Protein 3KIJ (pdb70)

GO terms:
  GO:0005789 endoplasmic reticulum membrane (C, IDA)
  GO:0004601 peroxidase activity (F, EXP)
  GO:0034599 cellular response to oxidative stress (P, TAS)
  GO:0005788 endoplasmic reticulum lumen (C, TAS)
  GO:0005515 protein binding (F, IPI)

InterPro domains:
  IPR000889 Glutathione peroxidase [PF00255] (47-154)
  IPR000889 Glutathione peroxidase [PIRSF000303] (28-199)
  IPR000889 Glutathione peroxidase [PR01011] (65-82)
  IPR000889 Glutathione peroxidase [PR01011] (101-117)
  IPR000889 Glutathione peroxidase [PR01011] (162-171)
  IPR000889 Glutathione peroxidase [PS51355] (37-204)
  IPR000889 Glutathione peroxidase [PTHR11592] (41-197)
  IPR000889 Glutathione peroxidase [cd00340] (46-194)
  IPR013376 Glutathione peroxidase Gpx7, putative [TIGR02540] (46-198)
  IPR029760 Glutathione peroxidase conserved site [PS00763] (104-111)
  IPR036249 Thioredoxin-like superfamily [SSF52833] (46-198)

B-factor: mean 16.18, std 8.88, range [2.0, 55.13]

Organism: Homo sapiens (NCBI:txid9606)

Sequence (510 aa):
FLKPKINSFYAFEVKDAKGRTVSLEKYKGKVSLVVNVASDCCQLTDRNYLGLKELHKEFGPSHFSVLAFPCNQFGESEPRPSKEVESFARKNYGVTFPIFHKIKILGSEGEPAFRFLVDSSKKEPRRWNFWKYLVNPEGQVVKFWRPEEPIEVIRPDDIAALVRQVIIKKKEDLFLKPKINSFYAFEVKDAKGRTVSLEKYKGKVSLVVNVASDCCQLTDRNYLGLKELHKEFGPSHFSVLAFPCNQFGESEPRPSKEVESFARKNYGVTFPIIFHKIKILGSEGEPAFRFLVDSSKKEPRRWNFWKYLVNPEGQVVKFWRPEEPIEVIRPDDIAALVRRQVIIKKKEDLFLKPKINSFYAFEVKDAKGRTVSLEKYKGKVSLVVNVASDCCQLTDRNYLGLKELHKEFGPSHFSVLAFPCNQFGESEPRPSKEVESFARKNYGVTFPIFHKIKILGSEGEPAFRFLVDSSKKEPRRWNFWKYLVNPEGQVVKFWRPEEPIEVIRPDIAALVRQVIIKKK

Nearest PDB structures (foldseek):
  3cyn-assembly1_A  TM=1.003E+00  e=1.188E-36  Homo sapiens
  3kij-assembly3_C  TM=9.984E-01  e=6.903E-36  Homo sapiens
  2p31-assembly2_B  TM=9.825E-01  e=4.194E-25  Homo sapiens
  2p5q-assembly2_D  TM=9.645E-01  e=3.847E-21  Populus trichocarpa x Populus deltoides
  2v1m-assembly1_A  TM=9.584E-01  e=8.976E-21  Schistosoma mansoni

Radius of gyration: 25.91 Å; Cα contacts (8 Å, |Δi|>4): 1008; chains: 3; bounding box: 67×85×62 Å

Structure (mmCIF, N/CA/C/O backbone):
data_3KIJ
#
_entry.id   3KIJ
#
_cell.length_a   90.430
_cell.length_b   122.300
_cell.length_c   70.180
_cell.angle_alpha   90.00
_cell.angle_beta   117.90
_cell.angle_gamma   90.00
#
_symmetry.space_group_name_H-M   'C 1 2 1'
#
loop_
_entity.id
_entity.type
_entity.pdbx_description
1 polymer 'Probable glutathione peroxidase 8'
2 non-polymer 'SULFATE ION'
3 water water
#
loop_
_atom_site.group_PDB
_atom_site.id
_atom_site.type_symbol
_atom_site.label_atom_id
_atom_site.label_alt_id
_atom_site.label_comp_id
_atom_site.label_asym_id
_atom_site.label_entity_id
_atom_site.label_seq_id
_atom_site.pdbx_PDB_ins_code
_atom_site.Cartn_x
_atom_site.Cartn_y
_atom_site.Cartn_z
_atom_site.occupancy
_atom_site.B_iso_or_equiv
_atom_site.auth_seq_id
_atom_site.auth_comp_id
_atom_site.auth_asym_id
_atom_site.auth_atom_id
_atom_site.pdbx_PDB_model_num
ATOM 1 N N . PHE A 1 10 ? 37.243 -38.168 6.441 1.00 25.75 39 PHE A N 1
ATOM 2 C CA . PHE A 1 10 ? 35.955 -38.090 7.201 1.00 25.33 39 PHE A CA 1
ATOM 3 C C . PHE A 1 10 ? 35.278 -36.749 7.015 1.00 25.85 39 PHE A C 1
ATOM 4 O O . PHE A 1 10 ? 35.872 -35.681 7.164 1.00 25.69 39 PHE A O 1
ATOM 12 N N . LEU A 1 11 ? 33.996 -36.889 6.733 1.00 26.45 40 LEU A N 1
ATOM 13 C CA . LEU A 1 11 ? 33.067 -35.895 6.284 1.00 27.25 40 LEU A CA 1
ATOM 14 C C . LEU A 1 11 ? 32.063 -35.642 7.411 1.00 27.01 40 LEU A C 1
ATOM 15 O O . LEU A 1 11 ? 31.149 -36.447 7.602 1.00 27.00 40 LEU A O 1
ATOM 20 N N . LYS A 1 12 ? 32.243 -34.554 8.160 1.00 26.33 41 LYS A N 1
ATOM 21 C CA . LYS A 1 12 ? 31.394 -34.249 9.326 1.00 25.82 41 LYS A CA 1
ATOM 22 C C . LYS A 1 12 ? 29.899 -34.134 8.966 1.00 24.63 41 LYS A C 1
ATOM 23 O O . LYS A 1 12 ? 29.558 -33.489 7.978 1.00 25.27 41 LYS A O 1
ATOM 29 N N . PRO A 1 13 ? 29.008 -34.736 9.782 1.00 22.99 42 PRO A N 1
ATOM 30 C CA . PRO A 1 13 ? 27.566 -34.752 9.469 1.00 21.70 42 PRO A CA 1
ATOM 31 C C . PRO A 1 13 ? 26.916 -33.380 9.690 1.00 21.37 42 PRO A C 1
ATOM 32 O O . PRO A 1 13 ? 27.343 -32.655 10.579 1.00 21.47 42 PRO A O 1
ATOM 36 N N . LYS A 1 14 ? 25.897 -33.068 8.881 1.00 20.68 43 LYS A N 1
ATOM 37 C CA . LYS A 1 14 ? 25.148 -31.808 8.948 1.00 20.86 43 LYS A CA 1
ATOM 38 C C . LYS A 1 14 ? 23.742 -32.066 9.482 1.00 19.90 43 LYS A C 1
ATOM 39 O O . LYS A 1 14 ? 23.098 -33.042 9.082 1.00 20.40 43 LYS A O 1
ATOM 45 N N . ILE A 1 15 ? 23.248 -31.179 10.349 1.00 19.25 44 ILE A N 1
ATOM 46 C CA . ILE A 1 15 ? 21.874 -31.297 10.855 1.00 18.46 44 ILE A CA 1
ATOM 47 C C . ILE A 1 15 ? 20.861 -30.959 9.752 1.00 18.22 44 ILE A C 1
ATOM 48 O O . ILE A 1 15 ? 20.977 -29.918 9.096 1.00 18.23 44 ILE A O 1
ATOM 53 N N . ASN A 1 16 ? 19.898 -31.853 9.544 1.00 17.82 45 ASN A N 1
ATOM 54 C CA . ASN A 1 16 ? 18.914 -31.745 8.459 1.00 17.73 45 ASN A CA 1
ATOM 55 C C . ASN A 1 16 ? 17.641 -30.934 8.766 1.00 17.11 45 ASN A C 1
ATOM 56 O O . ASN A 1 16 ? 16.975 -30.426 7.842 1.00 16.30 45 ASN A O 1
ATOM 61 N N . SER A 1 17 ? 17.311 -30.829 10.049 1.00 15.91 46 SER A N 1
ATOM 62 C CA . SER A 1 17 ? 16.003 -30.309 10.467 1.00 15.04 46 SER A CA 1
ATOM 63 C C . SER A 1 17 ? 16.113 -29.344 11.619 1.00 14.29 46 SER A C 1
ATOM 64 O O . SER A 1 17 ? 16.874 -29.577 12.563 1.00 14.01 46 SER A O 1
ATOM 67 N N . PHE A 1 18 ? 15.360 -28.248 11.536 1.00 12.41 47 PHE A N 1
ATOM 68 C CA . PHE A 1 18 ? 15.311 -27.270 12.616 1.00 11.18 47 PHE A CA 1
ATOM 69 C C . PHE A 1 18 ? 14.795 -27.914 13.898 1.00 10.28 47 PHE A C 1
ATOM 70 O O . PHE A 1 18 ? 15.168 -27.523 15.022 1.00 8.91 47 PHE A O 1
ATOM 78 N N . TYR A 1 19 ? 13.940 -28.910 13.713 1.00 10.83 48 TYR A N 1
ATOM 79 C CA . TYR A 1 19 ? 13.290 -29.572 14.827 1.00 11.96 48 TYR A CA 1
ATOM 80 C C . TYR A 1 19 ? 14.227 -30.560 15.508 1.00 13.29 48 TYR A C 1
ATOM 81 O O . TYR A 1 19 ? 13.845 -31.144 16.505 1.00 13.70 48 TYR A O 1
ATOM 90 N N . ALA A 1 20 ? 15.452 -30.712 15.000 1.00 13.68 49 ALA A N 1
ATOM 91 C CA . ALA A 1 20 ? 16.422 -31.624 15.642 1.00 14.41 49 ALA A CA 1
ATOM 92 C C . ALA A 1 20 ? 17.062 -31.027 16.891 1.00 14.25 49 ALA A C 1
ATOM 93 O O . ALA A 1 20 ? 17.547 -31.765 17.753 1.00 13.96 49 ALA A O 1
ATOM 95 N N . PHE A 1 21 ? 17.032 -29.697 17.016 1.00 13.82 50 PHE A N 1
ATOM 96 C CA . PHE A 1 21 ? 17.793 -29.017 18.066 1.00 14.53 50 PHE A CA 1
ATOM 97 C C . PHE A 1 21 ? 17.084 -28.919 19.408 1.00 14.67 50 PHE A C 1
ATOM 98 O O . PHE A 1 21 ? 15.859 -28.844 19.468 1.00 15.29 50 PHE A O 1
ATOM 106 N N . GLU A 1 22 ? 17.879 -28.874 20.469 1.00 14.67 51 GLU A N 1
ATOM 107 C CA . GLU A 1 22 ? 17.404 -28.466 21.794 1.00 14.86 51 GLU A CA 1
ATOM 108 C C . GLU A 1 22 ? 17.686 -26.990 22.033 1.00 14.80 51 GLU A C 1
ATOM 109 O O . GLU A 1 22 ? 18.731 -26.472 21.656 1.00 15.04 51 GLU A O 1
ATOM 115 N N . VAL A 1 23 ? 16.750 -26.319 22.697 1.00 14.33 52 VAL A N 1
ATOM 116 C CA . VAL A 1 23 ? 16.945 -24.944 23.084 1.00 13.96 52 VAL A CA 1
ATOM 117 C C . VAL A 1 23 ? 16.529 -24.795 24.542 1.00 14.02 52 VAL A C 1
ATOM 118 O O . VAL A 1 23 ? 15.910 -25.701 25.109 1.00 14.31 52 VAL A O 1
ATOM 122 N N . LYS A 1 24 ? 16.908 -23.681 25.142 1.00 13.87 53 LYS A N 1
ATOM 123 C CA . LYS A 1 24 ? 16.425 -23.335 26.465 1.00 14.80 53 LYS A CA 1
ATOM 124 C C . LYS A 1 24 ? 15.170 -22.459 26.355 1.00 15.41 53 LYS A C 1
ATOM 125 O O . LYS A 1 24 ? 15.116 -21.536 25.512 1.00 14.00 53 LYS A O 1
ATOM 131 N N . ASP A 1 25 ? 14.168 -22.752 27.188 1.00 15.32 54 ASP A N 1
ATOM 132 C CA . ASP A 1 25 ? 12.975 -21.907 27.280 1.00 16.71 54 ASP A CA 1
ATOM 133 C C . ASP A 1 25 ? 13.244 -20.692 28.169 1.00 16.81 54 ASP A C 1
ATOM 134 O O . ASP A 1 25 ? 14.340 -20.544 28.701 1.00 16.41 54 ASP A O 1
ATOM 139 N N . ALA A 1 26 ? 12.256 -19.819 28.324 1.00 18.38 55 ALA A N 1
ATOM 140 C CA . ALA A 1 26 ? 12.487 -18.535 29.005 1.00 19.82 55 ALA A CA 1
ATOM 141 C C . ALA A 1 26 ? 12.878 -18.714 30.459 1.00 21.16 55 ALA A C 1
ATOM 142 O O . ALA A 1 26 ? 13.552 -17.877 31.029 1.00 20.77 55 ALA A O 1
ATOM 144 N N . LYS A 1 27 ? 12.436 -19.814 31.057 1.00 22.72 56 LYS A N 1
ATOM 145 C CA . LYS A 1 27 ? 12.749 -20.081 32.453 1.00 23.87 56 LYS A CA 1
ATOM 146 C C . LYS A 1 27 ? 14.067 -20.852 32.597 1.00 24.49 56 LYS A C 1
ATOM 147 O O . LYS A 1 27 ? 14.492 -21.173 33.715 1.00 24.88 56 LYS A O 1
ATOM 153 N N . GLY A 1 28 ? 14.729 -21.109 31.465 1.00 24.49 57 GLY A N 1
ATOM 154 C CA . GLY A 1 28 ? 16.077 -21.681 31.462 1.00 25.03 57 GLY A CA 1
ATOM 155 C C . GLY A 1 28 ? 16.140 -23.195 31.358 1.00 25.92 57 GLY A C 1
ATOM 156 O O . GLY A 1 28 ? 17.221 -23.782 31.508 1.00 26.42 57 GLY A O 1
ATOM 157 N N . ARG A 1 29 ? 14.996 -23.822 31.089 1.00 26.19 58 ARG A N 1
ATOM 158 C CA . ARG A 1 29 ? 14.916 -25.278 30.950 1.00 26.72 58 ARG A CA 1
ATOM 159 C C . ARG A 1 29 ? 15.052 -25.764 29.505 1.00 26.07 58 ARG A C 1
ATOM 160 O O . ARG A 1 29 ? 14.580 -25.121 28.564 1.00 25.21 58 ARG A O 1
ATOM 168 N N . THR A 1 30 ? 15.673 -26.935 29.359 1.00 25.32 59 THR A N 1
ATOM 169 C CA . THR A 1 30 ? 15.928 -27.555 28.064 1.00 24.01 59 THR A CA 1
ATOM 170 C C . THR A 1 30 ? 14.632 -28.038 27.409 1.00 23.39 59 THR A C 1
ATOM 171 O O . THR A 1 30 ? 13.861 -28.765 28.007 1.00 23.46 59 THR A O 1
ATOM 175 N N . VAL A 1 31 ? 14.388 -27.588 26.182 1.00 22.52 60 VAL A N 1
ATOM 176 C CA . VAL A 1 31 ? 13.250 -28.013 25.388 1.00 21.70 60 VAL A CA 1
ATOM 177 C C . VAL A 1 31 ? 13.806 -28.588 24.100 1.00 21.66 60 VAL A C 1
ATOM 178 O O . VAL A 1 31 ? 14.670 -27.979 23.457 1.00 22.06 60 VAL A O 1
ATOM 182 N N . SER A 1 32 ? 13.330 -29.772 23.743 1.00 20.34 61 SER A N 1
ATOM 183 C CA . SER A 1 32 ? 13.639 -30.352 22.461 1.00 20.02 61 SER A CA 1
ATOM 184 C C . SER A 1 32 ? 12.655 -29.791 21.447 1.00 19.27 61 SER A C 1
ATOM 185 O O . SER A 1 32 ? 11.459 -29.736 21.713 1.00 20.08 61 SER A O 1
ATOM 188 N N . LEU A 1 33 ? 13.148 -29.378 20.282 1.00 19.02 62 LEU A N 1
ATOM 189 C CA . LEU A 1 33 ? 12.257 -28.834 19.254 1.00 18.12 62 LEU A CA 1
ATOM 190 C C . LEU A 1 33 ? 11.566 -29.936 18.471 1.00 19.20 62 LEU A C 1
ATOM 191 O O . LEU A 1 33 ? 10.780 -29.659 17.554 1.00 18.15 62 LEU A O 1
ATOM 196 N N . GLU A 1 34 ? 11.848 -31.195 18.836 1.00 19.96 63 GLU A N 1
ATOM 197 C CA . GLU A 1 34 ? 11.189 -32.316 18.200 1.00 21.00 63 GLU A CA 1
ATOM 198 C C . GLU A 1 34 ? 9.692 -32.325 18.446 1.00 21.10 63 GLU A C 1
ATOM 199 O O . GLU A 1 34 ? 8.940 -32.807 17.617 1.00 20.50 63 GLU A O 1
ATOM 205 N N . LYS A 1 35 ? 9.259 -31.743 19.560 1.00 21.34 64 LYS A N 1
ATOM 206 C CA . LYS A 1 35 ? 7.829 -31.628 19.838 1.00 21.59 64 LYS A CA 1
ATOM 207 C C . LYS A 1 35 ? 7.020 -30.862 18.767 1.00 21.35 64 LYS A C 1
ATOM 208 O O . LYS A 1 35 ? 5.794 -30.962 18.733 1.00 21.11 64 LYS A O 1
ATOM 214 N N . TYR A 1 36 ? 7.712 -30.113 17.903 1.00 20.83 65 TYR A N 1
ATOM 215 C CA . TYR A 1 36 ? 7.074 -29.370 16.796 1.00 20.62 65 TYR A CA 1
ATOM 216 C C . TYR A 1 36 ? 7.104 -30.078 15.438 1.00 20.21 65 TYR A C 1
ATOM 217 O O . TYR A 1 36 ? 6.566 -29.560 14.443 1.00 20.96 65 TYR A O 1
ATOM 226 N N . LYS A 1 37 ? 7.716 -31.261 15.400 1.00 20.70 66 LYS A N 1
ATOM 227 C CA . LYS A 1 37 ? 7.717 -32.103 14.204 1.00 20.71 66 LYS A CA 1
ATOM 228 C C . LYS A 1 37 ? 6.289 -32.366 13.744 1.00 20.17 66 LYS A C 1
ATOM 229 O O . LYS A 1 37 ? 5.415 -32.635 14.549 1.00 20.59 66 LYS A O 1
ATOM 235 N N . GLY A 1 38 ? 6.050 -32.241 12.447 1.00 20.27 67 GLY A N 1
ATOM 236 C CA . GLY A 1 38 ? 4.730 -32.500 11.893 1.00 19.93 67 GLY A CA 1
ATOM 237 C C . GLY A 1 38 ? 3.833 -31.280 11.933 1.00 19.82 67 GLY A C 1
ATOM 238 O O . GLY A 1 38 ? 2.711 -31.330 11.429 1.00 20.42 67 GLY A O 1
ATOM 239 N N . LYS A 1 39 ? 4.325 -30.190 12.536 1.00 18.81 68 LYS A N 1
ATOM 240 C CA . LYS A 1 39 ? 3.646 -28.888 12.502 1.00 17.29 68 LYS A CA 1
ATOM 241 C C . LYS A 1 39 ? 4.411 -27.893 11.635 1.00 16.62 68 LYS A C 1
ATOM 242 O O . LYS A 1 39 ? 5.609 -28.074 11.364 1.00 16.97 68 LYS A O 1
ATOM 248 N N . VAL A 1 40 ? 3.706 -26.839 11.228 1.00 14.83 69 VAL A N 1
ATOM 249 C CA . VAL A 1 40 ? 4.288 -25.670 10.560 1.00 13.95 69 VAL A CA 1
ATOM 250 C C . VAL A 1 40 ? 4.750 -24.721 11.662 1.00 12.21 69 VAL A C 1
ATOM 251 O O . VAL A 1 40 ? 4.038 -24.542 12.657 1.00 12.12 69 VAL A O 1
ATOM 255 N N . SER A 1 41 ? 5.936 -24.140 11.504 1.00 10.82 70 SER A N 1
ATOM 256 C CA . SER A 1 41 ? 6.449 -23.149 12.465 1.00 10.63 70 SER A CA 1
ATOM 257 C C . SER A 1 41 ? 6.832 -21.823 11.808 1.00 9.95 70 SER A C 1
ATOM 258 O O . SER A 1 41 ? 7.478 -21.791 10.738 1.00 10.51 70 SER A O 1
ATOM 261 N N . LEU A 1 42 ? 6.455 -20.727 12.455 1.00 8.16 71 LEU A N 1
ATOM 262 C CA . LEU A 1 42 ? 6.952 -19.409 12.002 1.00 7.88 71 LEU A CA 1
ATOM 263 C C . LEU A 1 42 ? 7.947 -18.960 13.046 1.00 6.95 71 LEU A C 1
ATOM 264 O O . LEU A 1 42 ? 7.548 -18.666 14.171 1.00 5.69 71 LEU A O 1
ATOM 269 N N . VAL A 1 43 ? 9.232 -19.010 12.703 1.00 6.20 72 VAL A N 1
ATOM 270 C CA . VAL A 1 43 ? 10.259 -18.740 13.699 1.00 6.93 72 VAL A CA 1
ATOM 271 C C . VAL A 1 43 ? 10.692 -17.315 13.516 1.00 6.29 72 VAL A C 1
ATOM 272 O O . VAL A 1 43 ? 10.994 -16.920 12.409 1.00 6.42 72 VAL A O 1
ATOM 276 N N . VAL A 1 44 ? 10.751 -16.566 14.618 1.00 6.24 73 VAL A N 1
ATOM 277 C CA . VAL A 1 44 ? 10.959 -15.128 14.542 1.00 5.86 73 VAL A CA 1
ATOM 278 C C . VAL A 1 44 ? 11.907 -14.723 15.654 1.00 5.84 73 VAL A C 1
ATOM 279 O O . VAL A 1 44 ? 11.746 -15.161 16.808 1.00 5.42 73 VAL A O 1
ATOM 283 N N . ASN A 1 45 ? 12.908 -13.910 15.321 1.00 6.84 74 ASN A N 1
ATOM 284 C CA . ASN A 1 45 ? 13.693 -13.260 16.383 1.00 6.37 74 ASN A CA 1
ATOM 285 C C . ASN A 1 45 ? 12.949 -12.040 16.900 1.00 7.07 74 ASN A C 1
ATOM 286 O O . ASN A 1 45 ? 12.520 -11.220 16.113 1.00 5.71 74 ASN A O 1
ATOM 291 N N . VAL A 1 46 ? 12.753 -11.940 18.222 1.00 6.88 75 VAL A N 1
ATOM 292 C CA . VAL A 1 46 ? 11.896 -10.891 18.762 1.00 7.03 75 VAL A CA 1
ATOM 293 C C . VAL A 1 46 ? 12.665 -9.915 19.643 1.00 7.57 75 VAL A C 1
ATOM 294 O O . VAL A 1 46 ? 13.812 -10.188 20.016 1.00 6.34 75 VAL A O 1
ATOM 298 N N . ALA A 1 47 ? 12.018 -8.798 19.978 1.00 8.60 76 ALA A N 1
ATOM 299 C CA . ALA A 1 47 ? 12.595 -7.775 20.871 1.00 8.17 76 ALA A CA 1
ATOM 300 C C . ALA A 1 47 ? 11.454 -6.963 21.456 1.00 7.97 76 ALA A C 1
ATOM 301 O O . ALA A 1 47 ? 10.467 -6.739 20.766 1.00 6.41 76 ALA A O 1
ATOM 303 N N . SER A 1 48 ? 11.576 -6.579 22.738 1.00 7.02 77 SER A N 1
ATOM 304 C CA . SER A 1 48 ? 10.527 -5.837 23.457 1.00 7.39 77 SER A CA 1
ATOM 305 C C . SER A 1 48 ? 10.626 -4.308 23.343 1.00 7.79 77 SER A C 1
ATOM 306 O O . SER A 1 48 ? 9.608 -3.609 23.496 1.00 8.16 77 SER A O 1
ATOM 309 N N . ASP A 1 49 ? 11.818 -3.799 23.021 1.00 8.67 78 ASP A N 1
ATOM 310 C CA . ASP A 1 49 ? 12.077 -2.346 23.026 1.00 9.25 78 ASP A CA 1
ATOM 311 C C . ASP A 1 49 ? 12.544 -1.819 21.671 1.00 9.05 78 ASP A C 1
ATOM 312 O O . ASP A 1 49 ? 13.629 -1.228 21.568 1.00 8.73 78 ASP A O 1
ATOM 317 N N A CYS A 1 50 ? 11.729 -2.032 20.640 0.50 8.79 79 CYS A N 1
ATOM 318 N N B CYS A 1 50 ? 11.751 -2.049 20.629 0.50 8.86 79 CYS A N 1
ATOM 319 C CA A CYS A 1 50 ? 11.976 -1.408 19.348 0.50 8.83 79 CYS A CA 1
ATOM 320 C CA B CYS A 1 50 ? 11.995 -1.372 19.361 0.50 9.02 79 CYS A CA 1
ATOM 321 C C A CYS A 1 50 ? 10.672 -0.926 18.702 0.50 8.21 79 CYS A C 1
ATOM 322 C C B CYS A 1 50 ? 10.683 -0.937 18.692 0.50 8.31 79 CYS A C 1
ATOM 323 O O A CYS A 1 50 ? 9.572 -1.290 19.136 0.50 7.61 79 CYS A O 1
ATOM 324 O O B CYS A 1 50 ? 9.588 -1.335 19.111 0.50 7.75 79 CYS A O 1
ATOM 329 N N . GLN A 1 51 ? 10.804 -0.105 17.668 1.00 8.09 80 GLN A N 1
ATOM 330 C CA . GLN A 1 51 ? 9.635 0.458 16.969 1.00 8.09 80 GLN A CA 1
ATOM 331 C C . GLN A 1 51 ? 8.731 -0.639 16.469 1.00 7.87 80 GLN A C 1
ATOM 332 O O . GLN A 1 51 ? 7.504 -0.489 16.455 1.00 9.03 80 GLN A O 1
ATOM 338 N N . LEU A 1 52 ? 9.332 -1.762 16.073 1.00 8.11 81 LEU A N 1
ATOM 339 C CA . LEU A 1 52 ? 8.559 -2.844 15.461 1.00 8.57 81 LEU A CA 1
ATOM 340 C C . LEU A 1 52 ? 7.859 -3.796 16.439 1.00 8.03 81 LEU A C 1
ATOM 341 O O . LEU A 1 52 ? 7.060 -4.620 16.013 1.00 6.96 81 LEU A O 1
ATOM 346 N N . THR A 1 53 ? 8.120 -3.656 17.746 1.00 7.87 82 THR A N 1
ATOM 347 C CA . THR A 1 53 ? 7.650 -4.618 18.727 1.00 8.14 82 THR A CA 1
ATOM 348 C C . THR A 1 53 ? 6.125 -4.825 18.723 1.00 9.27 82 THR A C 1
ATOM 349 O O . THR A 1 53 ? 5.633 -5.950 18.644 1.00 8.89 82 THR A O 1
ATOM 353 N N . ASP A 1 54 ? 5.388 -3.726 18.774 1.00 9.71 83 ASP A N 1
ATOM 354 C CA . ASP A 1 54 ? 3.939 -3.776 18.904 1.00 9.75 83 ASP A CA 1
ATOM 355 C C . ASP A 1 54 ? 3.259 -4.457 17.717 1.00 9.36 83 ASP A C 1
ATOM 356 O O . ASP A 1 54 ? 2.448 -5.341 17.912 1.00 9.17 83 ASP A O 1
ATOM 361 N N . ARG A 1 55 ? 3.603 -4.052 16.500 1.00 9.26 84 ARG A N 1
ATOM 362 C CA . ARG A 1 55 ? 2.903 -4.539 15.326 1.00 10.61 84 ARG A CA 1
ATOM 363 C C . ARG A 1 55 ? 3.213 -6.029 15.170 1.00 10.17 84 ARG A C 1
ATOM 364 O O . ARG A 1 55 ? 2.359 -6.809 14.750 1.00 9.81 84 ARG A O 1
ATOM 372 N N . ASN A 1 56 ? 4.423 -6.404 15.578 1.00 9.95 85 ASN A N 1
ATOM 373 C CA . ASN A 1 56 ? 4.850 -7.805 15.448 1.00 10.01 85 ASN A CA 1
ATOM 374 C C . ASN A 1 56 ? 4.199 -8.702 16.447 1.00 9.60 85 ASN A C 1
ATOM 375 O O . ASN A 1 56 ? 3.700 -9.753 16.081 1.00 9.92 85 ASN A O 1
ATOM 380 N N . TYR A 1 57 ? 4.169 -8.303 17.710 1.00 8.95 86 TYR A N 1
ATOM 381 C CA . TYR A 1 57 ? 3.487 -9.128 18.683 1.00 8.63 86 TYR A CA 1
ATOM 382 C C . TYR A 1 57 ? 2.000 -9.263 18.377 1.00 9.51 86 TYR A C 1
ATOM 383 O O . TYR A 1 57 ? 1.444 -10.344 18.512 1.00 10.01 86 TYR A O 1
ATOM 392 N N . LEU A 1 58 ? 1.376 -8.190 17.908 1.00 10.19 87 LEU A N 1
ATOM 393 C CA . LEU A 1 58 ? -0.070 -8.240 17.642 1.00 10.55 87 LEU A CA 1
ATOM 394 C C . LEU A 1 58 ? -0.345 -9.175 16.460 1.00 9.89 87 LEU A C 1
ATOM 395 O O . LEU A 1 58 ? -1.292 -9.959 16.490 1.00 11.75 87 LEU A O 1
ATOM 400 N N . GLY A 1 59 ? 0.494 -9.063 15.435 1.00 10.16 88 GLY A N 1
ATOM 401 C CA . GLY A 1 59 ? 0.401 -9.833 14.195 1.00 9.85 88 GLY A CA 1
ATOM 402 C C . GLY A 1 59 ? 0.693 -11.323 14.386 1.00 9.72 88 GLY A C 1
ATOM 403 O O . GLY A 1 59 ? -0.016 -12.182 13.843 1.00 8.41 88 GLY A O 1
ATOM 404 N N . LEU A 1 60 ? 1.751 -11.621 15.146 1.00 9.12 89 LEU A N 1
ATOM 405 C CA . LEU A 1 60 ? 2.099 -13.015 15.464 1.00 10.03 89 LEU A CA 1
ATOM 406 C C . LEU A 1 60 ? 0.999 -13.658 16.315 1.00 10.39 89 LEU A C 1
ATOM 407 O O . LEU A 1 60 ? 0.654 -14.814 16.113 1.00 10.85 89 LEU A O 1
ATOM 412 N N . LYS A 1 61 ? 0.425 -12.892 17.247 1.00 11.15 90 LYS A N 1
ATOM 413 C CA . LYS A 1 61 ? -0.734 -13.364 18.032 1.00 12.48 90 LYS A CA 1
ATOM 414 C C . LYS A 1 61 ? -1.903 -13.772 17.120 1.00 12.84 90 LYS A C 1
ATOM 415 O O . LYS A 1 61 ? -2.520 -14.823 17.319 1.00 12.07 90 LYS A O 1
ATOM 421 N N . GLU A 1 62 ? -2.199 -12.918 16.145 1.00 13.83 91 GLU A N 1
ATOM 422 C CA . GLU A 1 62 ? -3.267 -13.165 15.174 1.00 14.46 91 GLU A CA 1
ATOM 423 C C . GLU A 1 62 ? -3.022 -14.487 14.450 1.00 13.51 91 GLU A C 1
ATOM 424 O O . GLU A 1 62 ? -3.956 -15.297 14.310 1.00 14.13 91 GLU A O 1
ATOM 430 N N . LEU A 1 63 ? -1.778 -14.700 14.000 1.00 12.59 92 LEU A N 1
ATOM 431 C CA . LEU A 1 63 ? -1.419 -15.893 13.246 1.00 12.01 92 LEU A CA 1
ATOM 432 C C . LEU A 1 63 ? -1.504 -17.141 14.123 1.00 12.69 92 LEU A C 1
ATOM 433 O O . LEU A 1 63 ? -2.084 -18.168 13.705 1.00 12.53 92 LEU A O 1
ATOM 438 N N . HIS A 1 64 ? -0.931 -17.058 15.319 1.00 12.19 93 HIS A N 1
ATOM 439 C CA . HIS A 1 64 ? -0.945 -18.189 16.247 1.00 13.59 93 HIS A CA 1
ATOM 440 C C . HIS A 1 64 ? -2.368 -18.571 16.656 1.00 14.83 93 HIS A C 1
ATOM 441 O O . HIS A 1 64 ? -2.693 -19.751 16.786 1.00 15.69 93 HIS A O 1
ATOM 448 N N . LYS A 1 65 ? -3.219 -17.570 16.856 1.00 15.49 94 LYS A N 1
ATOM 449 C CA . LYS A 1 65 ? -4.626 -17.830 17.180 1.00 16.72 94 LYS A CA 1
ATOM 450 C C . LYS A 1 65 ? -5.391 -18.500 16.041 1.00 17.02 94 LYS A C 1
ATOM 451 O O . LYS A 1 65 ? -6.156 -19.447 16.273 1.00 17.66 94 LYS A O 1
ATOM 457 N N . GLU A 1 66 ? -5.206 -17.998 14.824 1.00 17.09 95 GLU A N 1
ATOM 458 C CA . GLU A 1 66 ? -5.944 -18.479 13.663 1.00 18.01 95 GLU A CA 1
ATOM 459 C C . GLU A 1 66 ? -5.528 -19.895 13.232 1.00 18.06 95 GLU A C 1
ATOM 460 O O . GLU A 1 66 ? -6.380 -20.711 12.870 1.00 16.70 95 GLU A O 1
ATOM 466 N N . PHE A 1 67 ? -4.223 -20.166 13.276 1.00 17.67 96 PHE A N 1
ATOM 467 C CA . PHE A 1 67 ? -3.678 -21.404 12.733 1.00 18.41 96 PHE A CA 1
ATOM 468 C C . PHE A 1 67 ? -3.242 -22.423 13.756 1.00 18.41 96 PHE A C 1
ATOM 469 O O . PHE A 1 67 ? -3.207 -23.594 13.442 1.00 19.11 96 PHE A O 1
ATOM 477 N N . GLY A 1 68 ? -2.914 -21.977 14.961 1.00 19.05 97 GLY A N 1
ATOM 478 C CA . GLY A 1 68 ? -2.349 -22.836 16.005 1.00 19.66 97 GLY A CA 1
ATOM 479 C C . GLY A 1 68 ? -3.406 -23.309 16.987 1.00 20.33 97 GLY A C 1
ATOM 480 O O . GLY A 1 68 ? -4.582 -22.977 16.829 1.00 20.25 97 GLY A O 1
ATOM 481 N N . PRO A 1 69 ? -2.993 -24.080 18.012 1.00 20.82 98 PRO A N 1
ATOM 482 C CA . PRO A 1 69 ? -1.626 -24.549 18.215 1.00 20.83 98 PRO A CA 1
ATOM 483 C C . PRO A 1 69 ? -1.339 -25.996 17.772 1.00 20.47 98 PRO A C 1
ATOM 484 O O . PRO A 1 69 ? -0.199 -26.432 17.893 1.00 21.29 98 PRO A O 1
ATOM 488 N N . SER A 1 70 ? -2.347 -26.730 17.297 1.00 20.05 99 SER A N 1
ATOM 489 C CA . SER A 1 70 ? -2.177 -28.164 16.913 1.00 19.82 99 SER A CA 1
ATOM 490 C C . SER A 1 70 ? -1.257 -28.403 15.709 1.00 19.18 99 SER A C 1
ATOM 491 O O . SER A 1 70 ? -0.376 -29.277 15.732 1.00 19.62 99 SER A O 1
ATOM 494 N N . HIS A 1 71 ? -1.467 -27.622 14.662 1.00 17.68 100 HIS A N 1
ATOM 495 C CA . HIS A 1 71 ? -0.751 -27.806 13.412 1.00 16.79 100 HIS A CA 1
ATOM 496 C C . HIS A 1 71 ? 0.198 -26.668 13.072 1.00 15.23 100 HIS A C 1
ATOM 497 O O . HIS A 1 71 ? 0.893 -26.726 12.041 1.00 13.87 100 HIS A O 1
ATOM 504 N N . PHE A 1 72 ? 0.233 -25.648 13.935 1.00 13.76 101 PHE A N 1
ATOM 505 C CA . PHE A 1 72 ? 1.047 -24.451 13.674 1.00 13.37 101 PHE A CA 1
ATOM 506 C C . PHE A 1 72 ? 1.512 -23.821 14.982 1.00 13.29 101 PHE A C 1
ATOM 507 O O . PHE A 1 72 ? 0.780 -23.823 15.967 1.00 11.76 101 PHE A O 1
ATOM 515 N N . SER A 1 73 ? 2.728 -23.279 14.985 1.00 12.24 102 SER A N 1
ATOM 516 C CA . SER A 1 73 ? 3.141 -22.451 16.112 1.00 10.98 102 SER A CA 1
ATOM 517 C C . SER A 1 73 ? 4.049 -21.326 15.691 1.00 10.33 102 SER A C 1
ATOM 518 O O . SER A 1 73 ? 4.900 -21.482 14.829 1.00 10.25 102 SER A O 1
ATOM 521 N N . VAL A 1 74 ? 3.874 -20.189 16.339 1.00 8.26 103 VAL A N 1
ATOM 522 C CA . VAL A 1 74 ? 4.911 -19.164 16.343 1.00 9.06 103 VAL A CA 1
ATOM 523 C C . VAL A 1 74 ? 5.974 -19.642 17.339 1.00 8.67 103 VAL A C 1
ATOM 524 O O . VAL A 1 74 ? 5.627 -20.088 18.429 1.00 9.55 103 VAL A O 1
ATOM 528 N N . LEU A 1 75 ? 7.249 -19.551 16.963 1.00 8.33 104 LEU A N 1
ATOM 529 C CA . LEU A 1 75 ? 8.344 -19.829 17.901 1.00 7.82 104 LEU A CA 1
ATOM 530 C C . LEU A 1 75 ? 9.181 -18.580 18.016 1.00 7.52 104 LEU A C 1
ATOM 531 O O . LEU A 1 75 ? 9.863 -18.197 17.061 1.00 7.46 104 LEU A O 1
ATOM 536 N N . ALA A 1 76 ? 9.103 -17.927 19.184 1.00 6.82 105 ALA A N 1
ATOM 537 C CA . ALA A 1 76 ? 9.775 -16.636 19.379 1.00 6.00 105 ALA A CA 1
ATOM 538 C C . ALA A 1 76 ? 11.082 -16.704 20.184 1.00 6.29 105 ALA A C 1
ATOM 539 O O . ALA A 1 76 ? 11.089 -17.165 21.355 1.00 6.52 105 ALA A O 1
ATOM 541 N N . PHE A 1 77 ? 12.157 -16.216 19.548 1.0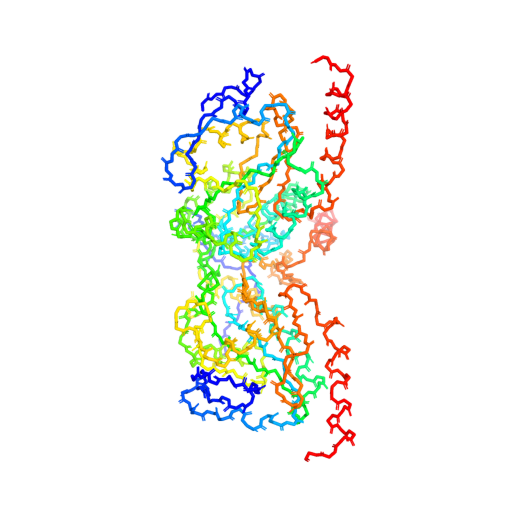0 5.46 106 PHE A N 1
ATOM 542 C CA . PHE A 1 77 ? 13.523 -16.163 20.096 1.00 5.49 106 PHE A CA 1
ATOM 543 C C . PHE A 1 77 ? 13.990 -14.729 20.325 1.00 5.15 106 PHE A C 1
ATOM 544 O O . PHE A 1 77 ? 14.381 -14.031 19.357 1.00 6.40 106 PHE A O 1
ATOM 552 N N . PRO A 1 78 ? 13.971 -14.278 21.592 1.00 5.18 107 PRO A N 1
ATOM 553 C CA . PRO A 1 78 ? 14.446 -12.956 21.952 1.00 5.89 107 PRO A CA 1
ATOM 554 C C . PRO A 1 78 ? 15.938 -12.811 21.644 1.00 6.62 107 PRO A C 1
ATOM 555 O O . PRO A 1 78 ? 16.679 -13.782 21.763 1.00 6.44 107 PRO A O 1
ATOM 559 N N . CYS A 1 79 ? 16.360 -11.603 21.268 1.00 6.75 108 CYS A N 1
ATOM 560 C CA . CYS A 1 79 ? 17.743 -11.346 20.894 1.00 7.92 108 CYS A CA 1
ATOM 561 C C . CYS A 1 79 ? 18.021 -9.872 21.090 1.00 8.26 108 CYS A C 1
ATOM 562 O O . CYS A 1 79 ? 17.219 -9.040 20.678 1.00 8.29 108 CYS A O 1
ATOM 565 N N . ASN A 1 80 ? 19.164 -9.574 21.729 1.00 8.86 109 ASN A N 1
ATOM 566 C CA . ASN A 1 80 ? 19.540 -8.226 22.089 1.00 9.89 109 ASN A CA 1
ATOM 567 C C . ASN A 1 80 ? 20.628 -7.636 21.192 1.00 10.79 109 ASN A C 1
ATOM 568 O O . ASN A 1 80 ? 21.270 -6.641 21.558 1.00 12.09 109 ASN A O 1
ATOM 573 N N . GLN A 1 81 ? 20.813 -8.228 20.011 1.00 10.13 110 GLN A N 1
ATOM 574 C CA . GLN A 1 81 ? 21.891 -7.824 19.097 1.00 10.89 110 GLN A CA 1
ATOM 575 C C . GLN A 1 81 ? 21.537 -6.788 18.045 1.00 11.15 110 GLN A C 1
ATOM 576 O O . GLN A 1 81 ? 22.386 -6.431 17.208 1.00 12.08 110 GLN A O 1
ATOM 582 N N . PHE A 1 82 ? 20.283 -6.330 18.064 1.00 11.08 111 PHE A N 1
ATOM 583 C CA . PHE A 1 82 ? 19.811 -5.379 17.073 1.00 11.10 111 PHE A CA 1
ATOM 584 C C . PHE A 1 82 ? 19.265 -4.139 17.755 1.00 10.85 111 PHE A C 1
ATOM 585 O O . PHE A 1 82 ? 18.123 -4.129 18.221 1.00 9.52 111 PHE A O 1
ATOM 593 N N . GLY A 1 83 ? 20.105 -3.104 17.835 1.00 11.65 112 GLY A N 1
ATOM 594 C CA . GLY A 1 83 ? 19.768 -1.886 18.588 1.00 11.90 112 GLY A CA 1
ATOM 595 C C . GLY A 1 83 ? 19.589 -2.096 20.090 1.00 12.31 112 GLY A C 1
ATOM 596 O O . GLY A 1 83 ? 18.894 -1.321 20.744 1.00 11.69 112 GLY A O 1
ATOM 597 N N . GLU A 1 84 ? 20.199 -3.146 20.633 1.00 12.50 113 GLU A N 1
ATOM 598 C CA . GLU A 1 84 ? 20.036 -3.528 22.055 1.00 13.20 113 GLU A CA 1
ATOM 599 C C . GLU A 1 84 ? 18.563 -3.416 22.482 1.00 12.20 113 GLU A C 1
ATOM 600 O O . GLU A 1 84 ? 18.203 -2.721 23.435 1.00 10.48 113 GLU A O 1
ATOM 606 N N . SER A 1 85 ? 17.712 -4.113 21.745 1.00 11.04 114 SER A N 1
ATOM 607 C CA . SER A 1 85 ? 16.274 -3.919 21.850 1.00 10.37 114 SER A CA 1
ATOM 608 C C . SER A 1 85 ? 15.596 -4.981 22.712 1.00 9.87 114 SER A C 1
ATOM 609 O O . SER A 1 85 ? 14.369 -5.038 22.784 1.00 8.00 114 SER A O 1
ATOM 612 N N . GLU A 1 86 ? 16.413 -5.831 23.325 1.00 10.16 115 GLU A N 1
ATOM 613 C CA . GLU A 1 86 ? 15.941 -6.838 24.275 1.00 10.88 115 GLU A CA 1
ATOM 614 C C . GLU A 1 86 ? 16.834 -6.853 25.549 1.00 11.75 115 GLU A C 1
ATOM 615 O O . GLU A 1 86 ? 17.456 -7.868 25.855 1.00 12.02 115 GLU A O 1
ATOM 621 N N . PRO A 1 87 ? 16.866 -5.737 26.306 1.00 13.11 116 PRO A N 1
ATOM 622 C CA . PRO A 1 87 ? 17.736 -5.621 27.499 1.00 13.65 116 PRO A CA 1
ATOM 623 C C . PRO A 1 87 ? 17.388 -6.550 28.675 1.00 14.81 116 PRO A C 1
ATOM 624 O O . PRO A 1 87 ? 18.292 -7.004 29.380 1.00 15.26 116 PRO A O 1
ATOM 628 N N . ARG A 1 88 ? 16.101 -6.815 28.881 1.00 15.50 117 ARG A N 1
ATOM 629 C CA . ARG A 1 88 ? 15.631 -7.471 30.094 1.00 15.75 117 ARG A CA 1
ATOM 630 C C . ARG A 1 88 ? 15.956 -8.954 30.110 1.00 14.97 117 ARG A C 1
ATOM 631 O O . ARG A 1 88 ? 16.120 -9.577 29.033 1.00 13.97 117 ARG A O 1
ATOM 639 N N . PRO A 1 89 ? 16.026 -9.541 31.326 1.00 14.64 118 PRO A N 1
ATOM 640 C CA . PRO A 1 89 ? 16.280 -10.979 31.447 1.00 14.41 118 PRO A CA 1
ATOM 641 C C . PRO A 1 89 ? 15.178 -11.796 30.755 1.00 14.57 118 PRO A C 1
ATOM 642 O O . PRO A 1 89 ? 14.024 -11.337 30.649 1.00 14.89 118 PRO A O 1
ATOM 646 N N . SER A 1 90 ? 15.538 -13.000 30.321 1.00 14.66 119 SER A N 1
ATOM 647 C CA . SER A 1 90 ? 14.637 -13.891 29.579 1.00 14.85 119 SER A CA 1
ATOM 648 C C . SER A 1 90 ? 13.265 -14.093 30.227 1.00 15.16 119 SER A C 1
ATOM 649 O O . SER A 1 90 ? 12.244 -14.080 29.536 1.00 13.02 119 SER A O 1
ATOM 652 N N . LYS A 1 91 ? 13.230 -14.264 31.552 1.00 15.63 120 LYS A N 1
ATOM 653 C CA . LYS A 1 91 ? 11.945 -14.424 32.244 1.00 16.40 120 LYS A CA 1
ATOM 654 C C . LYS A 1 91 ? 11.044 -13.201 32.088 1.00 15.67 120 LYS A C 1
ATOM 655 O O . LYS A 1 91 ? 9.825 -13.341 31.882 1.00 15.61 120 LYS A O 1
ATOM 661 N N . GLU A 1 92 ? 11.650 -12.017 32.172 1.00 14.64 121 GLU A N 1
ATOM 662 C CA . GLU A 1 92 ? 10.903 -10.758 32.110 1.00 15.65 121 GLU A CA 1
ATOM 663 C C . GLU A 1 92 ? 10.403 -10.510 30.690 1.00 14.28 121 GLU A C 1
ATOM 664 O O . GLU A 1 92 ? 9.335 -9.924 30.486 1.00 14.60 121 GLU A O 1
ATOM 670 N N . VAL A 1 93 ? 11.185 -10.964 29.709 1.00 12.98 122 VAL A N 1
ATOM 671 C CA . VAL A 1 93 ? 10.742 -10.936 28.305 1.00 12.54 122 VAL A CA 1
ATOM 672 C C . VAL A 1 93 ? 9.447 -11.723 28.117 1.00 12.34 122 VAL A C 1
ATOM 673 O O . VAL A 1 93 ? 8.470 -11.208 27.560 1.00 11.07 122 VAL A O 1
ATOM 677 N N . GLU A 1 94 ? 9.423 -12.973 28.587 1.00 12.08 123 GLU A N 1
ATOM 678 C CA . GLU A 1 94 ? 8.216 -13.770 28.511 1.00 13.13 123 GLU A CA 1
ATOM 679 C C . GLU A 1 94 ? 7.044 -13.085 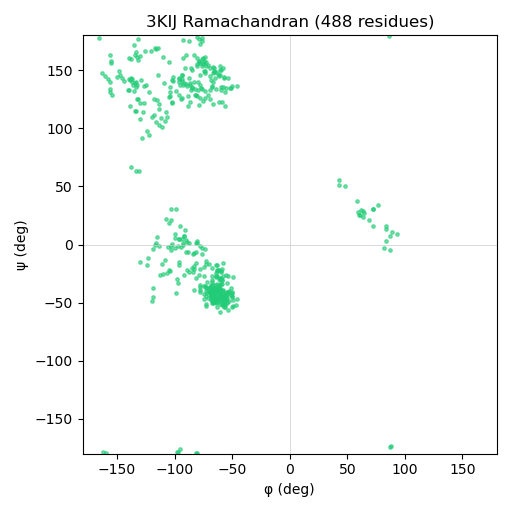29.239 1.00 13.39 123 GLU A C 1
ATOM 680 O O . GLU A 1 94 ? 5.952 -13.026 28.688 1.00 13.47 123 GLU A O 1
ATOM 686 N N . SER A 1 95 ? 7.272 -12.582 30.460 1.00 14.34 124 SER A N 1
ATOM 687 C CA . SER A 1 95 ? 6.229 -11.822 31.193 1.00 15.06 124 SER A CA 1
ATOM 688 C C . SER A 1 95 ? 5.696 -10.645 30.372 1.00 14.86 124 SER A C 1
ATOM 689 O O . SER A 1 95 ? 4.473 -10.487 30.239 1.00 15.99 124 SER A O 1
ATOM 692 N N . PHE A 1 96 ? 6.610 -9.831 29.831 1.00 15.23 125 PHE A N 1
ATOM 693 C CA . PHE A 1 96 ? 6.253 -8.688 28.959 1.00 14.89 125 PHE A CA 1
ATOM 694 C C . PHE A 1 96 ? 5.251 -9.110 27.916 1.00 15.69 125 PHE A C 1
ATOM 695 O O . PHE A 1 96 ? 4.229 -8.442 27.715 1.00 15.10 125 PHE A O 1
ATOM 703 N N . ALA A 1 97 ? 5.589 -10.190 27.205 1.00 15.52 126 ALA A N 1
ATOM 704 C CA . ALA A 1 97 ? 4.782 -10.645 26.085 1.00 16.41 126 ALA A CA 1
ATOM 705 C C . ALA A 1 97 ? 3.410 -11.106 26.548 1.00 16.62 126 ALA A C 1
ATOM 706 O O . ALA A 1 97 ? 2.390 -10.743 25.938 1.00 15.43 126 ALA A O 1
ATOM 708 N N . ARG A 1 98 ? 3.390 -11.890 27.634 1.00 18.06 127 ARG A N 1
ATOM 709 C CA . ARG A 1 98 ? 2.137 -12.444 28.180 1.00 19.58 127 ARG A CA 1
ATOM 710 C C . ARG A 1 98 ? 1.263 -11.344 28.777 1.00 19.79 127 ARG A C 1
ATOM 711 O O . ARG A 1 98 ? 0.050 -11.314 28.544 1.00 20.82 127 ARG A O 1
ATOM 719 N N . LYS A 1 99 ? 1.881 -10.443 29.538 1.00 20.20 128 LYS A N 1
ATOM 720 C CA . LYS A 1 99 ? 1.154 -9.353 30.192 1.00 19.99 128 LYS A CA 1
ATOM 721 C C . LYS A 1 99 ? 0.628 -8.360 29.167 1.00 19.27 128 LYS A C 1
ATOM 722 O O . LYS A 1 99 ? -0.524 -7.972 29.233 1.00 19.31 128 LYS A O 1
ATOM 728 N N . ASN A 1 100 ? 1.467 -7.956 28.218 1.00 18.48 129 ASN A N 1
ATOM 729 C CA . ASN A 1 100 ? 1.055 -6.925 27.269 1.00 18.14 129 ASN A CA 1
ATOM 730 C C . ASN A 1 100 ? 0.215 -7.384 26.091 1.00 17.69 129 ASN A C 1
ATOM 731 O O . ASN A 1 100 ? -0.590 -6.612 25.595 1.00 17.69 129 ASN A O 1
ATOM 736 N N . TYR A 1 101 ? 0.388 -8.632 25.655 1.00 16.04 130 TYR A N 1
ATOM 737 C CA . TYR A 1 101 ? -0.286 -9.130 24.457 1.00 15.66 130 TYR A CA 1
ATOM 738 C C . TYR A 1 101 ? -1.140 -10.379 24.672 1.00 15.99 130 TYR A C 1
ATOM 739 O O . TYR A 1 101 ? -1.922 -10.776 23.785 1.00 15.66 130 TYR A O 1
ATOM 748 N N . GLY A 1 102 ? -0.979 -10.990 25.836 1.00 15.69 131 GLY A N 1
ATOM 749 C CA . GLY A 1 102 ? -1.695 -12.217 26.193 1.00 16.94 131 GLY A CA 1
ATOM 750 C C . GLY A 1 102 ? -1.346 -13.397 25.313 1.00 16.56 131 GLY A C 1
ATOM 751 O O . GLY A 1 102 ? -2.173 -14.289 25.119 1.00 16.85 131 GLY A O 1
ATOM 752 N N . VAL A 1 103 ? -0.124 -13.418 24.779 1.00 16.60 132 VAL A N 1
ATOM 753 C CA . VAL A 1 103 ? 0.245 -14.473 23.807 1.00 16.47 132 VAL A CA 1
ATOM 754 C C . VAL A 1 103 ? 0.456 -15.829 24.465 1.00 16.22 132 VAL A C 1
ATOM 755 O O . VAL A 1 103 ? 0.820 -15.918 25.650 1.00 16.60 132 VAL A O 1
ATOM 759 N N . THR A 1 104 ? 0.173 -16.886 23.716 1.00 16.79 133 THR A N 1
ATOM 760 C CA . THR A 1 104 ? 0.275 -18.237 24.258 1.00 17.05 133 THR A CA 1
ATOM 761 C C . THR A 1 104 ? 1.334 -19.023 23.494 1.00 16.31 133 THR A C 1
ATOM 762 O O . THR A 1 104 ? 1.555 -20.199 23.772 1.00 17.09 133 THR A O 1
ATOM 766 N N . PHE A 1 105 ? 1.965 -18.389 22.504 1.00 14.55 134 PHE A N 1
ATOM 767 C CA . PHE A 1 105 ? 3.034 -19.050 21.800 1.00 13.35 134 PHE A CA 1
ATOM 768 C C . PHE A 1 105 ? 4.329 -19.078 22.634 1.00 12.68 134 PHE A C 1
ATOM 769 O O . PHE A 1 105 ? 4.532 -18.239 23.515 1.00 13.10 134 PHE A O 1
ATOM 777 N N . PRO A 1 106 ? 5.198 -20.072 22.389 1.00 12.31 135 PRO A N 1
ATOM 778 C CA . PRO A 1 106 ? 6.398 -20.150 23.238 1.00 12.17 135 PRO A CA 1
ATOM 779 C C . PRO A 1 106 ? 7.356 -18.986 23.006 1.00 12.10 135 PRO A C 1
ATOM 780 O O . PRO A 1 106 ? 7.566 -18.575 21.867 1.00 11.22 135 PRO A O 1
ATOM 784 N N . ILE A 1 107 ? 7.875 -18.438 24.102 1.00 11.06 136 ILE A N 1
ATOM 785 C CA . ILE A 1 107 ? 8.939 -17.462 24.046 1.00 11.05 136 ILE A CA 1
ATOM 786 C C . ILE A 1 107 ? 10.106 -18.175 24.673 1.00 10.19 136 ILE A C 1
ATOM 787 O O . ILE A 1 107 ? 10.033 -18.559 25.832 1.00 10.89 136 ILE A O 1
ATOM 792 N N . PHE A 1 108 ? 11.161 -18.390 23.901 1.00 8.91 137 PHE A N 1
ATOM 793 C CA . PHE A 1 108 ? 12.303 -19.160 24.362 1.00 10.10 137 PHE A CA 1
ATOM 794 C C . PHE A 1 108 ? 13.278 -18.256 25.066 1.00 9.73 137 PHE A C 1
ATOM 795 O O . PHE A 1 108 ? 13.064 -17.034 25.107 1.00 10.15 137 PHE A O 1
ATOM 803 N N . HIS A 1 109 ? 14.348 -18.818 25.640 1.00 10.69 138 HIS A N 1
ATOM 804 C CA . HIS A 1 109 ? 15.388 -18.006 26.268 1.00 10.69 138 HIS A CA 1
ATOM 805 C C . HIS A 1 109 ? 15.978 -17.075 25.218 1.00 10.56 138 HIS A C 1
ATOM 806 O O . HIS A 1 109 ? 16.044 -17.429 24.039 1.00 9.88 138 HIS A O 1
ATOM 813 N N . LYS A 1 110 ? 16.447 -15.920 25.662 1.00 11.24 139 LYS A N 1
ATOM 814 C CA . LYS A 1 110 ? 17.211 -15.026 24.813 1.00 12.06 139 LYS A CA 1
ATOM 815 C C . LYS A 1 110 ? 18.444 -15.754 24.263 1.00 12.30 139 LYS A C 1
ATOM 816 O O . LYS A 1 110 ? 19.098 -16.534 24.981 1.00 12.73 139 LYS A O 1
ATOM 822 N N . ILE A 1 111 ? 18.777 -15.442 23.009 1.00 11.50 140 ILE A N 1
ATOM 823 C CA . ILE A 1 111 ? 19.883 -16.051 22.308 1.00 11.30 140 ILE A CA 1
ATOM 824 C C . ILE A 1 111 ? 20.736 -15.029 21.565 1.00 12.00 140 ILE A C 1
ATOM 825 O O . ILE A 1 111 ? 20.309 -13.899 21.318 1.00 11.21 140 ILE A O 1
ATOM 830 N N . LYS A 1 112 ? 21.947 -15.455 21.206 1.00 12.39 141 LYS A N 1
ATOM 831 C CA . LYS A 1 112 ? 22.740 -14.757 20.220 1.00 13.28 141 LYS A CA 1
ATOM 832 C C . LYS A 1 112 ? 22.482 -15.372 18.846 1.00 12.93 141 LYS A C 1
ATOM 833 O O . LYS A 1 112 ? 22.318 -16.596 18.733 1.00 12.96 141 LYS A O 1
ATOM 839 N N . ILE A 1 113 ? 22.434 -14.529 17.809 1.00 12.40 142 ILE A N 1
ATOM 840 C CA . ILE A 1 113 ? 22.191 -14.974 16.419 1.00 12.89 142 ILE A CA 1
ATOM 841 C C . ILE A 1 113 ? 23.364 -14.629 15.503 1.00 13.99 142 ILE A C 1
ATOM 842 O O . ILE A 1 113 ? 23.694 -15.393 14.574 1.00 14.59 142 ILE A O 1
ATOM 847 N N . LEU A 1 114 ? 23.955 -13.461 15.752 1.00 16.10 143 LEU A N 1
ATOM 848 C CA . LEU A 1 114 ? 25.161 -12.982 15.059 1.00 18.43 143 LEU A CA 1
ATOM 849 C C . LEU A 1 114 ? 26.403 -13.388 15.848 1.00 20.15 143 LEU A C 1
ATOM 850 O O . LEU A 1 114 ? 26.321 -13.667 17.052 1.00 20.24 143 LEU A O 1
ATOM 855 N N . GLY A 1 115 ? 27.546 -13.383 15.174 1.00 21.88 144 GLY A N 1
ATOM 856 C CA . GLY A 1 115 ? 28.852 -13.533 15.835 1.00 24.03 144 GLY A CA 1
ATOM 857 C C . GLY A 1 115 ? 29.297 -14.976 16.015 1.00 24.82 144 GLY A C 1
ATOM 858 O O . GLY A 1 115 ? 28.638 -15.902 15.532 1.00 25.45 144 GLY A O 1
ATOM 859 N N . SER A 1 116 ? 30.412 -15.147 16.736 1.00 25.91 145 SER A N 1
ATOM 860 C CA . SER A 1 116 ? 31.019 -16.456 17.028 1.00 26.41 145 SER A CA 1
ATOM 861 C C . SER A 1 116 ? 30.089 -17.427 17.773 1.00 26.15 145 SER A C 1
ATOM 862 O O . SER A 1 116 ? 30.140 -18.641 17.549 1.00 27.18 145 SER A O 1
ATOM 865 N N . GLU A 1 117 ? 29.242 -16.881 18.640 1.00 25.64 146 GLU A N 1
ATOM 866 C CA . GLU A 1 117 ? 28.438 -17.670 19.577 1.00 25.39 146 GLU A CA 1
ATOM 867 C C . GLU A 1 117 ? 26.982 -17.917 19.140 1.00 23.97 146 GLU A C 1
ATOM 868 O O . GLU A 1 117 ? 26.108 -18.063 19.995 1.00 24.89 146 GLU A O 1
ATOM 874 N N . GLY A 1 118 ? 26.727 -17.987 17.834 1.00 22.88 147 GLY A N 1
ATOM 875 C CA . GLY A 1 118 ? 25.343 -18.099 17.313 1.00 20.64 147 GLY A CA 1
ATOM 876 C C . GLY A 1 118 ? 24.598 -19.339 17.797 1.00 19.04 147 GLY A C 1
ATOM 877 O O . GLY A 1 118 ? 25.145 -20.434 17.780 1.00 18.68 147 GLY A O 1
ATOM 878 N N . GLU A 1 119 ? 23.356 -19.168 18.253 1.00 17.71 148 GLU A N 1
ATOM 879 C CA . GLU A 1 119 ? 22.496 -20.291 18.646 1.00 17.01 148 GLU A CA 1
ATOM 880 C C . GLU A 1 119 ? 22.334 -21.285 17.488 1.00 16.21 148 GLU A C 1
ATOM 881 O O . GLU A 1 119 ? 21.843 -20.898 16.426 1.00 15.43 148 GLU A O 1
ATOM 887 N N . PRO A 1 120 ? 22.757 -22.561 17.678 1.00 15.82 149 PRO A N 1
ATOM 888 C CA . PRO A 1 120 ? 22.729 -23.505 16.549 1.00 15.20 149 PRO A CA 1
ATOM 889 C C . PRO A 1 120 ? 21.373 -23.651 15.862 1.00 14.07 149 PRO A C 1
ATOM 890 O O . PRO A 1 120 ? 21.314 -23.679 14.640 1.00 13.56 149 PRO A O 1
ATOM 894 N N . ALA A 1 121 ? 20.289 -23.740 16.630 1.00 13.47 150 ALA A N 1
ATOM 895 C CA . ALA A 1 121 ? 18.961 -23.822 16.033 1.00 12.76 150 ALA A CA 1
ATOM 896 C C . ALA A 1 121 ? 18.718 -22.636 15.086 1.00 11.55 150 ALA A C 1
ATOM 897 O O . ALA A 1 121 ? 18.150 -22.814 14.013 1.00 11.59 150 ALA A O 1
ATOM 899 N N . PHE A 1 122 ? 19.126 -21.431 15.490 1.00 9.97 151 PHE A N 1
ATOM 900 C CA . PHE A 1 122 ? 18.844 -20.259 14.648 1.00 9.93 151 PHE A CA 1
ATOM 901 C C . PHE A 1 122 ? 19.802 -20.197 13.482 1.00 9.75 151 PHE A C 1
ATOM 902 O O . PHE A 1 122 ? 19.410 -19.836 12.374 1.00 9.32 151 PHE A O 1
ATOM 910 N N . ARG A 1 123 ? 21.058 -20.579 13.723 1.00 8.95 152 ARG A N 1
ATOM 911 C CA . ARG A 1 123 ? 22.026 -20.635 12.617 1.00 10.33 152 ARG A CA 1
ATOM 912 C C . ARG A 1 123 ? 21.573 -21.586 11.508 1.00 10.20 152 ARG A C 1
ATOM 913 O O . ARG A 1 123 ? 21.892 -21.395 10.318 1.00 11.26 152 ARG A O 1
ATOM 921 N N . PHE A 1 124 ? 20.841 -22.622 11.884 1.00 10.16 153 PHE A N 1
ATOM 922 C CA . PHE A 1 124 ? 20.269 -23.513 10.890 1.00 10.73 153 PHE A CA 1
ATOM 923 C C . PHE A 1 124 ? 19.318 -22.763 9.945 1.00 10.30 153 PHE A C 1
ATOM 924 O O . PHE A 1 124 ? 19.348 -22.961 8.727 1.00 10.90 153 PHE A O 1
ATOM 932 N N . LEU A 1 125 ? 18.450 -21.920 10.505 1.00 10.22 154 LEU A N 1
ATOM 933 C CA . LEU A 1 125 ? 17.566 -21.080 9.662 1.00 10.20 154 LEU A CA 1
ATOM 934 C C . LEU A 1 125 ? 18.344 -20.184 8.709 1.00 10.36 154 LEU A C 1
ATOM 935 O O . LEU A 1 125 ? 17.928 -19.998 7.561 1.00 11.01 154 LEU A O 1
ATOM 940 N N . VAL A 1 126 ? 19.450 -19.621 9.206 1.00 10.06 155 VAL A N 1
ATOM 941 C CA . VAL A 1 126 ? 20.244 -18.633 8.487 1.00 11.53 155 VAL A CA 1
ATOM 942 C C . VAL A 1 126 ? 20.980 -19.324 7.333 1.00 12.31 155 VAL A C 1
ATOM 943 O O . VAL A 1 126 ? 20.984 -18.830 6.209 1.00 12.44 155 VAL A O 1
ATOM 947 N N . ASP A 1 127 ? 21.588 -20.471 7.637 1.00 13.47 156 ASP A N 1
ATOM 948 C CA . ASP A 1 127 ? 22.321 -21.264 6.646 1.00 15.07 156 ASP A CA 1
ATOM 949 C C . ASP A 1 127 ? 21.402 -21.783 5.524 1.00 15.32 156 ASP A C 1
ATOM 950 O O . ASP A 1 127 ? 21.774 -21.737 4.344 1.00 15.02 156 ASP A O 1
ATOM 955 N N . SER A 1 128 ? 20.202 -22.232 5.888 1.00 15.26 157 SER A N 1
ATOM 956 C CA . SER A 1 128 ? 19.225 -22.750 4.915 1.00 15.90 157 SER A CA 1
ATOM 957 C C . SER A 1 128 ? 18.669 -21.691 3.966 1.00 15.45 157 SER A C 1
ATOM 958 O O . SER A 1 128 ? 18.506 -21.929 2.757 1.00 15.30 157 SER A O 1
ATOM 961 N N . SER A 1 129 ? 18.358 -20.528 4.530 1.00 14.96 158 SER A N 1
ATOM 962 C CA . SER A 1 129 ? 17.762 -19.427 3.793 1.00 14.99 158 SER A CA 1
ATOM 963 C C . SER A 1 129 ? 18.808 -18.565 3.099 1.00 15.04 158 SER A C 1
ATOM 964 O O . SER A 1 129 ? 18.471 -17.836 2.154 1.00 14.78 158 SER A O 1
ATOM 967 N N . LYS A 1 130 ? 20.058 -18.663 3.575 1.00 14.91 159 LYS A N 1
ATOM 968 C CA . LYS A 1 130 ? 21.172 -17.766 3.243 1.00 15.88 159 LYS A CA 1
ATOM 969 C C . LYS A 1 130 ? 20.882 -16.296 3.603 1.00 16.06 159 LYS A C 1
ATOM 970 O O . LYS A 1 130 ? 21.392 -15.360 2.966 1.00 15.84 159 LYS A O 1
ATOM 976 N N . LYS A 1 131 ? 20.041 -16.107 4.616 1.00 14.78 160 LYS A N 1
ATOM 977 C CA . LYS A 1 131 ? 19.679 -14.765 5.072 1.00 15.15 160 LYS A CA 1
ATOM 978 C C . LYS A 1 131 ? 19.858 -14.681 6.581 1.00 13.85 160 LYS A C 1
ATOM 979 O O . LYS A 1 131 ? 19.078 -15.278 7.334 1.00 14.34 160 LYS A O 1
ATOM 985 N N . GLU A 1 132 ? 20.889 -13.958 7.004 1.00 12.32 161 GLU A N 1
ATOM 986 C CA . GLU A 1 132 ? 21.090 -13.638 8.419 1.00 11.76 161 GLU A CA 1
ATOM 987 C C . GLU A 1 132 ? 20.277 -12.390 8.739 1.00 10.26 161 GLU A C 1
ATOM 988 O O . GLU A 1 132 ? 20.289 -11.444 7.949 1.00 10.11 161 GLU A O 1
ATOM 994 N N . PRO A 1 133 ? 19.551 -12.383 9.883 1.00 9.93 162 PRO A N 1
ATOM 995 C CA . PRO A 1 133 ? 18.843 -11.147 10.290 1.00 10.04 162 PRO A CA 1
ATOM 996 C C . PRO A 1 133 ? 19.759 -9.913 10.363 1.00 9.79 162 PRO A C 1
ATOM 997 O O . PRO A 1 133 ? 20.920 -10.042 10.751 1.00 9.87 162 PRO A O 1
ATOM 1001 N N . ARG A 1 134 ? 19.214 -8.756 9.974 1.00 10.58 163 ARG A N 1
ATOM 1002 C CA A ARG A 1 134 ? 19.893 -7.453 10.049 0.50 10.23 163 ARG A CA 1
ATOM 1003 C CA B ARG A 1 134 ? 19.899 -7.462 10.070 0.50 10.10 163 ARG A CA 1
ATOM 1004 C C . ARG A 1 134 ? 19.127 -6.556 11.007 1.00 10.01 163 ARG A C 1
ATOM 1005 O O . ARG A 1 134 ? 19.492 -5.388 11.217 1.00 9.93 163 ARG A O 1
ATOM 1020 N N . TRP A 1 135 ? 18.033 -7.091 11.548 1.00 9.40 164 TRP A N 1
ATOM 1021 C CA . TRP A 1 135 ? 17.238 -6.373 12.537 1.00 8.70 164 TRP A CA 1
ATOM 1022 C C . TRP A 1 135 ? 16.384 -7.340 13.326 1.00 7.73 164 TRP A C 1
ATOM 1023 O O . TRP A 1 135 ? 16.431 -8.569 13.094 1.00 8.21 164 TRP A O 1
ATOM 1034 N N . ASN A 1 136 ? 15.609 -6.793 14.258 1.00 7.53 165 ASN A N 1
ATOM 1035 C CA . ASN A 1 136 ? 14.588 -7.565 14.964 1.00 7.89 165 ASN A CA 1
ATOM 1036 C C . ASN A 1 136 ? 13.493 -7.992 13.995 1.00 7.54 165 ASN A C 1
ATOM 1037 O O . ASN A 1 136 ? 13.266 -7.309 12.998 1.00 9.28 165 ASN A O 1
ATOM 1042 N N . PHE A 1 137 ? 12.878 -9.137 14.269 1.00 6.92 166 PHE A N 1
ATOM 1043 C CA . PHE A 1 137 ? 11.648 -9.581 13.617 1.00 7.15 166 PHE A CA 1
ATOM 1044 C C . PHE A 1 137 ? 11.793 -10.022 12.174 1.00 7.37 166 PHE A C 1
ATOM 1045 O O . PHE A 1 137 ? 10.859 -9.890 11.396 1.00 8.48 166 PHE A O 1
ATOM 1053 N N . TRP A 1 138 ? 12.951 -10.562 11.813 1.00 7.87 167 TRP A N 1
ATOM 1054 C CA . TRP A 1 138 ? 13.013 -11.428 10.637 1.00 8.81 167 TRP A CA 1
ATOM 1055 C C . TRP A 1 138 ? 12.210 -12.688 10.940 1.00 8.23 167 TRP A C 1
ATOM 1056 O O . TRP A 1 138 ? 12.042 -13.061 12.108 1.00 8.68 167 TRP A O 1
ATOM 1067 N N . LYS A 1 139 ? 11.667 -13.327 9.906 1.00 7.92 168 LYS A N 1
ATOM 1068 C CA . LYS A 1 139 ? 10.754 -14.459 10.098 1.00 6.84 168 LYS A CA 1
ATOM 1069 C C . LYS A 1 139 ? 11.018 -15.584 9.111 1.00 7.21 168 LYS A C 1
ATOM 1070 O O . LYS A 1 139 ? 11.292 -15.347 7.962 1.00 7.69 168 LYS A O 1
ATOM 1076 N N . TYR A 1 140 ? 10.908 -16.815 9.586 1.00 7.24 169 TYR A N 1
ATOM 1077 C CA . TYR A 1 140 ? 11.344 -17.995 8.822 1.00 7.74 169 TYR A CA 1
ATOM 1078 C C . TYR A 1 140 ? 10.218 -18.993 8.920 1.00 8.46 169 TYR A C 1
ATOM 1079 O O . TYR A 1 140 ? 9.756 -19.337 10.019 1.00 7.72 169 TYR A O 1
ATOM 1088 N N . LEU A 1 141 ? 9.755 -19.442 7.766 1.00 8.46 170 LEU A N 1
ATOM 1089 C CA . LEU A 1 141 ? 8.719 -20.460 7.732 1.00 8.91 170 LEU A CA 1
ATOM 1090 C C . LEU A 1 141 ? 9.348 -21.841 7.600 1.00 9.10 170 LEU A C 1
ATOM 1091 O O . LEU A 1 141 ? 10.120 -22.108 6.664 1.00 7.90 170 LEU A O 1
ATOM 1096 N N . VAL A 1 142 ? 8.987 -22.709 8.538 1.00 9.85 171 VAL A N 1
ATOM 1097 C CA . VAL A 1 142 ? 9.538 -24.063 8.636 1.00 10.34 171 VAL A CA 1
ATOM 1098 C C . VAL A 1 142 ? 8.414 -25.043 8.443 1.00 10.94 171 VAL A C 1
ATOM 1099 O O . VAL A 1 142 ? 7.398 -24.958 9.129 1.00 11.09 171 VAL A O 1
ATOM 1103 N N . ASN A 1 143 ? 8.584 -25.957 7.487 1.00 11.73 172 ASN A N 1
ATOM 1104 C CA . ASN A 1 143 ? 7.569 -26.967 7.216 1.00 12.12 172 ASN A CA 1
ATOM 1105 C C . ASN A 1 143 ? 7.571 -28.095 8.279 1.00 12.62 172 ASN A C 1
ATOM 1106 O O . ASN A 1 143 ? 8.410 -28.079 9.202 1.00 11.64 172 ASN A O 1
ATOM 1111 N N . PRO A 1 144 ? 6.611 -29.034 8.188 1.00 12.92 173 PRO A N 1
ATOM 1112 C CA . PRO A 1 144 ? 6.486 -30.123 9.173 1.00 14.16 173 PRO A CA 1
ATOM 1113 C C . PRO A 1 144 ? 7.698 -31.036 9.239 1.00 14.81 173 PRO A C 1
ATOM 1114 O O . PRO A 1 144 ? 7.928 -31.667 10.275 1.00 15.42 173 PRO A O 1
ATOM 1118 N N . GLU A 1 145 ? 8.488 -31.065 8.167 1.00 15.86 174 GLU A N 1
ATOM 1119 C CA . GLU A 1 145 ? 9.721 -31.849 8.154 1.00 16.12 174 GLU A CA 1
ATOM 1120 C C . GLU A 1 145 ? 10.952 -31.074 8.649 1.00 15.45 174 GLU A C 1
ATOM 1121 O O . GLU A 1 145 ? 12.068 -31.602 8.638 1.00 15.22 174 GLU A O 1
ATOM 1127 N N . GLY A 1 146 ? 10.746 -29.832 9.105 1.00 14.41 175 GLY A N 1
ATOM 1128 C CA . GLY A 1 146 ? 11.826 -29.035 9.659 1.00 13.61 175 GLY A CA 1
ATOM 1129 C C . GLY A 1 146 ? 12.701 -28.284 8.680 1.00 13.54 175 GLY A C 1
ATOM 1130 O O . GLY A 1 146 ? 13.811 -27.828 9.051 1.00 13.33 175 GLY A O 1
ATOM 1131 N N . GLN A 1 147 ? 12.218 -28.149 7.448 1.00 12.48 176 GLN A N 1
ATOM 1132 C CA . GLN A 1 147 ? 12.913 -27.399 6.401 1.00 12.79 176 GLN A CA 1
ATOM 1133 C C . GLN A 1 147 ? 12.394 -25.962 6.293 1.00 13.21 176 GLN A C 1
ATOM 1134 O O . GLN A 1 147 ? 11.185 -25.717 6.379 1.00 12.70 176 GLN A O 1
ATOM 1140 N N . VAL A 1 148 ? 13.309 -25.014 6.079 1.00 13.52 177 VAL A N 1
ATOM 1141 C CA . VAL A 1 148 ? 12.901 -23.626 5.825 1.00 13.47 177 VAL A CA 1
ATOM 1142 C C . VAL A 1 148 ? 12.373 -23.544 4.395 1.00 13.86 177 VAL A C 1
ATOM 1143 O O . VAL A 1 148 ? 13.076 -23.901 3.451 1.00 14.21 177 VAL A O 1
ATOM 1147 N N . VAL A 1 149 ? 11.143 -23.080 4.222 1.00 14.13 178 VAL A N 1
ATOM 1148 C CA . VAL A 1 149 ? 10.635 -22.911 2.859 1.00 14.38 178 VAL A CA 1
ATOM 1149 C C . VAL A 1 149 ? 10.444 -21.455 2.445 1.00 15.41 178 VAL A C 1
ATOM 1150 O O . VAL A 1 149 ? 10.318 -21.166 1.249 1.00 15.60 178 VAL A O 1
ATOM 1154 N N . LYS A 1 150 ? 10.416 -20.553 3.429 1.00 15.04 179 LYS A N 1
ATOM 1155 C CA . LYS A 1 150 ? 10.318 -19.121 3.135 1.00 16.27 179 LYS A CA 1
ATOM 1156 C C . LYS A 1 150 ? 10.899 -18.269 4.257 1.00 15.03 179 LYS A C 1
ATOM 1157 O O . LYS A 1 150 ? 11.014 -18.728 5.389 1.00 14.31 179 LYS A O 1
ATOM 1163 N N . PHE A 1 151 ? 11.282 -17.036 3.932 1.00 13.85 180 PHE A N 1
ATOM 1164 C CA . PHE A 1 151 ? 11.690 -16.066 4.941 1.00 14.00 180 PHE A CA 1
ATOM 1165 C C . PHE A 1 151 ? 11.073 -14.714 4.564 1.00 13.71 180 PHE A C 1
ATOM 1166 O O . PHE A 1 151 ? 10.690 -14.473 3.397 1.00 13.72 180 PHE A O 1
ATOM 1174 N N . TRP A 1 152 ? 10.974 -13.834 5.545 1.00 11.91 181 TRP A N 1
ATOM 1175 C CA . TRP A 1 152 ? 10.499 -12.499 5.271 1.00 11.73 181 TRP A CA 1
ATOM 1176 C C . TRP A 1 152 ? 11.305 -11.500 6.066 1.00 11.88 181 TRP A C 1
ATOM 1177 O O . TRP A 1 152 ? 11.662 -11.758 7.228 1.00 10.13 181 TRP A O 1
ATOM 1188 N N . ARG A 1 153 ? 11.570 -10.350 5.443 1.00 10.54 182 ARG A N 1
ATOM 1189 C CA . ARG A 1 153 ? 12.227 -9.256 6.152 1.00 11.94 182 ARG A CA 1
ATOM 1190 C C . ARG A 1 153 ? 11.214 -8.631 7.107 1.00 11.58 182 ARG A C 1
ATOM 1191 O O . ARG A 1 153 ? 10.021 -8.866 6.952 1.00 11.31 182 ARG A O 1
ATOM 1199 N N . PRO A 1 154 ? 11.698 -7.872 8.118 1.00 12.51 183 PRO A N 1
ATOM 1200 C CA . PRO A 1 154 ? 10.802 -7.183 9.040 1.00 14.03 183 PRO A CA 1
ATOM 1201 C C . PRO A 1 154 ? 9.860 -6.192 8.354 1.00 16.55 183 PRO A C 1
ATOM 1202 O O . PRO A 1 154 ? 8.822 -5.872 8.907 1.00 18.08 183 PRO A O 1
ATOM 1206 N N . GLU A 1 155 ? 10.214 -5.707 7.171 1.00 18.86 184 GLU A N 1
ATOM 1207 C CA . GLU A 1 155 ? 9.361 -4.724 6.460 1.00 21.50 184 GLU A CA 1
ATOM 1208 C C . GLU A 1 155 ? 8.090 -5.294 5.866 1.00 22.72 184 GLU A C 1
ATOM 1209 O O . GLU A 1 155 ? 7.201 -4.545 5.473 1.00 23.92 184 GLU A O 1
ATOM 1215 N N . GLU A 1 156 ? 7.998 -6.614 5.781 1.00 24.13 185 GLU A N 1
ATOM 1216 C CA . GLU A 1 156 ? 6.888 -7.245 5.077 1.00 24.49 185 GLU A CA 1
ATOM 1217 C C . GLU A 1 156 ? 5.689 -7.430 6.014 1.00 25.69 185 GLU A C 1
ATOM 1218 O O . GLU A 1 156 ? 5.873 -7.779 7.179 1.00 25.80 185 GLU A O 1
ATOM 1224 N N . PRO A 1 157 ? 4.453 -7.166 5.514 1.00 26.95 186 PRO A N 1
ATOM 1225 C CA . PRO A 1 157 ? 3.231 -7.280 6.338 1.00 27.23 186 PRO A CA 1
ATOM 1226 C C . PRO A 1 157 ? 2.561 -8.665 6.315 1.00 27.70 186 PRO A C 1
ATOM 1227 O O . PRO A 1 157 ? 2.817 -9.466 5.416 1.00 27.49 186 PRO A O 1
ATOM 1231 N N . ILE A 1 158 ? 1.680 -8.909 7.291 1.00 28.87 187 ILE A N 1
ATOM 1232 C CA . ILE A 1 158 ? 0.912 -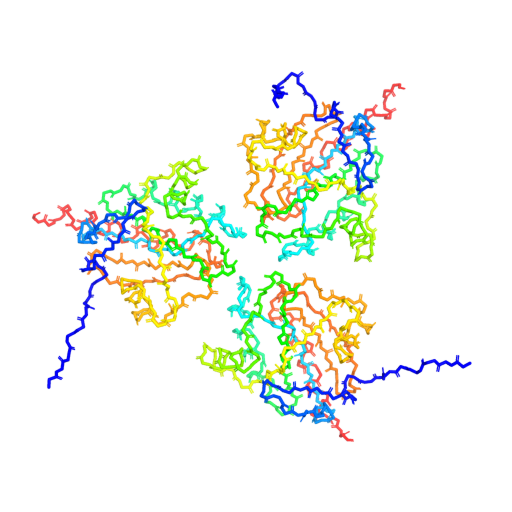10.163 7.459 1.00 29.60 187 ILE A CA 1
ATOM 1233 C C . ILE A 1 158 ? 0.139 -10.606 6.205 1.00 30.11 187 ILE A C 1
ATOM 1234 O O . ILE A 1 158 ? 0.114 -11.795 5.873 1.00 29.70 187 ILE A O 1
ATOM 1239 N N . GLU A 1 159 ? -0.458 -9.652 5.489 1.00 30.84 188 GLU A N 1
ATOM 1240 C CA . GLU A 1 159 ? -1.175 -9.963 4.239 1.00 31.04 188 GLU A CA 1
ATOM 1241 C C . GLU A 1 159 ? -0.401 -10.836 3.237 1.00 30.51 188 GLU A C 1
ATOM 1242 O O . GLU A 1 159 ? -1.029 -11.550 2.447 1.00 31.00 188 GLU A O 1
ATOM 1248 N N . VAL A 1 160 ? 0.940 -10.764 3.255 1.00 29.61 189 VAL A N 1
ATOM 1249 C CA . VAL A 1 160 ? 1.788 -11.591 2.372 1.00 28.76 189 VAL A CA 1
ATOM 1250 C C . VAL A 1 160 ? 2.455 -12.799 3.055 1.00 28.21 189 VAL A C 1
ATOM 1251 O O . VAL A 1 160 ? 3.134 -13.609 2.389 1.00 27.81 189 VAL A O 1
ATOM 1255 N N . ILE A 1 161 ? 2.271 -12.909 4.368 1.00 27.29 190 ILE A N 1
ATOM 1256 C CA . ILE A 1 161 ? 2.779 -14.048 5.141 1.00 26.74 190 ILE A CA 1
ATOM 1257 C C . ILE A 1 161 ? 1.677 -15.086 5.399 1.00 26.70 190 ILE A C 1
ATOM 1258 O O . ILE A 1 161 ? 1.909 -16.292 5.300 1.00 25.67 190 ILE A O 1
ATOM 1263 N N . ARG A 1 162 ? 0.483 -14.593 5.730 1.00 27.22 191 ARG A N 1
ATOM 1264 C CA . ARG A 1 162 ? -0.654 -15.433 6.091 1.00 27.97 191 ARG A CA 1
ATOM 1265 C C . ARG A 1 162 ? -1.008 -16.521 5.050 1.00 27.81 191 ARG A C 1
ATOM 1266 O O . ARG A 1 162 ? -1.280 -17.650 5.436 1.00 28.24 191 ARG A O 1
ATOM 1274 N N . PRO A 1 163 ? -0.960 -16.205 3.734 1.00 28.15 192 PRO A N 1
ATOM 1275 C CA . PRO A 1 163 ? -1.321 -17.238 2.738 1.00 27.96 192 PRO A CA 1
ATOM 1276 C C . PRO A 1 163 ? -0.344 -18.407 2.647 1.00 27.77 192 PRO A C 1
ATOM 1277 O O . PRO A 1 163 ? -0.752 -19.523 2.327 1.00 28.38 192 PRO A O 1
ATOM 1281 N N . ASP A 1 164 ? 0.936 -18.162 2.921 1.00 27.25 193 ASP A N 1
ATOM 1282 C CA A ASP A 1 164 ? 1.942 -19.220 2.909 0.50 26.77 193 ASP A CA 1
ATOM 1283 C CA B ASP A 1 164 ? 1.936 -19.220 2.896 0.50 26.80 193 ASP A CA 1
ATOM 1284 C C . ASP A 1 164 ? 1.714 -20.170 4.065 1.00 26.55 193 ASP A C 1
ATOM 1285 O O . ASP A 1 164 ? 1.796 -21.395 3.909 1.00 26.61 193 ASP A O 1
ATOM 1294 N N . ILE A 1 165 ? 1.421 -19.595 5.232 1.00 25.96 194 ILE A N 1
ATOM 1295 C CA . ILE A 1 165 ? 1.096 -20.378 6.417 1.00 25.03 194 ILE A CA 1
ATOM 1296 C C . ILE A 1 165 ? -0.144 -21.247 6.182 1.00 25.78 194 ILE A C 1
ATOM 1297 O O . ILE A 1 165 ? -0.072 -22.466 6.318 1.00 25.82 194 ILE A O 1
ATOM 1302 N N . ALA A 1 166 ? -1.267 -20.615 5.846 1.00 26.68 195 ALA A N 1
ATOM 1303 C CA . ALA A 1 166 ? -2.539 -21.317 5.594 1.00 27.48 195 ALA A CA 1
ATOM 1304 C C . ALA A 1 166 ? -2.399 -22.564 4.707 1.00 28.02 195 ALA A C 1
ATOM 1305 O O . ALA A 1 166 ? -2.921 -23.634 5.044 1.00 28.90 195 ALA A O 1
ATOM 1307 N N . ALA A 1 167 ? -1.671 -22.422 3.596 1.00 28.54 196 ALA A N 1
ATOM 1308 C CA . ALA A 1 167 ? -1.378 -23.520 2.667 1.00 28.02 196 ALA A CA 1
ATOM 1309 C C . ALA A 1 167 ? -0.703 -24.712 3.329 1.00 28.24 196 ALA A C 1
ATOM 1310 O O . ALA A 1 167 ? -1.161 -25.845 3.195 1.00 28.34 196 ALA A O 1
ATOM 1312 N N . LEU A 1 168 ? 0.396 -24.467 4.030 1.00 27.18 197 LEU A N 1
ATOM 1313 C CA . LEU A 1 168 ? 1.100 -25.551 4.704 1.00 26.81 197 LEU A CA 1
ATOM 1314 C C . LEU A 1 168 ? 0.265 -26.184 5.819 1.00 26.55 197 LEU A C 1
ATOM 1315 O O . LEU A 1 168 ? 0.355 -27.398 6.048 1.00 26.30 197 LEU A O 1
ATOM 1320 N N . VAL A 1 169 ? -0.531 -25.362 6.508 1.00 26.06 198 VAL A N 1
ATOM 1321 C CA . VAL A 1 169 ? -1.393 -25.843 7.582 1.00 26.02 198 VAL A CA 1
ATOM 1322 C C . VAL A 1 169 ? -2.521 -26.713 7.008 1.00 26.38 198 VAL A C 1
ATOM 1323 O O . VAL A 1 169 ? -2.847 -27.763 7.564 1.00 26.04 198 VAL A O 1
ATOM 1327 N N . ARG A 1 170 ? -3.069 -26.273 5.880 1.00 27.65 199 ARG A N 1
ATOM 1328 C CA . ARG A 1 170 ? -4.118 -27.000 5.157 1.00 28.94 199 ARG A CA 1
ATOM 1329 C C . ARG A 1 170 ? -3.607 -28.388 4.761 1.00 29.18 199 ARG A C 1
ATOM 1330 O O . ARG A 1 170 ? -4.228 -29.406 5.082 1.00 29.26 199 ARG A O 1
ATOM 1338 N N . GLN A 1 171 ? -2.446 -28.422 4.108 1.00 29.66 200 GLN A N 1
ATOM 1339 C CA . GLN A 1 171 ? -1.824 -29.673 3.678 1.00 29.82 200 GLN A CA 1
ATOM 1340 C C . GLN A 1 171 ? -1.470 -30.603 4.836 1.00 29.60 200 GLN A C 1
ATOM 1341 O O . GLN A 1 171 ? -1.591 -31.825 4.705 1.00 29.54 200 GLN A O 1
ATOM 1347 N N . VAL A 1 172 ? -1.019 -30.036 5.958 1.00 28.25 201 VAL A N 1
ATOM 1348 C CA . VAL A 1 172 ? -0.821 -30.819 7.170 1.00 27.90 201 VAL A CA 1
ATOM 1349 C C . VAL A 1 172 ? -2.124 -31.499 7.568 1.00 27.19 201 VAL A C 1
ATOM 1350 O O . VAL A 1 172 ? -2.131 -32.679 7.917 1.00 27.40 201 VAL A O 1
ATOM 1354 N N . ILE A 1 173 ? -3.204 -30.727 7.560 1.00 27.18 202 ILE A N 1
ATOM 1355 C CA . ILE A 1 173 ? -4.525 -31.227 7.959 1.00 27.38 202 ILE A CA 1
ATOM 1356 C C . ILE A 1 173 ? -5.055 -32.242 6.938 1.00 27.39 202 ILE A C 1
ATOM 1357 O O . ILE A 1 173 ? -5.582 -33.278 7.327 1.00 27.11 202 ILE A O 1
ATOM 1362 N N . ILE A 1 174 ? -4.911 -31.927 5.652 1.00 27.81 203 ILE A N 1
ATOM 1363 C CA . ILE A 1 174 ? -5.317 -32.837 4.565 1.00 28.74 203 ILE A CA 1
ATOM 1364 C C . ILE A 1 174 ? -4.548 -34.155 4.674 1.00 29.07 203 ILE A C 1
ATOM 1365 O O . ILE A 1 174 ? -5.140 -35.238 4.632 1.00 28.75 203 ILE A O 1
ATOM 1370 N N . LYS A 1 175 ? -3.233 -34.059 4.862 1.00 29.23 204 LYS A N 1
ATOM 1371 C CA . LYS A 1 175 ? -2.390 -35.248 4.974 1.00 29.63 204 LYS A CA 1
ATOM 1372 C C . LYS A 1 175 ? -2.764 -36.103 6.174 1.00 29.24 204 LYS A C 1
ATOM 1373 O O . LYS A 1 175 ? -2.813 -37.317 6.057 1.00 29.24 204 LYS A O 1
ATOM 1379 N N . LYS A 1 176 ? -3.041 -35.475 7.320 1.00 29.19 205 LYS A N 1
ATOM 1380 C CA . LYS A 1 176 ? -3.358 -36.232 8.539 1.00 29.08 205 LYS A CA 1
ATOM 1381 C C . LYS A 1 176 ? -4.671 -36.985 8.374 1.00 28.44 205 LYS A C 1
ATOM 1382 O O . LYS A 1 176 ? -4.784 -38.130 8.811 1.00 28.83 205 LYS A O 1
ATOM 1388 N N . LYS A 1 177 ? -5.631 -36.344 7.706 1.00 27.96 206 LYS A N 1
ATOM 1389 C CA . LYS A 1 177 ? -6.936 -36.939 7.413 1.00 27.82 206 LYS A CA 1
ATOM 1390 C C . LYS A 1 177 ? -6.829 -38.114 6.446 1.00 27.19 206 LYS A C 1
ATOM 1391 O O . LYS A 1 177 ? -7.384 -39.184 6.687 1.00 27.33 206 LYS A O 1
ATOM 1397 N N . GLU A 1 178 ? -6.100 -37.903 5.358 1.00 26.45 207 GLU A N 1
ATOM 1398 C CA . GLU A 1 178 ? -5.916 -38.918 4.325 1.00 26.03 207 GLU A CA 1
ATOM 1399 C C . GLU A 1 178 ? -5.126 -40.138 4.813 1.00 26.59 207 GLU A C 1
ATOM 1400 O O . GLU A 1 178 ? -5.533 -41.275 4.595 1.00 26.31 207 GLU A O 1
ATOM 1406 N N . ASP A 1 179 ? -3.999 -39.892 5.479 1.00 27.44 208 ASP A N 1
ATOM 1407 C CA . ASP A 1 179 ? -3.057 -40.948 5.815 1.00 28.90 208 ASP A CA 1
ATOM 1408 C C . ASP A 1 179 ? -3.426 -41.706 7.078 1.00 29.65 208 ASP A C 1
ATOM 1409 O O . ASP A 1 179 ? -4.242 -41.242 7.864 1.00 30.71 208 ASP A O 1
ATOM 1414 N N . LEU A 1 180 ? -2.829 -42.880 7.265 1.00 30.72 209 LEU A N 1
ATOM 1415 C CA . LEU A 1 180 ? -3.187 -43.760 8.378 1.00 31.66 209 LEU A CA 1
ATOM 1416 C C . LEU A 1 180 ? -2.712 -43.334 9.770 1.00 32.04 209 LEU A C 1
ATOM 1417 O O . LEU A 1 180 ? -2.989 -42.222 10.227 1.00 32.37 209 LEU A O 1
ATOM 1422 N N . PHE B 1 10 ? -4.123 7.417 38.755 1.00 33.18 39 PHE B N 1
ATOM 1423 C CA . PHE B 1 10 ? -5.086 6.740 39.667 1.00 32.41 39 PHE B CA 1
ATOM 1424 C C . PHE B 1 10 ? -6.530 7.169 39.404 1.00 31.62 39 PHE B C 1
ATOM 1425 O O . PHE B 1 10 ? -7.449 6.554 39.939 1.00 31.66 39 PHE B O 1
ATOM 1433 N N . LEU B 1 11 ? -6.742 8.216 38.605 1.00 30.55 40 LEU B N 1
ATOM 1434 C CA . LEU B 1 11 ? -8.105 8.698 38.345 1.00 29.80 40 LEU B CA 1
ATOM 1435 C C . LEU B 1 11 ? -8.935 7.694 37.545 1.00 29.14 40 LEU B C 1
ATOM 1436 O O . LEU B 1 11 ? -8.425 7.064 36.610 1.00 28.79 40 LEU B O 1
ATOM 1441 N N . LYS B 1 12 ? -10.211 7.559 37.912 1.00 28.39 41 LYS B N 1
ATOM 1442 C CA . LYS B 1 12 ? -11.172 6.806 37.098 1.00 28.23 41 LYS B CA 1
ATOM 1443 C C . LYS B 1 12 ? -11.517 7.627 35.860 1.00 27.57 41 LYS B C 1
ATOM 1444 O O . LYS B 1 12 ? -11.917 8.777 35.985 1.00 28.01 41 LYS B O 1
ATOM 1450 N N . PRO B 1 13 ? -11.363 7.042 34.657 1.00 26.86 42 PRO B N 1
ATOM 1451 C CA . PRO B 1 13 ? -11.501 7.817 33.416 1.00 26.70 42 PRO B CA 1
ATOM 1452 C C . PRO B 1 13 ? -12.890 8.404 33.187 1.00 26.43 42 PRO B C 1
ATOM 1453 O O . PRO B 1 13 ? -13.016 9.587 32.878 1.00 26.99 42 PRO B O 1
ATOM 1457 N N . LYS B 1 14 ? -13.909 7.568 33.354 1.00 26.04 43 LYS B N 1
ATOM 1458 C CA . LYS B 1 14 ? -15.312 7.908 33.082 1.00 26.12 43 LYS B CA 1
ATOM 1459 C C . LYS B 1 14 ? -15.810 9.168 33.793 1.00 25.21 43 LYS B C 1
ATOM 1460 O O . LYS B 1 14 ? -16.712 9.836 33.307 1.00 25.76 43 LYS B O 1
ATOM 1466 N N . ILE B 1 15 ? -15.207 9.496 34.932 1.00 24.20 44 ILE B N 1
ATOM 1467 C CA . ILE B 1 15 ? -15.725 10.543 35.814 1.00 23.17 44 ILE B CA 1
ATOM 1468 C C . ILE B 1 15 ? -14.768 11.730 35.916 1.00 21.81 44 ILE B C 1
ATOM 1469 O O . ILE B 1 15 ? -14.997 12.666 36.673 1.00 22.05 44 ILE B O 1
ATOM 1474 N N . ASN B 1 16 ? -13.708 11.692 35.111 1.00 19.74 45 ASN B N 1
ATOM 1475 C CA . ASN B 1 16 ? -12.661 12.686 35.166 1.00 17.18 45 ASN B CA 1
ATOM 1476 C C . ASN B 1 16 ? -12.296 13.230 33.777 1.00 16.35 45 ASN B C 1
ATOM 1477 O O . ASN B 1 16 ? -12.829 12.789 32.761 1.00 16.12 45 ASN B O 1
ATOM 1482 N N . SER B 1 17 ? -11.382 14.197 33.757 1.00 14.55 46 SER B N 1
ATOM 1483 C CA . SER B 1 17 ? -10.991 14.915 32.530 1.00 11.73 46 SER B CA 1
ATOM 1484 C C . SER B 1 17 ? -9.483 15.019 32.469 1.00 10.74 46 SER B C 1
ATOM 1485 O O . SER B 1 17 ? -8.834 15.275 33.480 1.00 9.66 46 SER B O 1
ATOM 1488 N N . PHE B 1 18 ? -8.909 14.818 31.276 1.00 9.12 47 PHE B N 1
ATOM 1489 C CA . PHE B 1 18 ? -7.498 15.054 31.064 1.00 8.41 47 PHE B CA 1
ATOM 1490 C C . PHE B 1 18 ? -7.150 16.505 31.369 1.00 8.39 47 PHE B C 1
ATOM 1491 O O . PHE B 1 18 ? -6.050 16.806 31.879 1.00 6.66 47 PHE B O 1
ATOM 1499 N N . TYR B 1 19 ? -8.080 17.407 31.084 1.00 8.65 48 TYR B N 1
ATOM 1500 C CA . TYR B 1 19 ? -7.825 18.831 31.311 1.00 9.89 48 TYR B CA 1
ATOM 1501 C C . TYR B 1 19 ? -7.769 19.220 32.813 1.00 10.03 48 TYR B C 1
ATOM 1502 O O . TYR B 1 19 ? -7.261 20.284 33.153 1.00 11.62 48 TYR B O 1
ATOM 1511 N N . ALA B 1 20 ? -8.275 18.355 33.684 1.00 10.80 49 ALA B N 1
ATOM 1512 C CA . ALA B 1 20 ? -8.222 18.598 35.132 1.00 10.35 49 ALA B CA 1
ATOM 1513 C C . ALA B 1 20 ? -6.795 18.633 35.698 1.00 10.38 49 ALA B C 1
ATOM 1514 O O . ALA B 1 20 ? -6.540 19.366 36.671 1.00 11.20 49 ALA B O 1
ATOM 1516 N N . PHE B 1 21 ? -5.860 17.923 35.063 1.00 9.25 50 PHE B N 1
ATOM 1517 C CA . PHE B 1 21 ? -4.510 17.693 35.628 1.00 8.56 50 PHE B CA 1
ATOM 1518 C C . PHE B 1 21 ? -3.577 18.883 35.575 1.00 9.09 50 PHE B C 1
ATOM 1519 O O . PHE B 1 21 ? -3.652 19.714 34.654 1.00 8.21 50 PHE B O 1
ATOM 1527 N N . GLU B 1 22 ? -2.681 18.945 36.566 1.00 8.57 51 GLU B N 1
ATOM 1528 C CA . GLU B 1 22 ? -1.499 19.794 36.485 1.00 8.91 51 GLU B CA 1
ATOM 1529 C C . GLU B 1 22 ? -0.321 18.968 36.009 1.00 8.78 51 GLU B C 1
ATOM 1530 O O . GLU B 1 22 ? -0.206 17.791 36.344 1.00 10.90 51 GLU B O 1
ATOM 1536 N N . VAL B 1 23 ? 0.537 19.581 35.201 1.00 7.97 52 VAL B N 1
ATOM 1537 C CA . VAL B 1 23 ? 1.769 18.937 34.777 1.00 9.81 52 VAL B CA 1
ATOM 1538 C C . VAL B 1 23 ? 2.894 19.941 34.904 1.00 9.22 52 VAL B C 1
ATOM 1539 O O . VAL B 1 23 ? 2.644 21.103 35.131 1.00 12.29 52 VAL B O 1
ATOM 1543 N N . LYS B 1 24 ? 4.130 19.501 34.718 1.00 10.70 53 LYS B N 1
ATOM 1544 C CA . LYS B 1 24 ? 5.269 20.403 34.664 1.00 10.12 53 LYS B CA 1
ATOM 1545 C C . LYS B 1 24 ? 5.595 20.761 33.233 1.00 9.91 53 LYS B C 1
ATOM 1546 O O . LYS B 1 24 ? 5.602 19.889 32.346 1.00 9.68 53 LYS B O 1
ATOM 1552 N N . ASP B 1 25 ? 5.874 22.041 33.005 1.00 8.66 54 ASP B N 1
ATOM 1553 C CA . ASP B 1 25 ? 6.310 22.489 31.671 1.00 10.15 54 ASP B CA 1
ATOM 1554 C C . ASP B 1 25 ? 7.805 22.212 31.497 1.00 10.13 54 ASP B C 1
ATOM 1555 O O . ASP B 1 25 ? 8.440 21.677 32.386 1.00 10.27 54 ASP B O 1
ATOM 1560 N N . ALA B 1 26 ? 8.385 22.571 30.348 1.00 11.59 55 ALA B N 1
ATOM 1561 C CA . ALA B 1 26 ? 9.765 22.156 30.060 1.00 13.03 55 ALA B CA 1
ATOM 1562 C C . ALA B 1 26 ? 10.797 22.814 30.983 1.00 14.16 55 ALA B C 1
ATOM 1563 O O . ALA B 1 26 ? 11.903 22.296 31.184 1.00 14.51 55 ALA B O 1
ATOM 1565 N N . LYS B 1 27 ? 10.395 23.925 31.591 1.00 16.07 56 LYS B N 1
ATOM 1566 C CA . LYS B 1 27 ? 11.256 24.688 32.487 1.00 17.02 56 LYS B CA 1
ATOM 1567 C C . LYS B 1 27 ? 11.085 24.306 33.961 1.00 17.49 56 LYS B C 1
ATOM 1568 O O . LYS B 1 27 ? 11.722 24.896 34.822 1.00 17.27 56 LYS B O 1
ATOM 1574 N N . GLY B 1 28 ? 10.268 23.284 34.238 1.00 17.33 57 GLY B N 1
ATOM 1575 C CA . GLY B 1 28 ? 10.065 22.797 35.595 1.00 17.22 57 GLY B CA 1
ATOM 1576 C C . GLY B 1 28 ? 8.947 23.483 36.368 1.00 17.51 57 GLY B C 1
ATOM 1577 O O . GLY B 1 28 ? 8.810 23.276 37.569 1.00 18.09 57 GLY B O 1
ATOM 1578 N N . ARG B 1 29 ? 8.127 24.277 35.688 1.00 17.42 58 ARG B N 1
ATOM 1579 C CA . ARG B 1 29 ? 7.071 25.021 36.374 1.00 17.61 58 ARG B CA 1
ATOM 1580 C C . ARG B 1 29 ? 5.728 24.338 36.189 1.00 16.81 58 ARG B C 1
ATOM 1581 O O . ARG B 1 29 ? 5.444 23.776 35.127 1.00 15.87 58 ARG B O 1
ATOM 1589 N N . THR B 1 30 ? 4.902 24.400 37.227 1.00 15.09 59 THR B N 1
ATOM 1590 C CA . THR B 1 30 ? 3.562 23.822 37.158 1.00 14.90 59 THR B CA 1
ATOM 1591 C C . THR B 1 30 ? 2.634 24.594 36.221 1.00 14.57 59 THR B C 1
ATOM 1592 O O . THR B 1 30 ? 2.543 25.842 36.250 1.00 14.71 59 THR B O 1
ATOM 1596 N N . VAL B 1 31 ? 1.946 23.847 35.378 1.00 14.02 60 VAL B N 1
ATOM 1597 C CA . VAL B 1 31 ? 0.939 24.422 34.510 1.00 14.14 60 VAL B CA 1
ATOM 1598 C C . VAL B 1 31 ? -0.334 23.595 34.536 1.00 13.04 60 VAL B C 1
ATOM 1599 O O . VAL B 1 31 ? -0.279 22.361 34.519 1.00 13.24 60 VAL B O 1
ATOM 1603 N N . SER B 1 32 ? -1.472 24.289 34.539 1.00 13.04 61 SER B N 1
ATOM 1604 C CA . SER B 1 32 ? -2.769 23.658 34.533 1.00 12.25 61 SER B CA 1
ATOM 1605 C C . SER B 1 32 ? -3.246 23.399 33.101 1.00 12.63 61 SER B C 1
ATOM 1606 O O . SER B 1 32 ? -3.276 24.312 32.271 1.00 12.57 61 SER B O 1
ATOM 1609 N N . LEU B 1 33 ? -3.639 22.156 32.832 1.00 11.32 62 LEU B N 1
ATOM 1610 C CA . LEU B 1 33 ? -4.169 21.796 31.533 1.00 11.77 62 LEU B CA 1
ATOM 1611 C C . LEU B 1 33 ? -5.597 22.325 31.312 1.00 12.22 62 LEU B C 1
ATOM 1612 O O . LEU B 1 33 ? -6.156 22.174 30.229 1.00 12.09 62 LEU B O 1
ATOM 1617 N N . GLU B 1 34 ? -6.182 22.961 32.338 1.00 13.96 63 GLU B N 1
ATOM 1618 C CA . GLU B 1 34 ? -7.506 23.552 32.200 1.00 15.22 63 GLU B CA 1
ATOM 1619 C C . GLU B 1 34 ? -7.492 24.681 31.147 1.00 15.23 63 GLU B C 1
ATOM 1620 O O . GLU B 1 34 ? -8.535 25.041 30.622 1.00 15.64 63 GLU B O 1
ATOM 1626 N N . LYS B 1 35 ? -6.311 25.186 30.813 1.00 15.94 64 LYS B N 1
ATOM 1627 C CA . LYS B 1 35 ? -6.159 26.193 29.770 1.00 16.85 64 LYS B CA 1
ATOM 1628 C C . LYS B 1 35 ? -6.576 25.662 28.390 1.00 16.62 64 LYS B C 1
ATOM 1629 O O . LYS B 1 35 ? -6.938 26.442 27.512 1.00 15.42 64 LYS B O 1
ATOM 1635 N N . TYR B 1 36 ? -6.545 24.327 28.240 1.00 15.98 65 TYR B N 1
ATOM 1636 C CA . TYR B 1 36 ? -6.969 23.655 27.011 1.00 15.95 65 TYR B CA 1
ATOM 1637 C C . TYR B 1 36 ? -8.421 23.180 27.029 1.00 15.88 65 TYR B C 1
ATOM 1638 O O . TYR B 1 36 ? -8.918 22.638 26.018 1.00 16.04 65 TYR B O 1
ATOM 1647 N N . LYS B 1 37 ? -9.117 23.387 28.162 1.00 15.38 66 LYS B N 1
ATOM 1648 C CA . LYS B 1 37 ? -10.549 23.116 28.236 1.00 15.97 66 LYS B CA 1
ATOM 1649 C C . LYS B 1 37 ? -11.278 23.806 27.108 1.00 15.44 66 LYS B C 1
ATOM 1650 O O . LYS B 1 37 ? -11.030 24.978 26.823 1.00 15.54 66 LYS B O 1
ATOM 1656 N N . GLY B 1 38 ? -12.182 23.086 26.453 1.00 15.31 67 GLY B N 1
ATOM 1657 C CA . GLY B 1 38 ? -12.879 23.665 25.311 1.00 14.61 67 GLY B CA 1
ATOM 1658 C C . GLY B 1 38 ? -12.124 23.619 23.990 1.00 14.27 67 GLY B C 1
ATOM 1659 O O . GLY B 1 38 ? -12.659 24.037 22.961 1.00 14.34 67 GLY B O 1
ATOM 1660 N N . LYS B 1 39 ? -10.882 23.124 24.002 1.00 13.11 68 LYS B N 1
ATOM 1661 C CA . LYS B 1 39 ? -10.150 22.850 22.758 1.00 11.23 68 LYS B CA 1
ATOM 1662 C C . LYS B 1 39 ? -10.119 21.339 22.493 1.00 10.56 68 LYS B C 1
ATOM 1663 O O . LYS B 1 39 ? -10.269 20.510 23.433 1.00 9.04 68 LYS B O 1
ATOM 1669 N N . VAL B 1 40 ? -9.929 20.982 21.219 1.00 7.64 69 VAL B N 1
ATOM 1670 C CA . VAL B 1 40 ? -9.619 19.568 20.861 1.00 7.81 69 VAL B CA 1
ATOM 1671 C C . VAL B 1 40 ? -8.102 19.438 21.087 1.00 8.09 69 VAL B C 1
ATOM 1672 O O . VAL B 1 40 ? -7.376 20.379 20.795 1.00 7.79 69 VAL B O 1
ATOM 1676 N N . SER B 1 41 ? -7.611 18.324 21.634 1.00 7.50 70 SER B N 1
ATOM 1677 C CA . SER B 1 41 ? -6.155 18.196 21.794 1.00 7.84 70 SER B CA 1
ATOM 1678 C C . SER B 1 41 ? -5.685 16.870 21.214 1.00 7.09 70 SER B C 1
ATOM 1679 O O . SER B 1 41 ? -6.368 15.882 21.338 1.00 8.89 70 SER B O 1
ATOM 1682 N N . LEU B 1 42 ? -4.534 16.864 20.562 1.00 6.78 71 LEU B N 1
ATOM 1683 C CA . LEU B 1 42 ? -3.871 15.616 20.214 1.00 4.87 71 LEU B CA 1
ATOM 1684 C C . LEU B 1 42 ? -2.652 15.474 21.125 1.00 5.13 71 LEU B C 1
ATOM 1685 O O . LEU B 1 42 ? -1.718 16.249 21.044 1.00 4.86 71 LEU B O 1
ATOM 1690 N N . VAL B 1 43 ? -2.668 14.475 22.000 1.00 4.34 72 VAL B N 1
ATOM 1691 C CA . VAL B 1 43 ? -1.615 14.334 23.017 1.00 4.50 72 VAL B CA 1
ATOM 1692 C C . VAL B 1 43 ? -0.705 13.217 22.556 1.00 3.96 72 VAL B C 1
ATOM 1693 O O . VAL B 1 43 ? -1.190 12.149 22.200 1.00 5.37 72 VAL B O 1
ATOM 1697 N N . VAL B 1 44 ? 0.596 13.455 22.568 1.00 4.27 73 VAL B N 1
ATOM 1698 C CA . VAL B 1 44 ? 1.544 12.545 21.914 1.00 3.06 73 VAL B CA 1
ATOM 1699 C C . VAL B 1 44 ? 2.766 12.436 22.804 1.00 2.64 73 VAL B C 1
ATOM 1700 O O . VAL B 1 44 ? 3.299 13.470 23.249 1.00 3.39 73 VAL B O 1
ATOM 1704 N N . ASN B 1 45 ? 3.232 11.212 23.034 1.00 4.05 74 ASN B N 1
ATOM 1705 C CA . ASN B 1 45 ? 4.538 11.047 23.660 1.00 4.02 74 ASN B CA 1
ATOM 1706 C C . ASN B 1 45 ? 5.609 11.171 22.592 1.00 4.78 74 ASN B C 1
ATOM 1707 O O . ASN B 1 45 ? 5.554 10.493 21.534 1.00 4.21 74 ASN B O 1
ATOM 1712 N N . VAL B 1 46 ? 6.585 12.042 22.872 1.00 4.10 75 VAL B N 1
ATOM 1713 C CA . VAL B 1 46 ? 7.597 12.390 21.877 1.00 4.49 75 VAL B CA 1
ATOM 1714 C C . VAL B 1 46 ? 8.990 11.972 22.318 1.00 4.05 75 VAL B C 1
ATOM 1715 O O . VAL B 1 46 ? 9.187 11.593 23.464 1.00 3.92 75 VAL B O 1
ATOM 1719 N N . ALA B 1 47 ? 9.935 12.050 21.367 1.00 4.89 76 ALA B N 1
ATOM 1720 C CA . ALA B 1 47 ? 11.332 11.727 21.598 1.00 4.65 76 ALA B CA 1
ATOM 1721 C C . ALA B 1 47 ? 12.146 12.330 20.447 1.00 5.29 76 ALA B C 1
ATOM 1722 O O . ALA B 1 47 ? 11.659 12.358 19.331 1.00 6.43 76 ALA B O 1
ATOM 1724 N N . SER B 1 48 ? 13.382 12.752 20.703 1.00 5.10 77 SER B N 1
ATOM 1725 C CA . SER B 1 48 ? 14.193 13.501 19.718 1.00 6.33 77 SER B CA 1
ATOM 1726 C C . SER B 1 48 ? 15.127 12.580 18.953 1.00 6.18 77 SER B C 1
ATOM 1727 O O . SER B 1 48 ? 15.622 12.946 17.888 1.00 6.32 77 SER B O 1
ATOM 1730 N N . ASP B 1 49 ? 15.346 11.385 19.490 1.00 5.52 78 ASP B N 1
ATOM 1731 C CA . ASP B 1 49 ? 16.383 10.490 18.964 1.00 6.68 78 ASP B CA 1
ATOM 1732 C C . ASP B 1 49 ? 15.820 9.133 18.568 1.00 6.31 78 ASP B C 1
ATOM 1733 O O . ASP B 1 49 ? 16.217 8.105 19.082 1.00 6.42 78 ASP B O 1
ATOM 1738 N N A CYS B 1 50 ? 14.880 9.143 17.630 0.50 6.70 79 CYS B N 1
ATOM 1739 N N B CYS B 1 50 ? 14.866 9.138 17.642 0.50 7.06 79 CYS B N 1
ATOM 1740 C CA A CYS B 1 50 ? 14.397 7.886 17.079 0.50 6.35 79 CYS B CA 1
ATOM 1741 C CA B CYS B 1 50 ? 14.396 7.874 17.086 0.50 7.16 79 CYS B CA 1
ATOM 1742 C C A CYS B 1 50 ? 14.065 8.102 15.614 0.50 6.44 79 CYS B C 1
ATOM 1743 C C B CYS B 1 50 ? 14.043 8.096 15.625 0.50 6.86 79 CYS B C 1
ATOM 1744 O O A CYS B 1 50 ? 13.971 9.248 15.144 0.50 5.85 79 CYS B O 1
ATOM 1745 O O B CYS B 1 50 ? 13.919 9.245 15.169 0.50 6.36 79 CYS B O 1
ATOM 1750 N N . GLN B 1 51 ? 13.954 7.001 14.881 1.00 7.13 80 GLN B N 1
ATOM 1751 C CA . GLN B 1 51 ? 13.662 7.050 13.446 1.00 7.38 80 GLN B CA 1
ATOM 1752 C C . GLN B 1 51 ? 12.428 7.882 13.134 1.00 7.67 80 GLN B C 1
ATOM 1753 O O . GLN B 1 51 ? 12.376 8.562 12.082 1.00 6.93 80 GLN B O 1
ATOM 1759 N N . LEU B 1 52 ? 11.441 7.833 14.043 1.00 7.59 81 LEU B N 1
ATOM 1760 C CA . LEU B 1 52 ? 10.127 8.509 13.816 1.00 7.42 81 LEU B CA 1
ATOM 1761 C C . LEU B 1 52 ? 10.077 9.998 14.184 1.00 7.80 81 LEU B C 1
ATOM 1762 O O . LEU B 1 52 ? 9.103 10.676 13.860 1.00 7.86 81 LEU B O 1
ATOM 1767 N N . THR B 1 53 ? 11.138 10.511 14.817 1.00 7.87 82 THR B N 1
ATOM 1768 C CA . THR B 1 53 ? 11.191 11.910 15.219 1.00 7.36 82 THR B CA 1
ATOM 1769 C C . THR B 1 53 ? 10.815 12.912 14.129 1.00 8.44 82 THR B C 1
ATOM 1770 O O . THR B 1 53 ? 9.920 13.735 14.319 1.00 8.36 82 THR B O 1
ATOM 1774 N N . ASP B 1 54 ? 11.473 12.810 12.974 1.00 7.55 83 ASP B N 1
ATOM 1775 C CA . ASP B 1 54 ? 11.303 13.802 11.929 1.00 9.07 83 ASP B CA 1
ATOM 1776 C C . ASP B 1 54 ? 9.887 13.810 11.324 1.00 8.31 83 ASP B C 1
ATOM 1777 O O . ASP B 1 54 ? 9.278 14.858 11.239 1.00 7.35 83 ASP B O 1
ATOM 1782 N N . ARG B 1 55 ? 9.377 12.649 10.925 1.00 8.86 84 ARG B N 1
ATOM 1783 C CA . ARG B 1 55 ? 8.040 12.610 10.299 1.00 9.01 84 ARG B CA 1
ATOM 1784 C C . ARG B 1 55 ? 6.969 13.109 11.273 1.00 9.33 84 ARG B C 1
ATOM 1785 O O . ARG B 1 55 ? 6.004 13.776 10.867 1.00 8.05 84 ARG B O 1
ATOM 1793 N N . ASN B 1 56 ? 7.162 12.811 12.564 1.00 7.36 85 ASN B N 1
ATOM 1794 C CA . ASN B 1 56 ? 6.201 13.202 13.575 1.00 6.76 85 ASN B CA 1
ATOM 1795 C C . ASN B 1 56 ? 6.203 14.685 13.885 1.00 7.45 85 ASN B C 1
ATOM 1796 O O . ASN B 1 56 ? 5.161 15.332 13.799 1.00 7.64 85 ASN B O 1
ATOM 1801 N N . TYR B 1 57 ? 7.362 15.249 14.203 1.00 7.49 86 TYR B N 1
ATOM 1802 C CA . TYR B 1 57 ? 7.418 16.704 14.370 1.00 7.36 86 TYR B CA 1
ATOM 1803 C C . TYR B 1 57 ? 6.876 17.467 13.167 1.00 8.33 86 TYR B C 1
ATOM 1804 O O . TYR B 1 57 ? 6.110 18.412 13.339 1.00 9.48 86 TYR B O 1
ATOM 1813 N N . LEU B 1 58 ? 7.204 17.035 11.952 1.00 8.26 87 LEU B N 1
ATOM 1814 C CA . LEU B 1 58 ? 6.700 17.734 10.777 1.00 8.63 87 LEU B CA 1
ATOM 1815 C C . LEU B 1 58 ? 5.192 17.594 10.657 1.00 8.09 87 LEU B C 1
ATOM 1816 O O . LEU B 1 58 ? 4.505 18.587 10.372 1.00 7.88 87 LEU B O 1
ATOM 1821 N N . GLY B 1 59 ? 4.689 16.380 10.907 1.00 6.99 88 GLY B N 1
ATOM 1822 C CA . GLY B 1 59 ? 3.265 16.107 10.726 1.00 8.08 88 GLY B CA 1
ATOM 1823 C C . GLY B 1 59 ? 2.450 16.784 11.830 1.00 8.81 88 GLY B C 1
ATOM 1824 O O . GLY B 1 59 ? 1.368 17.320 11.583 1.00 8.96 88 GLY B O 1
ATOM 1825 N N . LEU B 1 60 ? 2.960 16.757 13.057 1.00 9.22 89 LEU B N 1
ATOM 1826 C CA . LEU B 1 60 ? 2.260 17.431 14.174 1.00 8.10 89 LEU B CA 1
ATOM 1827 C C . LEU B 1 60 ? 2.226 18.964 14.001 1.00 9.24 89 LEU B C 1
ATOM 1828 O O . LEU B 1 60 ? 1.210 19.614 14.311 1.00 9.79 89 LEU B O 1
ATOM 1833 N N . LYS B 1 61 ? 3.331 19.523 13.510 1.00 8.53 90 LYS B N 1
ATOM 1834 C CA . LYS B 1 61 ? 3.388 20.943 13.177 1.00 10.19 90 LYS B CA 1
ATOM 1835 C C . LYS B 1 61 ? 2.286 21.259 12.174 1.00 10.41 90 LYS B C 1
ATOM 1836 O O . LYS B 1 61 ? 1.575 22.253 12.324 1.00 11.15 90 LYS B O 1
ATOM 1842 N N . GLU B 1 62 ? 2.142 20.406 11.166 1.00 11.54 91 GLU B N 1
ATOM 1843 C CA . GLU B 1 62 ? 1.127 20.592 10.121 1.00 12.49 91 GLU B CA 1
ATOM 1844 C C . GLU B 1 62 ? -0.287 20.586 10.694 1.00 12.22 91 GLU B C 1
ATOM 1845 O O . GLU B 1 62 ? -1.093 21.465 10.366 1.00 12.28 91 GLU B O 1
ATOM 1851 N N . LEU B 1 63 ? -0.575 19.601 11.534 1.00 11.03 92 LEU B N 1
ATOM 1852 C CA . LEU B 1 63 ? -1.852 19.563 12.251 1.00 10.20 92 LEU B CA 1
ATOM 1853 C C . LEU B 1 63 ? -2.113 20.813 13.113 1.00 10.15 92 LEU B C 1
ATOM 1854 O O . LEU B 1 63 ? -3.193 21.414 13.042 1.00 10.28 92 LEU B O 1
ATOM 1859 N N . HIS B 1 64 ? -1.134 21.203 13.919 1.00 10.63 93 HIS B N 1
ATOM 1860 C CA . HIS B 1 64 ? -1.268 22.357 14.807 1.00 11.38 93 HIS B CA 1
ATOM 1861 C C . HIS B 1 64 ? -1.453 23.643 14.005 1.00 13.01 93 HIS B C 1
ATOM 1862 O O . HIS B 1 64 ? -2.188 24.549 14.427 1.00 13.10 93 HIS B O 1
ATOM 1869 N N . LYS B 1 65 ? -0.817 23.709 12.837 1.00 13.27 94 LYS B N 1
ATOM 1870 C CA . LYS B 1 65 ? -0.947 24.892 11.973 1.00 15.07 94 LYS B CA 1
ATOM 1871 C C . LYS B 1 65 ? -2.313 24.912 11.299 1.00 14.60 94 LYS B C 1
ATOM 1872 O O . LYS B 1 65 ? -2.952 25.959 11.227 1.00 15.95 94 LYS B O 1
ATOM 1878 N N . GLU B 1 66 ? -2.759 23.764 10.817 1.00 15.08 95 GLU B N 1
ATOM 1879 C CA . GLU B 1 66 ? -4.038 23.676 10.112 1.00 14.95 95 GLU B CA 1
ATOM 1880 C C . GLU B 1 66 ? -5.239 23.980 11.019 1.00 14.69 95 GLU B C 1
ATOM 1881 O O . GLU B 1 66 ? -6.167 24.652 10.583 1.00 13.38 95 GLU B O 1
ATOM 1887 N N . PHE B 1 67 ? -5.204 23.497 12.265 1.00 13.73 96 PHE B N 1
ATOM 1888 C CA . PHE B 1 67 ? -6.385 23.513 13.147 1.00 14.07 96 PHE B CA 1
ATOM 1889 C C . PHE B 1 67 ? -6.291 24.427 14.359 1.00 14.47 96 PHE B C 1
ATOM 1890 O O . PHE B 1 67 ? -7.320 24.822 14.891 1.00 14.84 96 PHE B O 1
ATOM 1898 N N . GLY B 1 68 ? -5.072 24.706 14.829 1.00 14.66 97 GLY B N 1
ATOM 1899 C CA . GLY B 1 68 ? -4.841 25.477 16.051 1.00 15.97 97 GLY B CA 1
ATOM 1900 C C . GLY B 1 68 ? -4.561 26.954 15.797 1.00 16.64 97 GLY B C 1
ATOM 1901 O O . GLY B 1 68 ? -4.562 27.376 14.636 1.00 17.27 97 GLY B O 1
ATOM 1902 N N . PRO B 1 69 ? -4.302 27.735 16.869 1.00 17.27 98 PRO B N 1
ATOM 1903 C CA . PRO B 1 69 ? -4.187 27.229 18.230 1.00 17.10 98 PRO B CA 1
ATOM 1904 C C . PRO B 1 69 ? -5.414 27.490 19.120 1.00 16.76 98 PRO B C 1
ATOM 1905 O O . PRO B 1 69 ? -5.417 27.075 20.287 1.00 17.24 98 PRO B O 1
ATOM 1909 N N . SER B 1 70 ? -6.440 28.157 18.592 1.00 16.50 99 SER B N 1
ATOM 1910 C CA . SER B 1 70 ? -7.586 28.584 19.425 1.00 16.23 99 SER B CA 1
ATOM 1911 C C . SER B 1 70 ? -8.500 27.420 19.803 1.00 15.57 99 SER B C 1
ATOM 1912 O O . SER B 1 70 ? -9.010 27.370 20.935 1.00 15.96 99 SER B O 1
ATOM 1915 N N . HIS B 1 71 ? -8.664 26.473 18.876 1.00 13.70 100 HIS B N 1
ATOM 1916 C CA . HIS B 1 71 ? -9.676 25.415 19.003 1.00 12.41 100 HIS B CA 1
ATOM 1917 C C . HIS B 1 71 ? -9.064 24.000 19.051 1.00 11.23 100 HIS B C 1
ATOM 1918 O O . HIS B 1 71 ? -9.776 23.008 19.203 1.00 10.59 100 HIS B O 1
ATOM 1925 N N . PHE B 1 72 ? -7.747 23.949 18.892 1.00 10.82 101 PHE B N 1
ATOM 1926 C CA . PHE B 1 72 ? -6.997 22.701 18.785 1.00 9.27 101 PHE B CA 1
ATOM 1927 C C . PHE B 1 72 ? -5.545 22.927 19.208 1.00 9.37 101 PHE B C 1
ATOM 1928 O O . PHE B 1 72 ? -4.940 23.947 18.863 1.00 7.72 101 PHE B O 1
ATOM 1936 N N . SER B 1 73 ? -4.983 21.958 19.932 1.00 8.65 102 SER B N 1
ATOM 1937 C CA . SER B 1 73 ? -3.542 22.017 20.243 1.00 8.97 102 SER B CA 1
ATOM 1938 C C . SER B 1 73 ? -2.938 20.632 20.239 1.00 8.33 102 SER B C 1
ATOM 1939 O O . SER B 1 73 ? -3.551 19.674 20.697 1.00 8.24 102 SER B O 1
ATOM 1942 N N . VAL B 1 74 ? -1.721 20.525 19.714 1.00 8.55 103 VAL B N 1
ATOM 1943 C CA . VAL B 1 74 ? -0.930 19.337 19.958 1.00 8.08 103 VAL B CA 1
ATOM 1944 C C . VAL B 1 74 ? -0.348 19.546 21.337 1.00 7.67 103 VAL B C 1
ATOM 1945 O O . VAL B 1 74 ? 0.015 20.673 21.666 1.00 8.49 103 VAL B O 1
ATOM 1949 N N . LEU B 1 75 ? -0.290 18.491 22.155 1.00 6.26 104 LEU B N 1
ATOM 1950 C CA . LEU B 1 75 ? 0.353 18.583 23.467 1.00 6.69 104 LEU B CA 1
ATOM 1951 C C . LEU B 1 75 ? 1.342 17.471 23.535 1.00 6.54 104 LEU B C 1
ATOM 1952 O O . LEU B 1 75 ? 0.952 16.276 23.583 1.00 6.56 104 LEU B O 1
ATOM 1957 N N . ALA B 1 76 ? 2.615 17.858 23.581 1.00 5.58 105 ALA B N 1
ATOM 1958 C CA . ALA B 1 76 ? 3.733 16.912 23.511 1.00 6.34 105 ALA B CA 1
ATOM 1959 C C . ALA B 1 76 ? 4.403 16.651 24.842 1.00 6.52 105 ALA B C 1
ATOM 1960 O O . ALA B 1 76 ? 4.845 17.586 25.494 1.00 6.46 105 ALA B O 1
ATOM 1962 N N . PHE B 1 77 ? 4.522 15.361 25.180 1.00 5.67 106 PHE B N 1
ATOM 1963 C CA . PHE B 1 77 ? 5.140 14.894 26.405 1.00 6.11 106 PHE B CA 1
ATOM 1964 C C . PHE B 1 77 ? 6.379 14.071 26.061 1.00 6.10 106 PHE B C 1
ATOM 1965 O O . PHE B 1 77 ? 6.267 12.916 25.636 1.00 5.09 106 PHE B O 1
ATOM 1973 N N . PRO B 1 78 ? 7.576 14.650 26.270 1.00 6.95 107 PRO B N 1
ATOM 1974 C CA . PRO B 1 78 ? 8.760 13.803 26.001 1.00 7.24 107 PRO B CA 1
ATOM 1975 C C . PRO B 1 78 ? 8.835 12.626 26.977 1.00 7.91 107 PRO B C 1
ATOM 1976 O O . PRO B 1 78 ? 8.327 12.721 28.098 1.00 8.35 107 PRO B O 1
ATOM 1980 N N . CYS B 1 79 ? 9.449 11.523 26.527 1.00 7.24 108 CYS B N 1
ATOM 1981 C CA . CYS B 1 79 ? 9.564 10.299 27.315 1.00 8.21 108 CYS B CA 1
ATOM 1982 C C . CYS B 1 79 ? 10.794 9.538 26.830 1.00 7.59 108 CYS B C 1
ATOM 1983 O O . CYS B 1 79 ? 10.963 9.344 25.620 1.00 9.29 108 CYS B O 1
ATOM 1986 N N . ASN B 1 80 ? 11.669 9.160 27.764 1.00 8.17 109 ASN B N 1
ATOM 1987 C CA . ASN B 1 80 ? 12.884 8.395 27.480 1.00 8.24 109 ASN B CA 1
ATOM 1988 C C . ASN B 1 80 ? 12.784 6.852 27.661 1.00 7.88 109 ASN B C 1
ATOM 1989 O O . ASN B 1 80 ? 13.815 6.132 27.739 1.00 7.73 109 ASN B O 1
ATOM 1994 N N . GLN B 1 81 ? 11.561 6.325 27.740 1.00 7.00 110 GLN B N 1
ATOM 1995 C CA . GLN B 1 81 ? 11.413 4.917 28.079 1.00 8.12 110 GLN B CA 1
ATOM 1996 C C . GLN B 1 81 ? 11.263 3.989 26.868 1.00 7.79 110 GLN B C 1
ATOM 1997 O O . GLN B 1 81 ? 11.062 2.786 27.047 1.00 9.29 110 GLN B O 1
ATOM 2003 N N . PHE B 1 82 ? 11.387 4.531 25.656 1.00 7.41 111 PHE B N 1
ATOM 2004 C CA . PHE B 1 82 ? 11.204 3.748 24.437 1.00 7.59 111 PHE B CA 1
ATOM 2005 C C . PHE B 1 82 ? 12.455 3.815 23.590 1.00 6.94 111 PHE B C 1
ATOM 2006 O O . PHE B 1 82 ? 12.677 4.775 22.862 1.00 5.93 111 PHE B O 1
ATOM 2014 N N . GLY B 1 83 ? 13.312 2.817 23.775 1.00 6.76 112 GLY B N 1
ATOM 2015 C CA . GLY B 1 83 ? 14.617 2.811 23.131 1.00 7.46 112 GLY B CA 1
ATOM 2016 C C . GLY B 1 83 ? 15.523 3.945 23.610 1.00 8.59 112 GLY B C 1
ATOM 2017 O O . GLY B 1 83 ? 16.398 4.363 22.873 1.00 7.76 112 GLY B O 1
ATOM 2018 N N . GLU B 1 84 ? 15.329 4.423 24.846 1.00 8.76 113 GLU B N 1
ATOM 2019 C CA . GLU B 1 84 ? 16.108 5.568 25.369 1.00 10.24 113 GLU B CA 1
ATOM 2020 C C . GLU B 1 84 ? 16.249 6.689 24.310 1.00 9.34 113 GLU B C 1
ATOM 2021 O O . GLU B 1 84 ? 17.348 7.165 23.984 1.00 8.42 113 GLU B O 1
ATOM 2027 N N . SER B 1 85 ? 15.103 7.069 23.751 1.00 8.78 114 SER B N 1
ATOM 2028 C CA . SER B 1 85 ? 15.056 7.986 22.594 1.00 9.20 114 SER B CA 1
ATOM 2029 C C . SER B 1 85 ? 14.919 9.455 22.971 1.00 8.18 114 SER B C 1
ATOM 2030 O O . SER B 1 85 ? 14.845 10.320 22.092 1.00 8.59 114 SER B O 1
ATOM 2033 N N . GLU B 1 86 ? 14.847 9.734 24.271 1.00 8.39 115 GLU B N 1
ATOM 2034 C CA . GLU B 1 86 ? 14.833 11.136 24.746 1.00 8.17 115 GLU B CA 1
ATOM 2035 C C . GLU B 1 86 ? 15.830 11.388 25.865 1.00 9.12 115 GLU B C 1
ATOM 2036 O O . GLU B 1 86 ? 15.423 11.739 26.982 1.00 8.88 115 GLU B O 1
ATOM 2042 N N . PRO B 1 87 ? 17.136 11.231 25.585 1.00 9.71 116 PRO B N 1
ATOM 2043 C CA . PRO B 1 87 ? 18.101 11.342 26.689 1.00 9.80 116 PRO B CA 1
ATOM 2044 C C . PRO B 1 87 ? 18.409 12.752 27.238 1.00 10.56 116 PRO B C 1
ATOM 2045 O O . PRO B 1 87 ? 18.897 12.851 28.368 1.00 9.85 116 PRO B O 1
ATOM 2049 N N . ARG B 1 88 ? 18.128 13.814 26.486 1.00 11.55 117 ARG B N 1
ATOM 2050 C CA . ARG B 1 88 ? 18.508 15.179 26.910 1.00 12.27 117 ARG B CA 1
ATOM 2051 C C . ARG B 1 88 ? 17.553 15.767 27.954 1.00 12.31 117 ARG B C 1
ATOM 2052 O O . ARG B 1 88 ? 16.413 15.301 28.082 1.00 11.11 117 ARG B O 1
ATOM 2060 N N . PRO B 1 89 ? 18.019 16.775 28.731 1.00 12.05 118 PRO B N 1
ATOM 2061 C CA . PRO B 1 89 ? 17.131 17.468 29.665 1.00 11.40 118 PRO B CA 1
ATOM 2062 C C . PRO B 1 89 ? 15.918 18.103 28.985 1.00 11.73 118 PRO B C 1
ATOM 2063 O O . PRO B 1 89 ? 15.987 18.451 27.807 1.00 11.27 118 PRO B O 1
ATOM 2067 N N . SER B 1 90 ? 14.830 18.223 29.738 1.00 11.29 119 SER B N 1
ATOM 2068 C CA . SER B 1 90 ? 13.566 18.774 29.248 1.00 11.51 119 SER B CA 1
ATOM 2069 C C . SER B 1 90 ? 13.718 20.118 28.538 1.00 11.79 119 SER B C 1
ATOM 2070 O O . SER B 1 90 ? 13.090 20.319 27.495 1.00 11.13 119 SER B O 1
ATOM 2073 N N . LYS B 1 91 ? 14.518 21.034 29.105 1.00 12.35 120 LYS B N 1
ATOM 2074 C CA . LYS B 1 91 ? 14.731 22.364 28.508 1.00 13.11 120 LYS B CA 1
ATOM 2075 C C . LYS B 1 91 ? 15.360 22.240 27.114 1.00 12.50 120 LYS B C 1
ATOM 2076 O O . LYS B 1 91 ? 14.978 22.958 26.177 1.00 13.51 120 LYS B O 1
ATOM 2082 N N . GLU B 1 92 ? 16.317 21.323 26.997 1.00 11.92 121 GLU B N 1
ATOM 2083 C CA . GLU B 1 92 ? 16.973 21.017 25.705 1.00 11.63 121 GLU B CA 1
ATOM 2084 C C . GLU B 1 92 ? 16.025 20.375 24.688 1.00 11.60 121 GLU B C 1
ATOM 2085 O O . GLU B 1 92 ? 16.101 20.661 23.483 1.00 12.06 121 GLU B O 1
ATOM 2091 N N . VAL B 1 93 ? 15.138 19.507 25.159 1.00 10.60 122 VAL B N 1
ATOM 2092 C CA . VAL B 1 93 ? 14.182 18.874 24.237 1.00 9.51 122 VAL B CA 1
ATOM 2093 C C . VAL B 1 93 ? 13.314 19.975 23.626 1.00 9.26 122 VAL B C 1
ATOM 2094 O O . VAL B 1 93 ? 13.080 20.014 22.408 1.00 9.06 122 VAL B O 1
ATOM 2098 N N . GLU B 1 94 ? 12.814 20.875 24.477 1.00 9.60 123 GLU B N 1
ATOM 2099 C CA . GLU B 1 94 ? 12.043 22.003 23.969 1.00 10.65 123 GLU B CA 1
ATOM 2100 C C . GLU B 1 94 ? 12.794 22.848 22.935 1.00 10.55 123 GLU B C 1
ATOM 2101 O O . GLU B 1 94 ? 12.217 23.206 21.898 1.00 11.01 123 GLU B O 1
ATOM 2107 N N . SER B 1 95 ? 14.047 23.177 23.229 1.00 11.40 124 SER B N 1
ATOM 2108 C CA . SER B 1 95 ? 14.870 23.958 22.302 1.00 12.36 124 SER B CA 1
ATOM 2109 C C . SER B 1 95 ? 15.067 23.212 20.999 1.00 11.67 124 SER B C 1
ATOM 2110 O O . SER B 1 95 ? 15.039 23.821 19.936 1.00 11.72 124 SER B O 1
ATOM 2113 N N . PHE B 1 96 ? 15.261 21.894 21.104 1.00 12.34 125 PHE B N 1
ATOM 2114 C CA . PHE B 1 96 ? 15.385 20.996 19.942 1.00 11.16 125 PHE B CA 1
ATOM 2115 C C . PHE B 1 96 ? 14.226 21.134 18.996 1.00 12.01 125 PHE B C 1
ATOM 2116 O O . PHE B 1 96 ? 14.420 21.354 17.808 1.00 11.55 125 PHE B O 1
ATOM 2124 N N . ALA B 1 97 ? 13.017 20.947 19.520 1.00 11.57 126 ALA B N 1
ATOM 2125 C CA . ALA B 1 97 ? 11.796 21.133 18.758 1.00 11.77 126 ALA B CA 1
ATOM 2126 C C . ALA B 1 97 ? 11.670 22.539 18.113 1.00 13.45 126 ALA B C 1
ATOM 2127 O O . ALA B 1 97 ? 11.297 22.662 16.934 1.00 13.75 126 ALA B O 1
ATOM 2129 N N . ARG B 1 98 ? 11.956 23.590 18.880 1.00 13.94 127 ARG B N 1
ATOM 2130 C CA . ARG B 1 98 ? 11.827 24.963 18.382 1.00 15.87 127 ARG B CA 1
ATOM 2131 C C . ARG B 1 98 ? 12.857 25.245 17.273 1.00 16.48 127 ARG B C 1
ATOM 2132 O O . ARG B 1 98 ? 12.499 25.717 16.211 1.00 16.58 127 ARG B O 1
ATOM 2140 N N . LYS B 1 99 ? 14.123 24.920 17.524 1.00 17.56 128 LYS B N 1
ATOM 2141 C CA . LYS B 1 99 ? 15.201 25.115 16.538 1.00 18.71 128 LYS B CA 1
ATOM 2142 C C . LYS B 1 99 ? 15.015 24.351 15.237 1.00 18.84 128 LYS B C 1
ATOM 2143 O O . LYS B 1 99 ? 15.126 24.908 14.147 1.00 19.48 128 LYS B O 1
ATOM 2149 N N . ASN B 1 100 ? 14.754 23.057 15.345 1.00 18.55 129 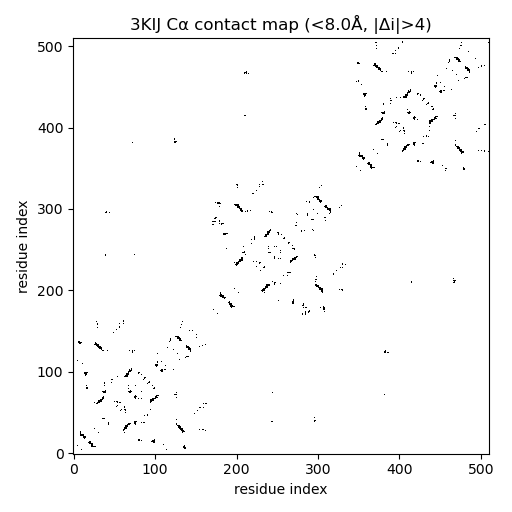ASN B N 1
ATOM 2150 C CA . ASN B 1 100 ? 14.739 22.238 14.153 1.00 18.19 129 ASN B CA 1
ATOM 2151 C C . ASN B 1 100 ? 13.425 22.280 13.397 1.00 18.28 129 ASN B C 1
ATOM 2152 O O . ASN B 1 100 ? 13.388 21.973 12.199 1.00 18.89 129 ASN B O 1
ATOM 2157 N N . TYR B 1 101 ? 12.350 22.665 14.078 1.00 17.19 130 TYR B N 1
ATOM 2158 C CA . TYR B 1 101 ? 11.008 22.569 13.478 1.00 16.11 130 TYR B CA 1
ATOM 2159 C C . TYR B 1 101 ? 10.190 23.839 13.586 1.00 16.39 130 TYR B C 1
ATOM 2160 O O . TYR B 1 101 ? 9.168 23.970 12.909 1.00 16.31 130 TYR B O 1
ATOM 2169 N N . GLY B 1 102 ? 10.620 24.751 14.451 1.00 16.44 131 GLY B N 1
ATOM 2170 C CA . GLY B 1 102 ? 9.894 26.001 14.702 1.00 17.06 131 GLY B CA 1
ATOM 2171 C C . GLY B 1 102 ? 8.465 25.794 15.184 1.00 16.99 131 GLY B C 1
ATOM 2172 O O . GLY B 1 102 ? 7.568 26.540 14.804 1.00 16.89 131 GLY B O 1
ATOM 2173 N N . VAL B 1 103 ? 8.248 24.780 16.014 1.00 17.13 132 VAL B N 1
ATOM 2174 C CA . VAL B 1 103 ? 6.889 24.473 16.455 1.00 17.25 132 VAL B CA 1
ATOM 2175 C C . VAL B 1 103 ? 6.428 25.434 17.538 1.00 16.63 132 VAL B C 1
ATOM 2176 O O . VAL B 1 103 ? 7.212 25.885 18.354 1.00 17.13 132 VAL B O 1
ATOM 2180 N N . THR B 1 104 ? 5.135 25.740 17.515 1.00 16.43 133 THR B N 1
ATOM 2181 C CA . THR B 1 104 ? 4.534 26.623 18.494 1.00 15.88 133 THR B CA 1
ATOM 2182 C C . THR B 1 104 ? 3.687 25.867 19.513 1.00 15.09 133 THR B C 1
ATOM 2183 O O . THR B 1 104 ? 3.138 26.478 20.434 1.00 16.36 133 THR B O 1
ATOM 2187 N N . PHE B 1 105 ? 3.564 24.550 19.361 1.00 13.14 134 PHE B N 1
ATOM 2188 C CA . PHE B 1 105 ? 2.783 23.789 20.334 1.00 10.84 134 PHE B CA 1
ATOM 2189 C C . PHE B 1 105 ? 3.615 23.513 21.594 1.00 9.33 134 PHE B C 1
ATOM 2190 O O . PHE B 1 105 ? 4.835 23.473 21.543 1.00 8.52 134 PHE B O 1
ATOM 2198 N N . PRO B 1 106 ? 2.953 23.341 22.743 1.00 8.18 135 PRO B N 1
ATOM 2199 C CA . PRO B 1 106 ? 3.769 23.117 23.941 1.00 7.89 135 PRO B CA 1
ATOM 2200 C C . PRO B 1 106 ? 4.530 21.790 23.994 1.00 8.07 135 PRO B C 1
ATOM 2201 O O . PRO B 1 106 ? 4.036 20.757 23.528 1.00 7.97 135 PRO B O 1
ATOM 2205 N N . ILE B 1 107 ? 5.753 21.870 24.527 1.00 8.15 136 ILE B N 1
ATOM 2206 C CA A ILE B 1 107 ? 6.524 20.687 24.875 0.50 8.12 136 ILE B CA 1
ATOM 2207 C CA B ILE B 1 107 ? 6.559 20.697 24.861 0.50 8.04 136 ILE B CA 1
ATOM 2208 C C . ILE B 1 107 ? 6.655 20.711 26.375 1.00 8.45 136 ILE B C 1
ATOM 2209 O O . ILE B 1 107 ? 7.375 21.560 26.948 1.00 8.09 136 ILE B O 1
ATOM 2218 N N . PHE B 1 108 ? 5.962 19.775 27.012 1.00 8.08 137 PHE B N 1
ATOM 2219 C CA . PHE B 1 108 ? 6.009 19.693 28.464 1.00 7.91 137 PHE B CA 1
ATOM 2220 C C . PHE B 1 108 ? 7.285 19.007 28.933 1.00 6.81 137 PHE B C 1
ATOM 2221 O O . PHE B 1 108 ? 8.115 18.545 28.123 1.00 7.16 137 PHE B O 1
ATOM 2229 N N . HIS B 1 109 ? 7.448 18.947 30.252 1.00 7.08 138 HIS B N 1
ATOM 2230 C CA . HIS B 1 109 ? 8.602 18.318 30.875 1.00 6.83 138 HIS B CA 1
ATOM 2231 C C . HIS B 1 109 ? 8.534 16.842 30.525 1.00 6.81 138 HIS B C 1
ATOM 2232 O O . HIS B 1 109 ? 7.441 16.258 30.425 1.00 5.74 138 HIS B O 1
ATOM 2239 N N . LYS B 1 110 ? 9.706 16.275 30.300 1.00 6.91 139 LYS B N 1
ATOM 2240 C CA . LYS B 1 110 ? 9.868 14.824 30.219 1.00 7.64 139 LYS B CA 1
ATOM 2241 C C . LYS B 1 110 ? 9.140 14.110 31.351 1.00 7.37 139 LYS B C 1
ATOM 2242 O O . LYS B 1 110 ? 9.156 14.564 32.537 1.00 8.16 139 LYS B O 1
ATOM 2248 N N . ILE B 1 111 ? 8.461 13.021 30.987 1.00 7.62 140 ILE B N 1
ATOM 2249 C CA . ILE B 1 111 ? 7.732 12.190 31.951 1.00 6.92 140 ILE B CA 1
ATOM 2250 C C . ILE B 1 111 ? 8.050 10.698 31.825 1.00 8.40 140 ILE B C 1
ATOM 2251 O O . ILE B 1 111 ? 8.593 10.239 30.810 1.00 9.21 140 ILE B O 1
ATOM 2256 N N . LYS B 1 112 ? 7.724 9.953 32.881 1.00 9.16 141 LYS B N 1
ATOM 2257 C CA . LYS B 1 112 ? 7.615 8.500 32.841 1.00 9.95 141 LYS B CA 1
ATOM 2258 C C . LYS B 1 112 ? 6.208 8.193 32.422 1.00 9.32 141 LYS B C 1
ATOM 2259 O O . LYS B 1 112 ? 5.275 8.852 32.850 1.00 10.76 141 LYS B O 1
ATOM 2265 N N . ILE B 1 113 ? 6.049 7.148 31.636 1.00 9.55 142 ILE B N 1
ATOM 2266 C CA . ILE B 1 113 ? 4.723 6.723 31.198 1.00 8.95 142 ILE B CA 1
ATOM 2267 C C . ILE B 1 113 ? 4.481 5.310 31.709 1.00 9.76 142 ILE B C 1
ATOM 2268 O O . ILE B 1 113 ? 3.393 4.987 32.237 1.00 11.61 142 ILE B O 1
ATOM 2273 N N . LEU B 1 114 ? 5.501 4.471 31.548 1.00 11.19 143 LEU B N 1
ATOM 2274 C CA . LEU B 1 114 ? 5.449 3.063 31.926 1.00 12.23 143 LEU B CA 1
ATOM 2275 C C . LEU B 1 114 ? 5.788 2.955 33.387 1.00 13.87 143 LEU B C 1
ATOM 2276 O O . LEU B 1 114 ? 6.551 3.771 33.910 1.00 14.04 143 LEU B O 1
ATOM 2281 N N . GLY B 1 115 ? 5.238 1.947 34.048 1.00 16.44 144 GLY B N 1
ATOM 2282 C CA . GLY B 1 115 ? 5.676 1.623 35.406 1.00 17.70 144 GLY B CA 1
ATOM 2283 C C . GLY B 1 115 ? 5.006 2.360 36.543 1.00 18.71 144 GLY B C 1
ATOM 2284 O O . GLY B 1 115 ? 4.057 3.141 36.352 1.00 18.79 144 GLY B O 1
ATOM 2285 N N . SER B 1 116 ? 5.527 2.120 37.741 1.00 19.58 145 SER B N 1
ATOM 2286 C CA . SER B 1 116 ? 4.874 2.567 38.968 1.00 20.30 145 SER B CA 1
ATOM 2287 C C . SER B 1 116 ? 4.983 4.079 39.181 1.00 20.11 145 SER B C 1
ATOM 2288 O O . SER B 1 116 ? 4.219 4.648 39.949 1.00 21.06 145 SER B O 1
ATOM 2291 N N . GLU B 1 117 ? 5.902 4.743 38.482 1.00 20.05 146 GLU B N 1
ATOM 2292 C CA . GLU B 1 117 ? 5.954 6.196 38.548 1.00 19.92 146 GLU B CA 1
ATOM 2293 C C . GLU B 1 117 ? 5.367 6.875 37.319 1.00 18.34 146 GLU B C 1
ATOM 2294 O O . GLU B 1 117 ? 5.766 7.995 36.958 1.00 18.58 146 GLU B O 1
ATOM 2300 N N . GLY B 1 118 ? 4.386 6.220 36.704 1.00 17.19 147 GLY B N 1
ATOM 2301 C CA . GLY B 1 118 ? 3.765 6.766 35.493 1.00 14.09 147 GLY B CA 1
ATOM 2302 C C . GLY B 1 118 ? 3.160 8.118 35.823 1.00 12.31 147 GLY B C 1
ATOM 2303 O O . GLY B 1 118 ? 2.541 8.284 36.876 1.00 11.11 147 GLY B O 1
ATOM 2304 N N . GLU B 1 119 ? 3.372 9.099 34.949 1.00 10.68 148 GLU B N 1
ATOM 2305 C CA . GLU B 1 119 ? 2.776 10.418 35.129 1.00 10.18 148 GLU B CA 1
ATOM 2306 C C . GLU B 1 119 ? 1.231 10.347 35.131 1.00 9.27 148 GLU B C 1
ATOM 2307 O O . GLU B 1 119 ? 0.664 9.825 34.178 1.00 9.08 148 GLU B O 1
ATOM 2313 N N . PRO B 1 120 ? 0.556 10.831 36.213 1.00 8.06 149 PRO B N 1
ATOM 2314 C CA . PRO B 1 120 ? -0.887 10.692 36.294 1.00 7.96 149 PRO B CA 1
ATOM 2315 C C . PRO B 1 120 ? -1.675 11.145 35.093 1.00 7.11 149 PRO B C 1
ATOM 2316 O O . PRO B 1 120 ? -2.615 10.444 34.697 1.00 6.12 149 PRO B O 1
ATOM 2320 N N . ALA B 1 121 ? -1.345 12.319 34.549 1.00 7.43 150 ALA B N 1
ATOM 2321 C CA . ALA B 1 121 ? -2.085 12.849 33.404 1.00 7.01 150 ALA B CA 1
ATOM 2322 C C . ALA B 1 121 ? -1.996 11.911 32.221 1.00 7.01 150 ALA B C 1
ATOM 2323 O O . ALA B 1 121 ? -3.007 11.675 31.529 1.00 5.86 150 ALA B O 1
ATOM 2325 N N . PHE B 1 122 ? -0.808 11.355 32.004 1.00 7.99 151 PHE B N 1
ATOM 2326 C CA . PHE B 1 122 ? -0.664 10.401 30.880 1.00 7.59 151 PHE B CA 1
ATOM 2327 C C . PHE B 1 122 ? -1.344 9.066 31.160 1.00 8.27 151 PHE B C 1
ATOM 2328 O O . PHE B 1 122 ? -1.906 8.454 30.248 1.00 7.34 151 PHE B O 1
ATOM 2336 N N . ARG B 1 123 ? -1.290 8.602 32.415 1.00 8.39 152 ARG B N 1
ATOM 2337 C CA . ARG B 1 123 ? -1.990 7.367 32.787 1.00 9.08 152 ARG B CA 1
ATOM 2338 C C . ARG B 1 123 ? -3.502 7.456 32.580 1.00 8.66 152 ARG B C 1
ATOM 2339 O O . ARG B 1 123 ? -4.151 6.428 32.329 1.00 9.87 152 ARG B O 1
ATOM 2347 N N . PHE B 1 124 ? -4.061 8.666 32.684 1.00 8.14 153 PHE B N 1
ATOM 2348 C CA . PHE B 1 124 ? -5.481 8.898 32.395 1.00 7.43 153 PHE B CA 1
ATOM 2349 C C . PHE B 1 124 ? -5.777 8.597 30.926 1.00 6.94 153 PHE B C 1
ATOM 2350 O O . PHE B 1 124 ? -6.862 8.082 30.583 1.00 7.75 153 PHE B O 1
ATOM 2358 N N . LEU B 1 125 ? -4.849 8.938 30.037 1.00 6.51 154 LEU B N 1
ATOM 2359 C CA . LEU B 1 125 ? -5.076 8.629 28.623 1.00 5.44 154 LEU B CA 1
ATOM 2360 C C . LEU B 1 125 ? -5.038 7.115 28.411 1.00 5.72 154 LEU B C 1
ATOM 2361 O O . LEU B 1 125 ? -5.831 6.543 27.641 1.00 6.48 154 LEU B O 1
ATOM 2366 N N . VAL B 1 126 ? -4.098 6.474 29.074 1.00 6.07 155 VAL B N 1
ATOM 2367 C CA . VAL B 1 126 ? -3.896 5.014 28.936 1.00 7.42 155 VAL B CA 1
ATOM 2368 C C . VAL B 1 126 ? -5.067 4.247 29.538 1.00 7.95 155 VAL B C 1
ATOM 2369 O O . VAL B 1 126 ? -5.569 3.286 28.925 1.00 8.26 155 VAL B O 1
ATOM 2373 N N . ASP B 1 127 ? -5.525 4.688 30.714 1.00 8.88 156 ASP B N 1
ATOM 2374 C CA . ASP B 1 127 ? -6.672 4.062 31.353 1.00 10.35 156 ASP B CA 1
ATOM 2375 C C . ASP B 1 127 ? -7.934 4.262 30.527 1.00 10.33 156 ASP B C 1
ATOM 2376 O O . ASP B 1 127 ? -8.709 3.327 30.374 1.00 11.59 156 ASP B O 1
ATOM 2381 N N . SER B 1 128 ? -8.122 5.454 29.949 1.00 10.87 157 SER B N 1
ATOM 2382 C CA . SER B 1 128 ? -9.310 5.719 29.122 1.00 10.87 157 SER B CA 1
ATOM 2383 C C . SER B 1 128 ? -9.346 4.869 27.849 1.00 11.19 157 SER B C 1
ATOM 2384 O O . SER B 1 128 ? -10.388 4.291 27.483 1.00 10.30 157 SER B O 1
ATOM 2387 N N . SER B 1 129 ? -8.224 4.838 27.139 1.00 10.74 158 SER B N 1
ATOM 2388 C CA . SER B 1 129 ? -8.170 4.184 25.842 1.00 11.42 158 SER B CA 1
ATOM 2389 C C . SER B 1 129 ? -7.957 2.686 25.992 1.00 12.16 158 SER B C 1
ATOM 2390 O O . SER B 1 129 ? -8.189 1.922 25.044 1.00 11.72 158 SER B O 1
ATOM 2393 N N . LYS B 1 130 ? -7.479 2.285 27.173 1.00 11.48 159 LYS B N 1
ATOM 2394 C CA . LYS B 1 130 ? -7.007 0.923 27.457 1.00 13.07 159 LYS B CA 1
ATOM 2395 C C . LYS B 1 130 ? -5.814 0.536 26.592 1.00 13.47 159 LYS B C 1
ATOM 2396 O O . LYS B 1 130 ? -5.639 -0.639 26.260 1.00 13.61 159 LYS B O 1
ATOM 2402 N N . LYS B 1 131 ? -5.015 1.530 26.205 1.00 12.71 160 LYS B N 1
ATOM 2403 C CA . LYS B 1 131 ? -3.862 1.292 25.369 1.00 12.53 160 LYS B CA 1
ATOM 2404 C C . LYS B 1 131 ? -2.665 2.046 25.924 1.00 11.58 160 LYS B C 1
ATOM 2405 O O . LYS B 1 131 ? -2.650 3.274 25.945 1.00 12.73 160 LYS B O 1
ATOM 2411 N N . GLU B 1 132 ? -1.660 1.310 26.371 1.00 9.66 161 GLU B N 1
ATOM 2412 C CA . GLU B 1 132 ? -0.414 1.922 26.829 1.00 8.42 161 GLU B CA 1
ATOM 2413 C C . GLU B 1 132 ? 0.569 2.013 25.658 1.00 8.72 161 GLU B C 1
ATOM 2414 O O . GLU B 1 132 ? 0.651 1.055 24.863 1.00 9.61 161 GLU B O 1
ATOM 2420 N N . PRO B 1 133 ? 1.310 3.147 25.532 1.00 8.19 162 PRO B N 1
ATOM 2421 C CA . PRO B 1 133 ? 2.261 3.230 24.436 1.00 7.72 162 PRO B CA 1
ATOM 2422 C C . PRO B 1 133 ? 3.324 2.150 24.524 1.00 7.57 162 PRO B C 1
ATOM 2423 O O . PRO B 1 133 ? 3.723 1.763 25.642 1.00 8.60 162 PRO B O 1
ATOM 2427 N N . ARG B 1 134 ? 3.750 1.651 23.361 1.00 7.24 163 ARG B N 1
ATOM 2428 C CA A ARG B 1 134 ? 4.783 0.610 23.285 0.50 7.94 163 ARG B CA 1
ATOM 2429 C CA B ARG B 1 134 ? 4.782 0.611 23.297 0.50 7.53 163 ARG B CA 1
ATOM 2430 C C . ARG B 1 134 ? 5.989 1.146 22.517 1.00 7.49 163 ARG B C 1
ATOM 2431 O O . ARG B 1 134 ? 6.956 0.417 22.218 1.00 8.09 163 ARG B O 1
ATOM 2446 N N . TRP B 1 135 ? 5.930 2.428 22.185 1.00 7.28 164 TRP B N 1
ATOM 2447 C CA . TRP B 1 135 ? 7.012 3.110 21.509 1.00 7.33 164 TRP B CA 1
ATOM 2448 C C . TRP B 1 135 ? 6.768 4.626 21.611 1.00 6.94 164 TRP B C 1
ATOM 2449 O O . TRP B 1 135 ? 5.744 5.067 22.152 1.00 6.94 164 TRP B O 1
ATOM 2460 N N . ASN B 1 136 ? 7.702 5.408 21.080 1.00 6.10 165 ASN B N 1
ATOM 2461 C CA . ASN B 1 136 ? 7.531 6.843 20.932 1.00 5.36 165 ASN B CA 1
ATOM 2462 C C . ASN B 1 136 ? 6.431 7.152 19.909 1.00 6.13 165 ASN B C 1
ATOM 2463 O O . ASN B 1 136 ? 6.254 6.394 18.977 1.00 6.61 165 ASN B O 1
ATOM 2468 N N . PHE B 1 137 ? 5.715 8.260 20.125 1.00 5.53 166 PHE B N 1
ATOM 2469 C CA . PHE B 1 137 ? 4.789 8.834 19.168 1.00 4.69 166 PHE B CA 1
ATOM 2470 C C . PHE B 1 137 ? 3.453 8.076 19.087 1.00 5.38 166 PHE B C 1
ATOM 2471 O O . PHE B 1 137 ? 2.815 8.050 18.045 1.00 3.93 166 PHE B O 1
ATOM 2479 N N . TRP B 1 138 ? 2.980 7.519 20.215 1.00 4.96 167 TRP B N 1
ATOM 2480 C CA . TRP B 1 138 ? 1.554 7.123 20.270 1.00 5.03 167 TRP B CA 1
ATOM 2481 C C . TRP B 1 138 ? 0.744 8.419 20.362 1.00 5.59 167 TRP B C 1
ATOM 2482 O O . TRP B 1 138 ? 1.256 9.422 20.845 1.00 6.07 167 TRP B O 1
ATOM 2493 N N . LYS B 1 139 ? -0.516 8.414 19.906 1.00 4.63 168 LYS B N 1
ATOM 2494 C CA . LYS B 1 139 ? -1.287 9.662 19.875 1.00 4.19 168 LYS B CA 1
ATOM 2495 C C . LYS B 1 139 ? -2.719 9.465 20.359 1.00 4.67 168 LYS B C 1
ATOM 2496 O O . LYS B 1 139 ? -3.367 8.472 20.022 1.00 3.91 168 LYS B O 1
ATOM 2502 N N . TYR B 1 140 ? -3.223 10.436 21.123 1.00 5.24 169 TYR B N 1
ATOM 2503 C CA . TYR B 1 140 ? -4.530 10.303 21.794 1.00 4.50 169 TYR B CA 1
ATOM 2504 C C . TYR B 1 140 ? -5.330 11.568 21.518 1.00 5.57 169 TYR B C 1
ATOM 2505 O O . TYR B 1 140 ? -4.862 12.640 21.776 1.00 5.28 169 TYR B O 1
ATOM 2514 N N . LEU B 1 141 ? -6.538 11.427 20.980 1.00 6.41 170 LEU B N 1
ATOM 2515 C CA . LEU B 1 141 ? -7.378 12.587 20.667 1.00 6.55 170 LEU B CA 1
ATOM 2516 C C . LEU B 1 141 ? -8.298 12.843 21.874 1.00 6.34 170 LEU B C 1
ATOM 2517 O O . LEU B 1 141 ? -8.983 11.932 22.336 1.00 7.22 170 LEU B O 1
ATOM 2522 N N . VAL B 1 142 ? -8.259 14.074 22.377 1.00 5.87 171 VAL B N 1
ATOM 2523 C CA . VAL B 1 142 ? -8.960 14.464 23.599 1.00 6.66 171 VAL B CA 1
ATOM 2524 C C . VAL B 1 142 ? -9.996 15.490 23.172 1.00 7.09 171 VAL B C 1
ATOM 2525 O O . VAL B 1 142 ? -9.675 16.490 22.543 1.00 7.22 171 VAL B O 1
ATOM 2529 N N . ASN B 1 143 ? -11.257 15.233 23.495 1.00 8.62 172 ASN B N 1
ATOM 2530 C CA . ASN B 1 143 ? -12.325 16.137 23.067 1.00 8.56 172 ASN B CA 1
ATOM 2531 C C . ASN B 1 143 ? -12.372 17.422 23.923 1.00 9.03 172 ASN B C 1
ATOM 2532 O O . ASN B 1 143 ? -11.556 17.567 24.834 1.00 7.99 172 ASN B O 1
ATOM 2537 N N . PRO B 1 144 ? -13.281 18.381 23.620 1.00 9.34 173 PRO B N 1
ATOM 2538 C CA . PRO B 1 144 ? -13.190 19.650 24.396 1.00 10.43 173 PRO B CA 1
ATOM 2539 C C . PRO B 1 144 ? -13.472 19.467 25.891 1.00 11.47 173 PRO B C 1
ATOM 2540 O O . PRO B 1 144 ? -13.066 20.314 26.705 1.00 13.49 173 PRO B O 1
ATOM 2544 N N . GLU B 1 145 ? -14.100 18.346 26.242 1.00 12.72 174 GLU B N 1
ATOM 2545 C CA . GLU B 1 145 ? -14.407 17.995 27.647 1.00 13.86 174 GLU B CA 1
ATOM 2546 C C . GLU B 1 145 ? -13.326 17.177 28.343 1.00 13.12 174 GLU B C 1
ATOM 2547 O O . GLU B 1 145 ? -13.560 16.618 29.433 1.00 13.24 174 GLU B O 1
ATOM 2553 N N . GLY B 1 146 ? -12.149 17.098 27.731 1.00 11.62 175 GLY B N 1
ATOM 2554 C CA . GLY B 1 146 ? -11.048 16.306 28.302 1.00 10.34 175 GLY B CA 1
ATOM 2555 C C . GLY B 1 146 ? -11.159 14.791 28.247 1.00 10.54 175 GLY B C 1
ATOM 2556 O O . GLY B 1 146 ? -10.411 14.104 28.945 1.00 8.60 175 GLY B O 1
ATOM 2557 N N . GLN B 1 147 ? -12.057 14.256 27.413 1.00 9.11 176 GLN B N 1
ATOM 2558 C CA . GLN B 1 147 ? -12.216 12.800 27.299 1.00 11.43 176 GLN B CA 1
ATOM 2559 C C . GLN B 1 147 ? -11.528 12.264 26.044 1.00 10.59 176 GLN B C 1
ATOM 2560 O O . GLN B 1 147 ? -11.534 12.923 25.012 1.00 10.34 176 GLN B O 1
ATOM 2566 N N . VAL B 1 148 ? -10.896 11.099 26.167 1.00 10.46 177 VAL B N 1
ATOM 2567 C CA . VAL B 1 148 ? -10.178 10.474 25.053 1.00 10.55 177 VAL B CA 1
ATOM 2568 C C . VAL B 1 148 ? -11.217 9.797 24.157 1.00 10.73 177 VAL B C 1
ATOM 2569 O O . VAL B 1 148 ? -11.971 8.901 24.620 1.00 10.68 177 VAL B O 1
ATOM 2573 N N . VAL B 1 149 ? -11.271 10.223 22.893 1.00 9.87 178 VAL B N 1
ATOM 2574 C CA . VAL B 1 149 ? -12.209 9.664 21.944 1.00 10.06 178 VAL B CA 1
ATOM 2575 C C . VAL B 1 149 ? -11.568 8.717 20.927 1.00 10.57 178 VAL B C 1
ATOM 2576 O O . VAL B 1 149 ? -12.254 7.890 20.377 1.00 10.22 178 VAL B O 1
ATOM 2580 N N . LYS B 1 150 ? -10.252 8.837 20.696 1.00 10.26 179 LYS B N 1
ATOM 2581 C CA . LYS B 1 150 ? -9.568 7.966 19.748 1.00 10.24 179 LYS B CA 1
ATOM 2582 C C . LYS B 1 150 ? -8.073 7.876 20.093 1.00 10.18 179 LYS B C 1
ATOM 2583 O O . LYS B 1 150 ? -7.537 8.757 20.761 1.00 10.83 179 LYS B O 1
ATOM 2589 N N . PHE B 1 151 ? -7.416 6.793 19.671 1.00 9.73 180 PHE B N 1
ATOM 2590 C CA . PHE B 1 151 ? -5.954 6.738 19.739 1.00 8.65 180 PHE B CA 1
ATOM 2591 C C . PHE B 1 151 ? -5.421 6.240 18.394 1.00 8.23 180 PHE B C 1
ATOM 2592 O O . PHE B 1 151 ? -6.144 5.633 17.580 1.00 8.35 180 PHE B O 1
ATOM 2600 N N . TRP B 1 152 ? -4.145 6.499 18.163 1.00 7.81 181 TRP B N 1
ATOM 2601 C CA . TRP B 1 152 ? -3.434 5.940 17.016 1.00 8.42 181 TRP B CA 1
ATOM 2602 C C . TRP B 1 152 ? -2.045 5.463 17.433 1.00 8.33 181 TRP B C 1
ATOM 2603 O O . TRP B 1 152 ? -1.365 6.079 18.262 1.00 8.01 181 TRP B O 1
ATOM 2614 N N . ARG B 1 153 ? -1.640 4.351 16.843 1.00 9.11 182 ARG B N 1
ATOM 2615 C CA . ARG B 1 153 ? -0.281 3.841 16.961 1.00 9.23 182 ARG B CA 1
ATOM 2616 C C . ARG B 1 153 ? 0.664 4.657 16.105 1.00 9.92 182 ARG B C 1
ATOM 2617 O O . ARG B 1 153 ? 0.231 5.348 15.161 1.00 9.62 182 ARG B O 1
ATOM 2625 N N . PRO B 1 154 ? 1.972 4.580 16.414 1.00 10.62 183 PRO B N 1
ATOM 2626 C CA . PRO B 1 154 ? 2.924 5.439 15.729 1.00 12.17 183 PRO B CA 1
ATOM 2627 C C . PRO B 1 154 ? 2.999 5.145 14.244 1.00 13.73 183 PRO B C 1
ATOM 2628 O O . PRO B 1 154 ? 3.364 6.018 13.489 1.00 15.01 183 PRO B O 1
ATOM 2632 N N . GLU B 1 155 ? 2.651 3.933 13.818 1.00 15.46 184 GLU B N 1
ATOM 2633 C CA . GLU B 1 155 ? 2.728 3.596 12.374 1.00 17.45 184 GLU B CA 1
ATOM 2634 C C . GLU B 1 155 ? 1.596 4.191 11.529 1.00 18.01 184 GLU B C 1
ATOM 2635 O O . GLU B 1 155 ? 1.646 4.121 10.303 1.00 18.41 184 GLU B O 1
ATOM 2641 N N . GLU B 1 156 ? 0.586 4.782 12.157 1.00 18.52 185 GLU B N 1
ATOM 2642 C CA . GLU B 1 156 ? -0.510 5.386 11.400 1.00 19.17 185 GLU B CA 1
ATOM 2643 C C . GLU B 1 156 ? -0.174 6.794 10.875 1.00 20.11 185 GLU B C 1
ATOM 2644 O O . GLU B 1 156 ? 0.254 7.646 11.632 1.00 19.23 185 GLU B O 1
ATOM 2650 N N . PRO B 1 157 ? -0.371 7.045 9.559 1.00 21.47 186 PRO B N 1
ATOM 2651 C CA . PRO B 1 157 ? 0.014 8.369 9.041 1.00 22.21 186 PRO B CA 1
ATOM 2652 C C . PRO B 1 157 ? -0.944 9.488 9.485 1.00 23.08 186 PRO B C 1
ATOM 2653 O O . PRO B 1 157 ? -2.101 9.227 9.792 1.00 21.86 186 PRO B O 1
ATOM 2657 N N . ILE B 1 158 ? -0.458 10.732 9.482 1.00 25.11 187 ILE B N 1
ATOM 2658 C CA . ILE B 1 158 ? -1.254 11.883 9.936 1.00 26.67 187 ILE B CA 1
ATOM 2659 C C . ILE B 1 158 ? -2.545 12.088 9.148 1.00 26.91 187 ILE B C 1
ATOM 2660 O O . ILE B 1 158 ? -3.535 12.620 9.678 1.00 27.73 187 ILE B O 1
ATOM 2665 N N . GLU B 1 159 ? -2.535 11.674 7.880 1.00 26.36 188 GLU B N 1
ATOM 2666 C CA . GLU B 1 159 ? -3.708 11.765 7.033 1.00 25.58 188 GLU B CA 1
ATOM 2667 C C . GLU B 1 159 ? -4.874 10.904 7.535 1.00 24.10 188 GLU B C 1
ATOM 2668 O O . GLU B 1 159 ? -6.038 11.155 7.204 1.00 24.21 188 GLU B O 1
ATOM 2674 N N . VAL B 1 160 ? -4.586 9.887 8.346 1.00 21.54 189 VAL B N 1
ATOM 2675 C CA . VAL B 1 160 ? -5.680 9.086 8.877 1.00 18.33 189 VAL B CA 1
ATOM 2676 C C . VAL B 1 160 ? -6.204 9.688 10.192 1.00 16.05 189 VAL B C 1
ATOM 2677 O O . VAL B 1 160 ? -7.209 9.238 10.749 1.00 15.40 189 VAL B O 1
ATOM 2681 N N . ILE B 1 161 ? -5.520 10.718 10.673 1.00 13.51 190 ILE B N 1
ATOM 2682 C CA . ILE B 1 161 ? -5.920 11.371 11.936 1.00 10.69 190 ILE B CA 1
ATOM 2683 C C . ILE B 1 161 ? -6.741 12.611 11.645 1.00 10.75 190 ILE B C 1
ATOM 2684 O O . ILE B 1 161 ? -7.595 13.013 12.428 1.00 9.84 190 ILE B O 1
ATOM 2689 N N . ARG B 1 162 ? -6.466 13.227 10.501 1.00 9.72 191 ARG B N 1
ATOM 2690 C CA . ARG B 1 162 ? -7.043 14.551 10.208 1.00 11.03 191 ARG B CA 1
ATOM 2691 C C . ARG B 1 162 ? -8.574 14.531 10.234 1.00 9.23 191 ARG B C 1
ATOM 2692 O O . ARG B 1 162 ? -9.160 15.417 10.821 1.00 7.79 191 ARG B O 1
ATOM 2700 N N . PRO B 1 163 ? -9.220 13.497 9.645 1.00 10.70 192 PRO B N 1
ATOM 2701 C CA . PRO B 1 163 ? -10.710 13.538 9.639 1.00 10.33 192 PRO B CA 1
ATOM 2702 C C . PRO B 1 163 ? -11.332 13.588 11.051 1.00 10.40 192 PRO B C 1
ATOM 2703 O O . PRO B 1 163 ? -12.298 14.295 11.284 1.00 10.48 192 PRO B O 1
ATOM 2707 N N . ASP B 1 164 ? -10.764 12.843 11.988 1.00 9.48 193 ASP B N 1
ATOM 2708 C CA A ASP B 1 164 ? -11.301 12.838 13.366 0.50 9.03 193 ASP B CA 1
ATOM 2709 C CA B ASP B 1 164 ? -11.255 12.797 13.346 0.50 9.38 193 ASP B CA 1
ATOM 2710 C C . ASP B 1 164 ? -11.092 14.176 14.048 1.00 8.89 193 ASP B C 1
ATOM 2711 O O . ASP B 1 164 ? -11.990 14.657 14.777 1.00 8.14 193 ASP B O 1
ATOM 2720 N N . ILE B 1 165 ? -9.941 14.816 13.795 1.00 8.61 194 ILE B N 1
ATOM 2721 C CA . ILE B 1 165 ? -9.661 16.156 14.326 1.00 7.79 194 ILE B CA 1
ATOM 2722 C C . ILE B 1 165 ? -10.662 17.153 13.716 1.00 8.21 194 ILE B C 1
ATOM 2723 O O . ILE B 1 165 ? -11.330 17.887 14.446 1.00 7.92 194 ILE B O 1
ATOM 2728 N N . ALA B 1 166 ? -10.792 17.130 12.393 1.00 9.16 195 ALA B N 1
ATOM 2729 C CA . ALA B 1 166 ? -11.677 18.084 11.706 1.00 9.78 195 ALA B CA 1
ATOM 2730 C C . ALA B 1 166 ? -13.124 18.012 12.193 1.00 10.02 195 ALA B C 1
ATOM 2731 O O . ALA B 1 166 ? -13.783 19.039 12.341 1.00 10.21 195 ALA B O 1
ATOM 2733 N N . ALA B 1 167 ? -13.608 16.807 12.454 1.00 10.41 196 ALA B N 1
ATOM 2734 C CA . ALA B 1 167 ? -15.010 16.615 12.778 1.00 10.21 196 ALA B CA 1
ATOM 2735 C C . ALA B 1 167 ? -15.289 17.278 14.116 1.00 9.88 196 ALA B C 1
ATOM 2736 O O . ALA B 1 167 ? -16.314 17.971 14.286 1.00 9.18 196 ALA B O 1
ATOM 2738 N N . LEU B 1 168 ? -14.353 17.127 15.061 1.00 8.92 197 LEU B N 1
ATOM 2739 C CA . LEU B 1 168 ? -14.542 17.718 16.404 1.00 9.38 197 LEU B CA 1
ATOM 2740 C C . LEU B 1 168 ? -14.260 19.220 16.419 1.00 8.41 197 LEU B C 1
ATOM 2741 O O . LEU B 1 168 ? -14.957 19.989 17.093 1.00 9.22 197 LEU B O 1
ATOM 2746 N N . VAL B 1 169 ? -13.211 19.628 15.718 1.00 8.71 198 VAL B N 1
ATOM 2747 C CA . VAL B 1 169 ? -12.875 21.051 15.601 1.00 9.80 198 VAL B CA 1
ATOM 2748 C C . VAL B 1 169 ? -14.050 21.801 14.945 1.00 11.01 198 VAL B C 1
ATOM 2749 O O . VAL B 1 169 ? -14.453 22.874 15.442 1.00 11.64 198 VAL B O 1
ATOM 2753 N N . ARG B 1 170 ? -14.624 21.227 13.882 1.00 11.72 199 ARG B N 1
ATOM 2754 C CA A ARG B 1 170 ? -15.801 21.827 13.231 0.50 12.69 199 ARG B CA 1
ATOM 2755 C CA B ARG B 1 170 ? -15.773 21.854 13.237 0.50 12.68 199 ARG B CA 1
ATOM 2756 C C . ARG B 1 170 ? -16.883 22.181 14.265 1.00 13.03 199 ARG B C 1
ATOM 2757 O O . ARG B 1 170 ? -17.379 23.315 14.302 1.00 13.82 199 ARG B O 1
ATOM 2772 N N . GLN B 1 171 ? -17.235 21.214 15.121 1.00 13.91 200 GLN B N 1
ATOM 2773 C CA . GLN B 1 171 ? -18.276 21.434 16.159 1.00 15.28 200 GLN B CA 1
ATOM 2774 C C . GLN B 1 171 ? -17.877 22.477 17.202 1.00 14.73 200 GLN B C 1
ATOM 2775 O O . GLN B 1 171 ? -18.729 23.287 17.616 1.00 14.16 200 GLN B O 1
ATOM 2781 N N . VAL B 1 172 ? -16.609 22.457 17.625 1.00 13.70 201 VAL B N 1
ATOM 2782 C CA . VAL B 1 172 ? -16.064 23.465 18.566 1.00 14.23 201 VAL B CA 1
ATOM 2783 C C . VAL B 1 172 ? -16.275 24.894 18.062 1.00 14.00 201 VAL B C 1
ATOM 2784 O O . VAL B 1 172 ? -16.689 25.790 18.825 1.00 14.41 201 VAL B O 1
ATOM 2788 N N . ILE B 1 173 ? -15.969 25.090 16.785 1.00 13.75 202 ILE B N 1
ATOM 2789 C CA . ILE B 1 173 ? -16.086 26.399 16.145 1.00 13.47 202 ILE B CA 1
ATOM 2790 C C . ILE B 1 173 ? -17.549 26.853 16.101 1.00 13.35 202 ILE B C 1
ATOM 2791 O O . ILE B 1 173 ? -17.875 27.974 16.501 1.00 11.86 202 ILE B O 1
ATOM 2796 N N . ILE B 1 174 ? -18.424 25.963 15.659 1.00 13.74 203 ILE B N 1
ATOM 2797 C CA . ILE B 1 174 ? -19.857 26.244 15.615 1.00 14.62 203 ILE B CA 1
ATOM 2798 C C . ILE B 1 174 ? -20.423 26.665 16.972 1.00 15.36 203 ILE B C 1
ATOM 2799 O O . ILE B 1 174 ? -21.150 27.672 17.084 1.00 15.01 203 ILE B O 1
ATOM 2804 N N . LYS B 1 175 ? -20.058 25.918 18.008 1.00 16.10 204 LYS B N 1
ATOM 2805 C CA . LYS B 1 175 ? -20.529 26.211 19.358 1.00 17.08 204 LYS B CA 1
ATOM 2806 C C . LYS B 1 175 ? -19.999 27.546 19.904 1.00 17.05 204 LYS B C 1
ATOM 2807 O O . LYS B 1 175 ? -20.773 28.338 20.470 1.00 16.72 204 LYS B O 1
ATOM 2813 N N . LYS B 1 176 ? -18.717 27.845 19.687 1.00 17.36 205 LYS B N 1
ATOM 2814 C CA . LYS B 1 176 ? -18.186 29.152 20.079 1.00 18.29 205 LYS B CA 1
ATOM 2815 C C . LYS B 1 176 ? -18.879 30.344 19.380 1.00 18.44 205 LYS B C 1
ATOM 2816 O O . LYS B 1 176 ? -19.109 31.394 19.996 1.00 18.26 205 LYS B O 1
ATOM 2822 N N . LYS B 1 177 ? -19.218 30.170 18.113 1.00 18.27 206 LYS B N 1
ATOM 2823 C CA . LYS B 1 177 ? -19.879 31.225 17.336 1.00 19.19 206 LYS B CA 1
ATOM 2824 C C . LYS B 1 177 ? -21.325 31.396 17.785 1.00 19.10 206 LYS B C 1
ATOM 2825 O O . LYS B 1 177 ? -21.790 32.510 17.976 1.00 19.78 206 LYS B O 1
ATOM 2831 N N . GLU B 1 178 ? -22.011 30.276 17.966 1.00 19.74 207 GLU B N 1
ATOM 2832 C CA . GLU B 1 178 ? -23.425 30.246 18.326 1.00 20.89 207 GLU B CA 1
ATOM 2833 C C . GLU B 1 178 ? -23.682 30.656 19.761 1.00 22.30 207 GLU B C 1
ATOM 2834 O O . GLU B 1 178 ? -24.528 31.523 20.022 1.00 22.24 207 GLU B O 1
ATOM 2840 N N . ASP B 1 179 ? -22.962 30.027 20.684 1.00 23.17 208 ASP B N 1
ATOM 2841 C CA . ASP B 1 179 ? -23.231 30.209 22.107 1.00 24.83 208 ASP B CA 1
ATOM 2842 C C . ASP B 1 179 ? -22.625 31.485 22.651 1.00 24.91 208 ASP B C 1
ATOM 2843 O O . ASP B 1 179 ? -21.722 32.071 22.050 1.00 24.87 208 ASP B O 1
ATOM 2848 N N . LEU B 1 180 ? -23.134 31.925 23.794 1.00 25.79 209 LEU B N 1
ATOM 2849 C CA . LEU B 1 180 ? -22.607 33.116 24.452 1.00 26.95 209 LEU B CA 1
ATOM 2850 C C . LEU B 1 180 ? -21.237 32.888 25.089 1.00 27.85 209 LEU B C 1
ATOM 2851 O O . LEU B 1 180 ? -20.508 33.849 25.394 1.00 29.18 209 LEU B O 1
ATOM 2856 N N . PHE C 1 10 ? 36.013 42.721 8.625 1.00 45.02 39 PHE C N 1
ATOM 2857 C CA . PHE C 1 10 ? 36.459 41.412 8.068 1.00 44.88 39 PHE C CA 1
ATOM 2858 C C . PHE C 1 10 ? 35.324 40.399 8.065 1.00 44.97 39 PHE C C 1
ATOM 2859 O O . PHE C 1 10 ? 34.345 40.531 8.803 1.00 45.26 39 PHE C O 1
ATOM 2867 N N . LEU C 1 11 ? 35.495 39.376 7.237 1.00 44.74 40 LEU C N 1
ATOM 2868 C CA . LEU C 1 11 ? 34.474 38.397 6.950 1.00 44.50 40 LEU C CA 1
ATOM 2869 C C . LEU C 1 11 ? 35.115 37.010 6.912 1.00 43.83 40 LEU C C 1
ATOM 2870 O O . LEU C 1 11 ? 36.022 36.757 6.115 1.00 43.89 40 LEU C O 1
ATOM 2875 N N . LYS C 1 12 ? 34.655 36.132 7.801 1.00 42.84 41 LYS C N 1
ATOM 2876 C CA . LYS C 1 12 ? 35.093 34.739 7.827 1.00 41.89 41 LYS C CA 1
ATOM 2877 C C . LYS C 1 12 ? 34.594 34.036 6.559 1.00 40.84 41 LYS C C 1
ATOM 2878 O O . LYS C 1 12 ? 33.386 33.999 6.303 1.00 40.82 41 LYS C O 1
ATOM 2884 N N . PRO C 1 13 ? 35.526 33.492 5.754 1.00 39.65 42 PRO C N 1
ATOM 2885 C CA . PRO C 1 13 ? 35.189 32.928 4.443 1.00 38.41 42 PRO C CA 1
ATOM 2886 C C . PRO C 1 13 ? 34.400 31.625 4.525 1.00 36.82 42 PRO C C 1
ATOM 2887 O O . PRO C 1 13 ? 34.498 30.893 5.516 1.00 37.11 42 PRO C O 1
ATOM 2891 N N . LYS C 1 14 ? 33.634 31.330 3.481 1.00 34.76 43 LYS C N 1
ATOM 2892 C CA . LYS C 1 14 ? 32.964 30.038 3.403 1.00 32.51 43 LYS C CA 1
ATOM 2893 C C . LYS C 1 14 ? 33.467 29.170 2.252 1.00 30.11 43 LYS C C 1
ATOM 2894 O O . LYS C 1 14 ? 33.853 29.658 1.191 1.00 29.97 43 LYS C O 1
ATOM 2900 N N . ILE C 1 15 ? 33.481 27.870 2.499 1.00 27.67 44 ILE C N 1
ATOM 2901 C CA . ILE C 1 15 ? 33.876 26.896 1.511 1.00 24.44 44 ILE C CA 1
ATOM 2902 C C . ILE C 1 15 ? 32.738 26.803 0.502 1.00 22.94 44 ILE C C 1
ATOM 2903 O O . ILE C 1 15 ? 31.576 26.711 0.885 1.00 22.17 44 ILE C O 1
ATOM 2908 N N . ASN C 1 16 ? 33.077 26.855 -0.781 1.00 20.31 45 ASN C N 1
ATOM 2909 C CA . ASN C 1 16 ? 32.068 26.872 -1.840 1.00 18.40 45 ASN C CA 1
ATOM 2910 C C . ASN C 1 16 ? 31.711 25.479 -2.366 1.00 16.59 45 ASN C C 1
ATOM 2911 O O . ASN C 1 16 ? 30.609 25.255 -2.881 1.00 16.79 45 ASN C O 1
ATOM 2916 N N . SER C 1 17 ? 32.648 24.548 -2.237 1.00 14.52 46 SER C N 1
ATOM 2917 C CA . SER C 1 17 ? 32.464 23.205 -2.782 1.00 12.97 46 SER C CA 1
ATOM 2918 C C . SER C 1 17 ? 32.678 22.095 -1.783 1.00 11.88 46 SER C C 1
ATOM 2919 O O . SER C 1 17 ? 33.666 22.094 -1.062 1.00 12.21 46 SER C O 1
ATOM 2922 N N . PHE C 1 18 ? 31.791 21.102 -1.802 1.00 11.45 47 PHE C N 1
ATOM 2923 C CA . PHE C 1 18 ? 31.966 19.885 -0.996 1.00 10.19 47 PHE C CA 1
ATOM 2924 C C . PHE C 1 18 ? 33.312 19.217 -1.271 1.00 10.66 47 PHE C C 1
ATOM 2925 O O . PHE C 1 18 ? 33.901 18.599 -0.374 1.00 11.28 47 PHE C O 1
ATOM 2933 N N . TYR C 1 19 ? 33.781 19.319 -2.513 1.00 10.77 48 TYR C N 1
ATOM 2934 C CA . TYR C 1 19 ? 34.963 18.569 -2.962 1.00 11.83 48 TYR C CA 1
ATOM 2935 C C . TYR C 1 19 ? 36.268 19.242 -2.534 1.00 12.79 48 TYR C C 1
ATOM 2936 O O . TYR C 1 19 ? 37.354 18.763 -2.881 1.00 12.46 48 TYR C O 1
ATOM 2945 N N . ALA C 1 20 ? 36.144 20.340 -1.794 1.00 13.43 49 ALA C N 1
ATOM 2946 C CA . ALA C 1 20 ? 37.331 21.054 -1.281 1.00 14.49 49 ALA C CA 1
ATOM 2947 C C . ALA C 1 20 ? 37.928 20.373 -0.062 1.00 15.19 49 ALA C C 1
ATOM 2948 O O . ALA C 1 20 ? 39.131 20.493 0.194 1.00 14.92 49 ALA C O 1
ATOM 2950 N N . PHE C 1 21 ? 37.097 19.638 0.680 1.00 15.64 50 PHE C N 1
ATOM 2951 C CA . PHE C 1 21 ? 37.467 19.130 2.010 1.00 15.61 50 PHE C CA 1
ATOM 2952 C C . PHE C 1 21 ? 38.354 17.891 1.975 1.00 15.68 50 PHE C C 1
ATOM 2953 O O . PHE C 1 21 ? 38.369 17.157 0.994 1.00 16.24 50 PHE C O 1
ATOM 2961 N N . GLU C 1 22 ? 39.087 17.684 3.070 1.00 15.42 51 GLU C N 1
ATOM 2962 C CA . GLU C 1 22 ? 39.826 16.461 3.335 1.00 15.79 51 GLU C CA 1
ATOM 2963 C C . GLU C 1 22 ? 39.092 15.633 4.378 1.00 16.28 51 GLU C C 1
ATOM 2964 O O . GLU C 1 22 ? 38.631 16.173 5.391 1.00 16.83 51 GLU C O 1
ATOM 2970 N N . VAL C 1 23 ? 38.990 14.330 4.123 1.00 15.88 52 VAL C N 1
ATOM 2971 C CA . VAL C 1 23 ? 38.379 13.382 5.058 1.00 15.55 52 VAL C CA 1
ATOM 2972 C C . VAL C 1 23 ? 39.230 12.129 5.291 1.00 15.40 52 VAL C C 1
ATOM 2973 O O . VAL C 1 23 ? 40.064 11.770 4.461 1.00 16.02 52 VAL C O 1
ATOM 2977 N N . LYS C 1 24 ? 39.009 11.439 6.402 1.00 15.24 53 LYS C N 1
ATOM 2978 C CA . LYS C 1 24 ? 39.665 10.149 6.610 1.00 15.92 53 LYS C CA 1
ATOM 2979 C C . LYS C 1 24 ? 38.807 9.041 6.058 1.00 15.93 53 LYS C C 1
ATOM 2980 O O . LYS C 1 24 ? 37.582 9.078 6.247 1.00 13.36 53 LYS C O 1
ATOM 2986 N N . ASP C 1 25 ? 39.423 8.069 5.376 1.00 15.88 54 ASP C N 1
ATOM 2987 C CA . ASP C 1 25 ? 38.687 6.863 5.017 1.00 16.64 54 ASP C CA 1
ATOM 2988 C C . ASP C 1 25 ? 38.600 5.888 6.201 1.00 16.02 54 ASP C C 1
ATOM 2989 O O . ASP C 1 25 ? 39.098 6.190 7.297 1.00 16.66 54 ASP C O 1
ATOM 2994 N N . ALA C 1 26 ? 37.965 4.740 5.990 1.00 16.96 55 ALA C N 1
ATOM 2995 C CA . ALA C 1 26 ? 37.616 3.855 7.101 1.00 17.71 55 ALA C CA 1
ATOM 2996 C C . ALA C 1 26 ? 38.860 3.252 7.745 1.00 18.55 55 ALA C C 1
ATOM 2997 O O . ALA C 1 26 ? 38.886 2.982 8.956 1.00 18.54 55 ALA C O 1
ATOM 2999 N N . LYS C 1 27 ? 39.913 3.128 6.945 1.00 19.31 56 LYS C N 1
ATOM 3000 C CA . LYS C 1 27 ? 41.193 2.609 7.410 1.00 20.48 56 LYS C CA 1
ATOM 3001 C C . LYS C 1 27 ? 42.102 3.715 7.983 1.00 21.13 56 LYS C C 1
ATOM 3002 O O . LYS C 1 27 ? 43.220 3.441 8.415 1.00 20.98 56 LYS C O 1
ATOM 3008 N N . GLY C 1 28 ? 41.612 4.957 8.016 1.00 21.15 57 GLY C N 1
ATOM 3009 C CA . GLY C 1 28 ? 42.385 6.088 8.532 1.00 21.96 57 GLY C CA 1
ATOM 3010 C C . GLY C 1 28 ? 43.284 6.789 7.504 1.00 22.50 57 GLY C C 1
ATOM 3011 O O . GLY C 1 28 ? 44.072 7.658 7.858 1.00 22.88 57 GLY C O 1
ATOM 3012 N N . ARG C 1 29 ? 43.184 6.418 6.233 1.00 22.77 58 ARG C N 1
ATOM 3013 C CA . ARG C 1 29 ? 43.949 7.116 5.191 1.00 23.09 58 ARG C CA 1
ATOM 3014 C C . ARG C 1 29 ? 43.274 8.459 4.838 1.00 22.52 58 ARG C C 1
ATOM 3015 O O . ARG C 1 29 ? 42.035 8.529 4.725 1.00 21.42 58 ARG C O 1
ATOM 3023 N N . THR C 1 30 ? 44.080 9.517 4.686 1.00 21.30 59 THR C N 1
ATOM 3024 C CA . THR C 1 30 ? 43.566 10.816 4.241 1.00 20.67 59 THR C CA 1
ATOM 3025 C C . THR C 1 30 ? 43.106 10.687 2.795 1.00 20.10 59 THR C C 1
ATOM 3026 O O . THR C 1 30 ? 43.785 10.077 1.954 1.00 20.86 59 THR C O 1
ATOM 3030 N N . VAL C 1 31 ? 41.940 11.241 2.514 1.00 18.38 60 VAL C N 1
ATOM 3031 C CA . VAL C 1 31 ? 41.421 11.243 1.163 1.00 17.19 60 VAL C CA 1
ATOM 3032 C C . VAL C 1 31 ? 41.012 12.663 0.844 1.00 16.10 60 VAL C C 1
ATOM 3033 O O . VAL C 1 31 ? 40.180 13.243 1.540 1.00 15.83 60 VAL C O 1
ATOM 3037 N N . SER C 1 32 ? 41.587 13.239 -0.206 1.00 15.66 61 SER C N 1
ATOM 3038 C CA . SER C 1 32 ? 41.116 14.553 -0.631 1.00 15.23 61 SER C CA 1
ATOM 3039 C C . SER C 1 32 ? 39.883 14.312 -1.484 1.00 15.06 61 SER C C 1
ATOM 3040 O O . SER C 1 32 ? 39.922 13.444 -2.348 1.00 15.02 61 SER C O 1
ATOM 3043 N N . LEU C 1 33 ? 38.809 15.073 -1.246 1.00 14.93 62 LEU C N 1
ATOM 3044 C CA . LEU C 1 33 ? 37.558 14.939 -2.021 1.00 15.05 62 LEU C CA 1
ATOM 3045 C C . LEU C 1 33 ? 37.654 15.575 -3.404 1.00 16.10 62 LEU C C 1
ATOM 3046 O O . LEU C 1 33 ? 36.722 15.472 -4.227 1.00 16.05 62 LEU C O 1
ATOM 3051 N N . GLU C 1 34 ? 38.803 16.202 -3.679 1.00 16.41 63 GLU C N 1
ATOM 3052 C CA . GLU C 1 34 ? 39.069 16.720 -5.015 1.00 17.65 63 GLU C CA 1
ATOM 3053 C C . GLU C 1 34 ? 39.022 15.612 -6.054 1.00 16.34 63 GLU C C 1
ATOM 3054 O O . GLU C 1 34 ? 38.797 15.876 -7.213 1.00 17.06 63 GLU C O 1
ATOM 3060 N N . LYS C 1 35 ? 39.184 14.371 -5.630 1.00 16.98 64 LYS C N 1
ATOM 3061 C CA . LYS C 1 35 ? 39.160 13.246 -6.540 1.00 17.39 64 LYS C CA 1
ATOM 3062 C C . LYS C 1 35 ? 37.809 13.114 -7.262 1.00 17.06 64 LYS C C 1
ATOM 3063 O O . LYS C 1 35 ? 37.761 12.638 -8.393 1.00 17.46 64 LYS C O 1
ATOM 3069 N N . TYR C 1 36 ? 36.736 13.554 -6.605 1.00 15.89 65 TYR C N 1
ATOM 3070 C CA . TYR C 1 36 ? 35.385 13.461 -7.187 1.00 15.23 65 TYR C CA 1
ATOM 3071 C C . TYR C 1 36 ? 34.927 14.732 -7.877 1.00 15.55 65 TYR C C 1
ATOM 3072 O O . TYR C 1 36 ? 33.778 14.815 -8.338 1.00 15.97 65 TYR C O 1
ATOM 3081 N N . LYS C 1 37 ? 35.813 15.719 -7.967 1.00 15.92 66 LYS C N 1
ATOM 3082 C CA . LYS C 1 37 ? 35.516 16.952 -8.687 1.00 16.73 66 LYS C CA 1
ATOM 3083 C C . LYS C 1 37 ? 35.124 16.619 -10.131 1.00 16.30 66 LYS C C 1
ATOM 3084 O O . LYS C 1 37 ? 35.799 15.846 -10.808 1.00 16.93 66 LYS C O 1
ATOM 3090 N N . GLY C 1 38 ? 34.019 17.185 -10.584 1.00 15.62 67 GLY C N 1
ATOM 3091 C CA . GLY C 1 38 ? 33.501 16.897 -11.922 1.00 15.01 67 GLY C CA 1
ATOM 3092 C C . GLY C 1 38 ? 32.655 15.646 -12.000 1.00 15.15 67 GLY C C 1
ATOM 3093 O O . GLY C 1 38 ? 32.189 15.258 -13.083 1.00 15.08 67 GLY C O 1
ATOM 3094 N N . LYS C 1 39 ? 32.432 15.008 -10.850 1.00 13.96 68 LYS C N 1
ATOM 3095 C CA . LYS C 1 39 ? 31.582 13.840 -10.830 1.00 13.16 68 LYS C CA 1
ATOM 3096 C C . LYS C 1 39 ? 30.415 14.088 -9.891 1.00 11.18 68 LYS C C 1
ATOM 3097 O O . LYS C 1 39 ? 30.412 15.069 -9.166 1.00 9.35 68 LYS C O 1
ATOM 3103 N N . VAL C 1 40 ? 29.406 13.225 -9.977 1.00 9.18 69 VAL C N 1
ATOM 3104 C CA . VAL C 1 40 ? 28.232 13.337 -9.146 1.00 7.31 69 VAL C CA 1
ATOM 3105 C C . VAL C 1 40 ? 28.424 12.481 -7.914 1.00 5.91 69 VAL C C 1
ATOM 3106 O O . VAL C 1 40 ? 28.888 11.359 -8.019 1.00 6.49 69 VAL C O 1
ATOM 3110 N N . SER C 1 41 ? 27.988 12.963 -6.760 1.00 5.90 70 SER C N 1
ATOM 3111 C CA . SER C 1 41 ? 28.101 12.179 -5.567 1.00 5.95 70 SER C CA 1
ATOM 3112 C C . SER C 1 41 ? 26.799 12.180 -4.791 1.00 5.85 70 SER C C 1
ATOM 3113 O O . SER C 1 41 ? 26.161 13.214 -4.679 1.00 7.07 70 SER C O 1
ATOM 3116 N N . LEU C 1 42 ? 26.399 11.009 -4.286 1.00 6.02 71 LEU C N 1
ATOM 3117 C CA . LEU C 1 42 ? 25.289 10.956 -3.308 1.00 5.42 71 LEU C CA 1
ATOM 3118 C C . LEU C 1 42 ? 25.904 10.661 -1.946 1.00 5.23 71 LEU C C 1
ATOM 3119 O O . LEU C 1 42 ? 26.381 9.545 -1.704 1.00 5.50 71 LEU C O 1
ATOM 3124 N N . VAL C 1 43 ? 25.891 11.659 -1.062 1.00 4.83 72 VAL C N 1
ATOM 3125 C CA . VAL C 1 43 ? 26.564 11.529 0.246 1.00 5.79 72 VAL C CA 1
ATOM 3126 C C . VAL C 1 43 ? 25.500 11.107 1.243 1.00 4.66 72 VAL C C 1
ATOM 3127 O O . VAL C 1 43 ? 24.425 11.711 1.274 1.00 6.27 72 VAL C O 1
ATOM 3131 N N . VAL C 1 44 ? 25.778 10.049 1.996 1.00 5.17 73 VAL C N 1
ATOM 3132 C CA . VAL C 1 44 ? 24.801 9.445 2.908 1.00 4.38 73 VAL C CA 1
ATOM 3133 C C . VAL C 1 44 ? 25.482 9.191 4.251 1.00 5.56 73 VAL C C 1
ATOM 3134 O O . VAL C 1 44 ? 26.617 8.682 4.289 1.00 5.72 73 VAL C O 1
ATOM 3138 N N . ASN C 1 45 ? 24.786 9.536 5.339 1.00 5.43 74 ASN C N 1
ATOM 3139 C CA . ASN C 1 45 ? 25.242 9.173 6.668 1.00 5.86 74 ASN C CA 1
ATOM 3140 C C . ASN C 1 45 ? 24.690 7.784 6.946 1.00 6.19 74 ASN C C 1
ATOM 3141 O O . ASN C 1 45 ? 23.488 7.559 6.808 1.00 5.98 74 ASN C O 1
ATOM 3146 N N . VAL C 1 46 ? 25.575 6.833 7.240 1.00 5.19 75 VAL C N 1
ATOM 3147 C CA . VAL C 1 46 ? 25.156 5.423 7.347 1.00 5.50 75 VAL C CA 1
ATOM 3148 C C . VAL C 1 46 ? 25.321 4.909 8.765 1.00 5.76 75 VAL C C 1
ATOM 3149 O O . VAL C 1 46 ? 25.910 5.578 9.593 1.00 5.99 75 VAL C O 1
ATOM 3153 N N . ALA C 1 47 ? 24.773 3.729 9.021 1.00 6.20 76 ALA C N 1
ATOM 3154 C CA . ALA C 1 47 ? 24.829 3.083 10.320 1.00 6.84 76 ALA C CA 1
ATOM 3155 C C . ALA C 1 47 ? 24.543 1.597 10.108 1.00 7.54 76 ALA C C 1
ATOM 3156 O O . ALA C 1 47 ? 23.783 1.223 9.190 1.00 8.51 76 ALA C O 1
ATOM 3158 N N . SER C 1 48 ? 25.193 0.743 10.889 1.00 7.39 77 SER C N 1
ATOM 3159 C CA . SER C 1 48 ? 25.098 -0.709 10.672 1.00 7.23 77 SER C CA 1
ATOM 3160 C C . SER C 1 48 ? 24.037 -1.364 11.575 1.00 7.64 77 SER C C 1
ATOM 3161 O O . SER C 1 48 ? 23.683 -2.505 11.363 1.00 8.48 77 SER C O 1
ATOM 3164 N N . ASP C 1 49 ? 23.604 -0.650 12.598 1.00 7.51 78 ASP C N 1
ATOM 3165 C CA . ASP C 1 49 ? 22.744 -1.208 13.657 1.00 7.41 78 ASP C CA 1
ATOM 3166 C C . ASP C 1 49 ? 21.430 -0.426 13.839 1.00 7.55 78 ASP C C 1
ATOM 3167 O O . ASP C 1 49 ? 21.098 0.043 14.957 1.00 6.93 78 ASP C O 1
ATOM 3172 N N A CYS C 1 50 ? 20.669 -0.307 12.755 0.50 7.44 79 CYS C N 1
ATOM 3173 N N B CYS C 1 50 ? 20.677 -0.266 12.751 0.50 8.06 79 CYS C N 1
ATOM 3174 C CA A CYS C 1 50 ? 19.335 0.271 12.861 0.50 7.22 79 CYS C CA 1
ATOM 3175 C CA B CYS C 1 50 ? 19.329 0.297 12.869 0.50 8.52 79 CYS C CA 1
ATOM 3176 C C A CYS C 1 50 ? 18.343 -0.465 11.967 0.50 7.11 79 CYS C C 1
ATOM 3177 C C B CYS C 1 50 ? 18.351 -0.375 11.905 0.50 7.87 79 CYS C C 1
ATOM 3178 O O A CYS C 1 50 ? 18.741 -1.300 11.159 0.50 7.80 79 CYS C O 1
ATOM 3179 O O B CYS C 1 50 ? 18.766 -1.078 10.987 0.50 8.48 79 CYS C O 1
ATOM 3184 N N . GLN C 1 51 ? 17.058 -0.159 12.137 1.00 7.55 80 GLN C N 1
ATOM 3185 C CA . GLN C 1 51 ? 16.001 -0.792 11.348 1.00 7.95 80 GLN C CA 1
ATOM 3186 C C . GLN C 1 51 ? 16.255 -0.602 9.851 1.00 7.57 80 GLN C C 1
ATOM 3187 O O . GLN C 1 51 ? 16.038 -1.512 9.035 1.00 7.75 80 GLN C O 1
ATOM 3193 N N . LEU C 1 52 ? 16.737 0.591 9.504 1.00 7.27 81 LEU C N 1
ATOM 3194 C CA . LEU C 1 52 ? 16.903 0.982 8.102 1.00 7.75 81 LEU C CA 1
ATOM 3195 C C . LEU C 1 52 ? 18.158 0.480 7.425 1.00 7.93 81 LEU C C 1
ATOM 3196 O O . LEU C 1 52 ? 18.316 0.676 6.202 1.00 8.32 81 LEU C O 1
ATOM 3201 N N . THR C 1 53 ? 19.067 -0.149 8.186 1.00 8.64 82 THR C N 1
ATOM 3202 C CA . THR C 1 53 ? 20.362 -0.535 7.624 1.00 9.24 82 THR C CA 1
ATOM 3203 C C . THR C 1 53 ? 20.275 -1.422 6.367 1.00 9.08 82 THR C C 1
ATOM 3204 O O . THR C 1 53 ? 20.881 -1.102 5.339 1.00 9.90 82 THR C O 1
ATOM 3208 N N . ASP C 1 54 ? 19.521 -2.516 6.449 1.00 9.08 83 ASP C N 1
ATOM 3209 C CA . ASP C 1 54 ? 19.410 -3.487 5.338 1.00 9.89 83 ASP C CA 1
ATOM 3210 C C . ASP C 1 54 ? 18.916 -2.831 4.053 1.00 9.60 83 ASP C C 1
ATOM 3211 O O . ASP C 1 54 ? 19.573 -2.930 3.013 1.00 9.68 83 ASP C O 1
ATOM 3216 N N . ARG C 1 55 ? 17.785 -2.136 4.130 1.00 10.09 84 ARG C N 1
ATOM 3217 C CA . ARG C 1 55 ? 17.151 -1.622 2.896 1.00 10.20 84 ARG C CA 1
ATOM 3218 C C . ARG C 1 55 ? 18.020 -0.507 2.277 1.00 10.55 84 ARG C C 1
ATOM 3219 O O . ARG C 1 55 ? 18.137 -0.393 1.033 1.00 9.96 84 ARG C O 1
ATOM 3227 N N . ASN C 1 56 ? 18.663 0.287 3.130 1.00 9.01 85 ASN C N 1
ATOM 3228 C CA . ASN C 1 56 ? 19.503 1.367 2.600 1.00 9.29 85 ASN C CA 1
ATOM 3229 C C . ASN C 1 56 ? 20.787 0.874 1.964 1.00 9.34 85 ASN C C 1
ATOM 3230 O O . ASN C 1 56 ? 21.140 1.342 0.894 1.00 7.98 85 ASN C O 1
ATOM 3235 N N . TYR C 1 57 ? 21.461 -0.104 2.581 1.00 9.56 86 TYR C N 1
ATOM 3236 C CA . TYR C 1 57 ? 22.639 -0.651 1.914 1.00 9.83 86 TYR C CA 1
ATOM 3237 C C . TYR C 1 57 ? 22.274 -1.333 0.582 1.00 9.29 86 TYR C C 1
ATOM 3238 O O . TYR C 1 57 ? 23.014 -1.205 -0.411 1.00 9.85 86 TYR C O 1
ATOM 3247 N N . LEU C 1 58 ? 21.148 -2.043 0.562 1.00 9.70 87 LEU C N 1
ATOM 3248 C CA . LEU C 1 58 ? 20.687 -2.691 -0.678 1.00 10.28 87 LEU C CA 1
ATOM 3249 C C . LEU C 1 58 ? 20.397 -1.663 -1.764 1.00 10.06 87 LEU C C 1
ATOM 3250 O O . LEU C 1 58 ? 20.849 -1.811 -2.909 1.00 9.50 87 LEU C O 1
ATOM 3255 N N . GLY C 1 59 ? 19.683 -0.605 -1.392 1.00 9.72 88 GLY C N 1
ATOM 3256 C CA . GLY C 1 59 ? 19.313 0.456 -2.338 1.00 9.59 88 GLY C CA 1
ATOM 3257 C C . GLY C 1 59 ? 20.483 1.298 -2.788 1.00 9.56 88 GLY C C 1
ATOM 3258 O O . GLY C 1 59 ? 20.565 1.710 -3.969 1.00 8.53 88 GLY C O 1
ATOM 3259 N N . LEU C 1 60 ? 21.411 1.574 -1.857 1.00 8.53 89 LEU C N 1
ATOM 3260 C CA . LEU C 1 60 ? 22.630 2.314 -2.245 1.00 8.42 89 LEU C CA 1
ATOM 3261 C C . LEU C 1 60 ? 23.511 1.538 -3.231 1.00 8.89 89 LEU C C 1
ATOM 3262 O O . LEU C 1 60 ? 24.030 2.109 -4.175 1.00 7.41 89 LEU C O 1
ATOM 3267 N N . LYS C 1 61 ? 23.590 0.228 -3.031 1.00 9.96 90 LYS C N 1
ATOM 3268 C CA . LYS C 1 61 ? 24.312 -0.655 -3.942 1.00 11.18 90 LYS C CA 1
ATOM 3269 C C . LYS C 1 61 ? 23.701 -0.580 -5.335 1.00 11.34 90 LYS C C 1
ATOM 3270 O O . LYS C 1 61 ? 24.436 -0.515 -6.323 1.00 12.06 90 LYS C O 1
ATOM 3276 N N . GLU C 1 62 ? 22.375 -0.605 -5.401 1.00 11.69 91 GLU C N 1
ATOM 3277 C CA . GLU C 1 62 ? 21.640 -0.536 -6.671 1.00 13.16 91 GLU C CA 1
ATOM 3278 C C . GLU C 1 62 ? 21.991 0.759 -7.411 1.00 12.75 91 GLU C C 1
ATOM 3279 O O . GLU C 1 62 ? 22.332 0.742 -8.600 1.00 11.17 91 GLU C O 1
ATOM 3285 N N . LEU C 1 63 ? 21.897 1.881 -6.697 1.00 11.55 92 LEU C N 1
ATOM 3286 C CA . LEU C 1 63 ? 22.294 3.175 -7.262 1.00 11.21 92 LEU C CA 1
ATOM 3287 C C . LEU C 1 63 ? 23.743 3.210 -7.748 1.00 11.73 92 LEU C C 1
ATOM 3288 O O . LEU C 1 63 ? 24.006 3.638 -8.886 1.00 11.37 92 LEU C O 1
ATOM 3293 N N . HIS C 1 64 ? 24.688 2.792 -6.895 1.00 11.75 93 HIS C N 1
ATOM 3294 C CA . HIS C 1 64 ? 26.091 2.812 -7.277 1.00 12.40 93 HIS C CA 1
ATOM 3295 C C . HIS C 1 64 ? 26.367 1.914 -8.482 1.00 13.32 93 HIS C C 1
ATOM 3296 O O . HIS C 1 64 ? 27.224 2.214 -9.308 1.00 13.84 93 HIS C O 1
ATOM 3303 N N . LYS C 1 65 ? 25.646 0.801 -8.560 1.00 14.50 94 LYS C N 1
ATOM 3304 C CA . LYS C 1 65 ? 25.796 -0.127 -9.673 1.00 15.64 94 LYS C CA 1
ATOM 3305 C C . LYS C 1 65 ? 25.209 0.400 -10.975 1.00 16.05 94 LYS C C 1
ATOM 3306 O O . LYS C 1 65 ? 25.770 0.155 -12.062 1.00 16.53 94 LYS C O 1
ATOM 3312 N N . GLU C 1 66 ? 24.082 1.098 -10.879 1.00 15.44 95 GLU C N 1
ATOM 3313 C CA . GLU C 1 66 ? 23.484 1.706 -12.050 1.00 15.99 95 GLU C CA 1
ATOM 3314 C C . GLU C 1 66 ? 24.340 2.833 -12.605 1.00 15.29 95 GLU C C 1
ATOM 3315 O O . GLU C 1 66 ? 24.670 2.832 -13.792 1.00 15.70 95 GLU C O 1
ATOM 3321 N N . PHE C 1 67 ? 24.754 3.763 -11.742 1.00 14.34 96 PHE C N 1
ATOM 3322 C CA . PHE C 1 67 ? 25.342 5.023 -12.223 1.00 13.55 96 PHE C CA 1
ATOM 3323 C C . PHE C 1 67 ? 26.854 5.154 -12.111 1.00 14.38 96 PHE C C 1
ATOM 3324 O O . PHE C 1 67 ? 27.465 5.969 -12.811 1.00 15.73 96 PHE C O 1
ATOM 3332 N N . GLY C 1 68 ? 27.452 4.395 -11.206 1.00 14.52 97 GLY C N 1
ATOM 3333 C CA . GLY C 1 68 ? 28.875 4.494 -10.960 1.00 16.35 97 GLY C CA 1
ATOM 3334 C C . GLY C 1 68 ? 29.682 3.473 -11.743 1.00 17.25 97 GLY C C 1
ATOM 3335 O O . GLY C 1 68 ? 29.121 2.693 -12.510 1.00 16.66 97 GLY C O 1
ATOM 3336 N N . PRO C 1 69 ? 31.004 3.440 -11.521 1.00 17.84 98 PRO C N 1
ATOM 3337 C CA . PRO C 1 69 ? 31.729 4.238 -10.543 1.00 18.83 98 PRO C CA 1
ATOM 3338 C C . PRO C 1 69 ? 32.483 5.437 -11.131 1.00 19.25 98 PRO C C 1
ATOM 3339 O O . PRO C 1 69 ? 33.104 6.166 -10.380 1.00 21.17 98 PRO C O 1
ATOM 3343 N N . SER C 1 70 ? 32.411 5.649 -12.442 1.00 19.48 99 SER C N 1
ATOM 3344 C CA . SER C 1 70 ? 33.243 6.672 -13.098 1.00 19.75 99 SER C CA 1
ATOM 3345 C C . SER C 1 70 ? 32.673 8.089 -13.028 1.00 18.94 99 SER C C 1
ATOM 3346 O O . SER C 1 70 ? 33.431 9.050 -12.877 1.00 20.47 99 SER C O 1
ATOM 3349 N N . HIS C 1 71 ? 31.360 8.217 -13.166 1.00 16.12 100 HIS C N 1
ATOM 3350 C CA . HIS C 1 71 ? 30.736 9.526 -13.250 1.00 14.68 100 HIS C CA 1
ATOM 3351 C C . HIS C 1 71 ? 29.969 9.824 -11.967 1.00 13.00 100 HIS C C 1
ATOM 3352 O O . HIS C 1 71 ? 29.561 10.951 -11.715 1.00 11.95 100 HIS C O 1
ATOM 3359 N N . PHE C 1 72 ? 29.779 8.787 -11.178 1.00 11.94 101 PHE C N 1
ATOM 3360 C CA . PHE C 1 72 ? 29.000 8.912 -9.963 1.00 12.28 101 PHE C CA 1
ATOM 3361 C C . PHE C 1 72 ? 29.524 7.968 -8.901 1.00 11.40 101 PHE C C 1
ATOM 3362 O O . PHE C 1 72 ? 30.043 6.899 -9.213 1.00 11.38 101 PHE C O 1
ATOM 3370 N N . SER C 1 73 ? 29.373 8.373 -7.641 1.00 11.20 102 SER C N 1
ATOM 3371 C CA . SER C 1 73 ? 29.670 7.484 -6.551 1.00 10.40 102 SER C CA 1
ATOM 3372 C C . SER C 1 73 ? 28.761 7.750 -5.376 1.00 9.74 102 SER C C 1
ATOM 3373 O O . SER C 1 73 ? 28.386 8.879 -5.158 1.00 8.88 102 SER C O 1
ATOM 3376 N N . VAL C 1 74 ? 28.412 6.692 -4.650 1.00 8.72 103 VAL C N 1
ATOM 3377 C CA . VAL C 1 74 ? 27.903 6.841 -3.289 1.00 7.99 103 VAL C CA 1
ATOM 3378 C C . VAL C 1 74 ? 29.073 7.130 -2.376 1.00 8.83 103 VAL C C 1
ATOM 3379 O O . VAL C 1 74 ? 30.102 6.465 -2.440 1.00 9.47 103 VAL C O 1
ATOM 3383 N N . LEU C 1 75 ? 28.930 8.121 -1.507 1.00 8.78 104 LEU C N 1
ATOM 3384 C CA . LEU C 1 75 ? 29.960 8.365 -0.521 1.00 8.03 104 LEU C CA 1
ATOM 3385 C C . LEU C 1 75 ? 29.329 8.173 0.856 1.00 7.54 104 LEU C C 1
ATOM 3386 O O . LEU C 1 75 ? 28.472 8.957 1.258 1.00 7.74 104 LEU C O 1
ATOM 3391 N N . ALA C 1 76 ? 29.750 7.119 1.559 1.00 7.97 105 ALA C N 1
ATOM 3392 C CA . ALA C 1 76 ? 29.089 6.737 2.809 1.00 8.58 105 ALA C CA 1
ATOM 3393 C C . ALA C 1 76 ? 29.895 7.179 4.017 1.00 8.55 105 ALA C C 1
ATOM 3394 O O . ALA C 1 76 ? 31.065 6.793 4.157 1.00 9.41 105 ALA C O 1
ATOM 3396 N N . PHE C 1 77 ? 29.268 7.987 4.874 1.00 8.26 106 PHE C N 1
ATOM 3397 C CA . PHE C 1 77 ? 29.881 8.417 6.143 1.00 7.93 106 PHE C CA 1
ATOM 3398 C C . PHE C 1 77 ? 29.206 7.837 7.381 1.00 7.79 106 PHE C C 1
ATOM 3399 O O . PHE C 1 77 ? 28.084 8.251 7.709 1.00 8.57 106 PHE C O 1
ATOM 3407 N N . PRO C 1 78 ? 29.882 6.904 8.082 1.00 7.89 107 PRO C N 1
ATOM 3408 C CA . PRO C 1 78 ? 29.290 6.337 9.302 1.00 7.88 107 PRO C CA 1
ATOM 3409 C C . PRO C 1 78 ? 29.145 7.363 10.408 1.00 8.01 107 PRO C C 1
ATOM 3410 O O . PRO C 1 78 ? 29.960 8.298 10.521 1.00 7.40 107 PRO C O 1
ATOM 3414 N N . CYS C 1 79 ? 28.117 7.190 11.237 1.00 7.20 108 CYS C N 1
ATOM 3415 C CA . CYS C 1 79 ? 27.833 8.148 12.281 1.00 7.53 108 CYS C CA 1
ATOM 3416 C C . CYS C 1 79 ? 27.049 7.442 13.374 1.00 7.37 108 CYS C C 1
ATOM 3417 O O . CYS C 1 79 ? 26.087 6.721 13.087 1.00 9.09 108 CYS C O 1
ATOM 3420 N N . ASN C 1 80 ? 27.489 7.626 14.614 1.00 8.55 109 ASN C N 1
ATOM 3421 C CA . ASN C 1 80 ? 26.897 6.972 15.793 1.00 8.98 109 ASN C CA 1
ATOM 3422 C C . ASN C 1 80 ? 25.995 7.881 16.635 1.00 8.95 109 ASN C C 1
ATOM 3423 O O . ASN C 1 80 ? 25.722 7.572 17.798 1.00 10.18 109 ASN C O 1
ATOM 3428 N N . GLN C 1 81 ? 25.489 8.958 16.060 1.00 8.93 110 GLN C N 1
ATOM 3429 C CA . GLN C 1 81 ? 24.710 9.926 16.817 1.00 8.47 110 GLN C CA 1
ATOM 3430 C C . GLN C 1 81 ? 23.206 9.804 16.676 1.00 8.64 110 GLN C C 1
ATOM 3431 O O . GLN C 1 81 ? 22.475 10.651 17.192 1.00 9.15 110 GLN C O 1
ATOM 3437 N N . PHE C 1 82 ? 22.743 8.733 16.045 1.00 7.21 111 PHE C N 1
ATOM 3438 C CA . PHE C 1 82 ? 21.329 8.622 15.714 1.00 7.25 111 PHE C CA 1
ATOM 3439 C C . PHE C 1 82 ? 20.879 7.289 16.236 1.00 7.35 111 PHE C C 1
ATOM 3440 O O . PHE C 1 82 ? 21.082 6.251 15.606 1.00 6.75 111 PHE C O 1
ATOM 3448 N N . GLY C 1 83 ? 20.393 7.317 17.475 1.00 7.21 112 GLY C N 1
ATOM 3449 C CA . GLY C 1 83 ? 20.131 6.067 18.232 1.00 8.90 112 GLY C CA 1
ATOM 3450 C C . GLY C 1 83 ? 21.356 5.196 18.486 1.00 9.27 112 GLY C C 1
ATOM 3451 O O . GLY C 1 83 ? 21.223 3.972 18.638 1.00 8.59 112 GLY C O 1
ATOM 3452 N N . GLU C 1 84 ? 22.550 5.807 18.514 1.00 9.77 113 GLU C N 1
ATOM 3453 C CA . GLU C 1 84 ? 23.810 5.056 18.723 1.00 10.65 113 GLU C CA 1
ATOM 3454 C C . GLU C 1 84 ? 23.853 3.830 17.801 1.00 9.68 113 GLU C C 1
ATOM 3455 O O . GLU C 1 84 ? 24.108 2.697 18.230 1.00 9.17 113 GLU C O 1
ATOM 3461 N N . SER C 1 85 ? 23.590 4.078 16.517 1.00 7.83 114 SER C N 1
ATOM 3462 C CA . SER C 1 85 ? 23.436 2.996 15.537 1.00 7.48 114 SER C CA 1
ATOM 3463 C C . SER C 1 85 ? 24.715 2.596 14.797 1.00 7.15 114 SER C C 1
ATOM 3464 O O . SER C 1 85 ? 24.667 1.789 13.877 1.00 7.22 114 SER C O 1
ATOM 3467 N N . GLU C 1 86 ? 25.857 3.142 15.196 1.00 8.09 115 GLU C N 1
ATOM 3468 C CA . GLU C 1 86 ? 27.136 2.752 14.565 1.00 7.82 115 GLU C CA 1
ATOM 3469 C C . GLU C 1 86 ? 28.226 2.595 15.630 1.00 9.08 115 GLU C C 1
ATOM 3470 O O . GLU C 1 86 ? 29.189 3.381 15.679 1.00 9.23 115 GLU C O 1
ATOM 3476 N N . PRO C 1 87 ? 28.070 1.595 16.492 1.00 9.40 116 PRO C N 1
ATOM 3477 C CA . PRO C 1 87 ? 28.966 1.486 17.640 1.00 10.06 116 PRO C CA 1
ATOM 3478 C C . PRO C 1 87 ? 30.373 1.002 17.318 1.00 10.77 116 PRO C C 1
ATOM 3479 O O . PRO C 1 87 ? 31.303 1.318 18.063 1.00 10.59 116 PRO C O 1
ATOM 3483 N N . ARG C 1 88 ? 30.530 0.222 16.250 1.00 12.69 117 ARG C N 1
ATOM 3484 C CA . ARG C 1 88 ? 31.813 -0.450 15.984 1.00 14.29 117 ARG C CA 1
ATOM 3485 C C . ARG C 1 88 ? 32.871 0.503 15.417 1.00 14.20 117 ARG C C 1
ATOM 3486 O O . ARG C 1 88 ? 32.540 1.565 14.903 1.00 13.54 117 ARG C O 1
ATOM 3494 N N . PRO C 1 89 ? 34.166 0.121 15.528 1.00 14.34 118 PRO C N 1
ATOM 3495 C CA . PRO C 1 89 ? 35.257 0.922 14.980 1.00 14.60 118 PRO C CA 1
ATOM 3496 C C . PRO C 1 89 ? 35.120 1.071 13.467 1.00 13.70 118 PRO C C 1
ATOM 3497 O O . PRO C 1 89 ? 34.573 0.196 12.814 1.00 13.76 118 PRO C O 1
ATOM 3501 N N . SER C 1 90 ? 35.601 2.179 12.918 1.00 13.51 119 SER C N 1
ATOM 3502 C CA . SER C 1 90 ? 35.455 2.460 11.475 1.00 12.91 119 SER C CA 1
ATOM 3503 C C . SER C 1 90 ? 35.880 1.304 10.561 1.00 12.96 119 SER C C 1
ATOM 3504 O O . SER C 1 90 ? 35.214 1.016 9.572 1.00 11.86 119 SER C O 1
ATOM 3507 N N . LYS C 1 91 ? 36.982 0.629 10.895 1.00 14.09 120 LYS C N 1
ATOM 3508 C CA . LYS C 1 91 ? 37.453 -0.502 10.072 1.00 15.09 120 LYS C CA 1
ATOM 3509 C C . LYS C 1 91 ? 36.453 -1.644 9.996 1.00 14.92 120 LYS C C 1
ATOM 3510 O O . LYS C 1 91 ? 36.315 -2.267 8.949 1.00 15.06 120 LYS C O 1
ATOM 3516 N N . GLU C 1 92 ? 35.779 -1.931 11.114 1.00 15.54 121 GLU C N 1
ATOM 3517 C CA . GLU C 1 92 ? 34.772 -3.000 11.159 1.00 15.83 121 GLU C CA 1
ATOM 3518 C C . GLU C 1 92 ? 33.486 -2.585 10.428 1.00 14.66 121 GLU C C 1
ATOM 3519 O O . GLU C 1 92 ? 32.821 -3.415 9.817 1.00 13.65 121 GLU C O 1
ATOM 3525 N N . VAL C 1 93 ? 33.126 -1.306 10.517 1.00 13.60 122 VAL C N 1
ATOM 3526 C CA . VAL C 1 93 ? 31.951 -0.830 9.788 1.00 12.50 122 VAL C CA 1
ATOM 3527 C C . VAL C 1 93 ? 32.119 -1.126 8.309 1.00 12.56 122 VAL C C 1
ATOM 3528 O O . VAL C 1 93 ? 31.231 -1.684 7.677 1.00 12.81 122 VAL C O 1
ATOM 3532 N N . GLU C 1 94 ? 33.277 -0.770 7.766 1.00 12.86 123 GLU C N 1
ATOM 3533 C CA . GLU C 1 94 ? 33.575 -1.027 6.375 1.00 13.74 123 GLU C CA 1
ATOM 3534 C C . GLU C 1 94 ? 33.536 -2.537 6.044 1.00 14.51 123 GLU C C 1
ATOM 3535 O O . GLU C 1 94 ? 32.964 -2.933 5.033 1.00 14.75 123 GLU C O 1
ATOM 3541 N N . SER C 1 95 ? 34.155 -3.356 6.899 1.00 15.51 124 SER C N 1
ATOM 3542 C CA . SER C 1 95 ? 34.128 -4.833 6.793 1.00 17.11 124 SER C CA 1
ATOM 3543 C C . SER C 1 95 ? 32.709 -5.383 6.744 1.00 16.56 124 SER C C 1
ATOM 3544 O O . SER C 1 95 ? 32.384 -6.183 5.872 1.00 16.88 124 SER C O 1
ATOM 3547 N N . PHE C 1 96 ? 31.890 -4.935 7.693 1.00 16.43 125 PHE C N 1
ATOM 3548 C CA . PHE C 1 96 ? 30.450 -5.250 7.771 1.00 16.14 125 PHE C CA 1
ATOM 3549 C C . PHE C 1 96 ? 29.774 -5.000 6.438 1.00 15.69 125 PHE C C 1
ATOM 3550 O O . PHE C 1 96 ? 29.084 -5.872 5.926 1.00 16.51 125 PHE C O 1
ATOM 3558 N N . ALA C 1 97 ? 29.939 -3.803 5.898 1.00 15.36 126 ALA C N 1
ATOM 3559 C CA . ALA C 1 97 ? 29.261 -3.436 4.642 1.00 14.74 126 ALA C CA 1
ATOM 3560 C C . ALA C 1 97 ? 29.719 -4.286 3.468 1.00 14.95 126 ALA C C 1
ATOM 3561 O O . ALA C 1 97 ? 28.883 -4.749 2.664 1.00 14.58 126 ALA C O 1
ATOM 3563 N N . ARG C 1 98 ? 31.032 -4.488 3.358 1.00 14.86 127 ARG C N 1
ATOM 3564 C CA . ARG C 1 98 ? 31.583 -5.251 2.240 1.00 16.26 127 ARG C CA 1
ATOM 3565 C C . ARG C 1 98 ? 31.172 -6.723 2.352 1.00 17.05 127 ARG C C 1
ATOM 3566 O O . ARG C 1 98 ? 30.695 -7.320 1.373 1.00 16.17 127 ARG C O 1
ATOM 3574 N N . LYS C 1 99 ? 31.335 -7.292 3.545 1.00 17.53 128 LYS C N 1
ATOM 3575 C CA . LYS C 1 99 ? 31.016 -8.715 3.748 1.00 18.90 128 LYS C CA 1
ATOM 3576 C C . LYS C 1 99 ? 29.535 -9.002 3.558 1.00 18.50 128 LYS C C 1
ATOM 3577 O O . LYS C 1 99 ? 29.169 -9.964 2.881 1.00 18.59 128 LYS C O 1
ATOM 3583 N N . ASN C 1 100 ? 28.687 -8.155 4.135 1.00 18.39 129 ASN C N 1
ATOM 3584 C CA . ASN C 1 100 ? 27.241 -8.407 4.127 1.00 18.06 129 ASN C CA 1
ATOM 3585 C C . ASN C 1 100 ? 26.523 -7.936 2.864 1.00 17.20 129 ASN C C 1
ATOM 3586 O O . ASN C 1 100 ? 25.465 -8.456 2.548 1.00 16.67 129 ASN C O 1
ATOM 3591 N N . TYR C 1 101 ? 27.094 -6.961 2.149 1.00 16.31 130 TYR C N 1
ATOM 3592 C CA . TYR C 1 101 ? 26.395 -6.351 1.016 1.00 15.62 130 TYR C CA 1
ATOM 3593 C C . TYR C 1 101 ? 27.136 -6.394 -0.308 1.00 15.69 130 TYR C C 1
ATOM 3594 O O . TYR C 1 101 ? 26.523 -6.230 -1.362 1.00 15.60 130 TYR C O 1
ATOM 3603 N N . GLY C 1 102 ? 28.438 -6.640 -0.259 1.00 15.82 131 GLY C N 1
ATOM 3604 C CA . GLY C 1 102 ? 29.244 -6.651 -1.471 1.00 16.37 131 GLY C CA 1
ATOM 3605 C C . GLY C 1 102 ? 29.400 -5.280 -2.101 1.00 16.97 131 GLY C C 1
ATOM 3606 O O . GLY C 1 102 ? 29.706 -5.170 -3.297 1.00 16.98 131 GLY C O 1
ATOM 3607 N N . VAL C 1 103 ? 29.191 -4.228 -1.313 1.00 16.29 132 VAL C N 1
ATOM 3608 C CA . VAL C 1 103 ? 29.306 -2.866 -1.850 1.00 16.28 132 VAL C CA 1
ATOM 3609 C C . VAL C 1 103 ? 30.751 -2.495 -2.190 1.00 15.55 132 VAL C C 1
ATOM 3610 O O . VAL C 1 103 ? 31.698 -2.904 -1.519 1.00 15.29 132 VAL C O 1
ATOM 3614 N N . THR C 1 104 ? 30.909 -1.707 -3.252 1.00 15.95 133 THR C N 1
ATOM 3615 C CA . THR C 1 104 ? 32.218 -1.260 -3.685 1.00 15.88 133 THR C CA 1
ATOM 3616 C C . THR C 1 104 ? 32.367 0.259 -3.588 1.00 15.38 133 THR C C 1
ATOM 3617 O O . THR C 1 104 ? 33.402 0.811 -3.972 1.00 15.76 133 THR C O 1
ATOM 3621 N N . PHE C 1 105 ? 31.329 0.947 -3.110 1.00 13.57 134 PHE C N 1
ATOM 3622 C CA . PHE C 1 105 ? 31.439 2.391 -2.936 1.00 12.32 134 PHE C CA 1
ATOM 3623 C C . PHE C 1 105 ? 32.286 2.751 -1.710 1.00 11.07 134 PHE C C 1
ATOM 3624 O O . PHE C 1 105 ? 32.414 1.952 -0.802 1.00 11.55 134 PHE C O 1
ATOM 3632 N N . PRO C 1 106 ? 32.889 3.947 -1.690 1.00 11.53 135 PRO C N 1
ATOM 3633 C CA . PRO C 1 106 ? 33.747 4.311 -0.566 1.00 11.08 135 PRO C CA 1
ATOM 3634 C C . PRO C 1 106 ? 32.967 4.409 0.754 1.00 10.74 135 PRO C C 1
ATOM 3635 O O . PRO C 1 106 ? 31.870 4.991 0.765 1.00 10.32 135 PRO C O 1
ATOM 3639 N N . ILE C 1 107 ? 33.506 3.811 1.819 1.00 10.04 136 ILE C N 1
ATOM 3640 C CA . ILE C 1 107 ? 32.986 3.979 3.187 1.00 9.70 136 ILE C CA 1
ATOM 3641 C C . ILE C 1 107 ? 34.067 4.723 3.987 1.00 10.02 136 ILE C C 1
ATOM 3642 O O . ILE C 1 107 ? 35.183 4.242 4.124 1.00 10.26 136 ILE C O 1
ATOM 3647 N N . PHE C 1 108 ? 33.723 5.882 4.521 1.00 9.63 137 PHE C N 1
ATOM 3648 C CA . PHE C 1 108 ? 34.722 6.749 5.123 1.00 9.79 137 PHE C CA 1
ATOM 3649 C C . PHE C 1 108 ? 34.790 6.436 6.611 1.00 10.20 137 PHE C C 1
ATOM 3650 O O . PHE C 1 108 ? 34.035 5.570 7.097 1.00 9.26 137 PHE C O 1
ATOM 3658 N N . HIS C 1 109 ? 35.724 7.079 7.315 1.00 10.10 138 HIS C N 1
ATOM 3659 C CA . HIS C 1 109 ? 35.776 7.008 8.767 1.00 10.36 138 HIS C CA 1
ATOM 3660 C C . HIS C 1 109 ? 34.490 7.566 9.367 1.00 9.97 138 HIS C C 1
ATOM 3661 O O . HIS C 1 109 ? 33.883 8.518 8.845 1.00 9.22 138 HIS C O 1
ATOM 3668 N N . LYS C 1 110 ? 34.097 6.971 10.487 1.00 9.40 139 LYS C N 1
ATOM 3669 C CA . LYS C 1 110 ? 33.026 7.500 11.299 1.00 9.54 139 LYS C CA 1
ATOM 3670 C C . LYS C 1 110 ? 33.260 8.979 11.587 1.00 10.45 139 LYS C C 1
ATOM 3671 O O . LYS C 1 110 ? 34.412 9.397 11.916 1.00 10.08 139 LYS C O 1
ATOM 3677 N N . ILE C 1 111 ? 32.194 9.779 11.475 1.00 8.63 140 ILE C N 1
ATOM 3678 C CA . ILE C 1 111 ? 32.286 11.204 11.803 1.00 8.98 140 ILE C CA 1
ATOM 3679 C C . ILE C 1 111 ? 31.237 11.608 12.820 1.00 10.06 140 ILE C C 1
ATOM 3680 O O . ILE C 1 111 ? 30.306 10.857 13.091 1.00 10.44 140 ILE C O 1
ATOM 3685 N N . LYS C 1 112 ? 31.407 12.792 13.393 1.00 10.91 141 LYS C N 1
ATOM 3686 C CA . LYS C 1 112 ? 30.308 13.433 14.082 1.00 11.34 141 LYS C CA 1
ATOM 3687 C C . LYS C 1 112 ? 29.635 14.360 13.097 1.00 10.93 141 LYS C C 1
ATOM 3688 O O . LYS C 1 112 ? 30.291 14.931 12.213 1.00 10.64 141 LYS C O 1
ATOM 3694 N N . ILE C 1 113 ? 28.325 14.479 13.237 1.00 10.24 142 ILE C N 1
ATOM 3695 C CA . ILE C 1 113 ? 27.525 15.359 12.394 1.00 10.43 142 ILE C CA 1
ATOM 3696 C C . ILE C 1 113 ? 26.790 16.444 13.194 1.00 11.42 142 ILE C C 1
ATOM 3697 O O . ILE C 1 113 ? 26.802 17.617 12.827 1.00 11.25 142 ILE C O 1
ATOM 3702 N N . LEU C 1 114 ? 26.125 16.029 14.268 1.00 12.63 143 LEU C N 1
ATOM 3703 C CA . LEU C 1 114 ? 25.509 16.946 15.230 1.00 15.24 143 LEU C CA 1
ATOM 3704 C C . LEU C 1 114 ? 26.547 17.493 16.230 1.00 16.86 143 LEU C C 1
ATOM 3705 O O . LEU C 1 114 ? 27.578 16.856 16.480 1.00 15.74 143 LEU C O 1
ATOM 3710 N N . GLY C 1 115 ? 26.255 18.667 16.801 1.00 19.10 144 GLY C N 1
ATOM 3711 C CA . GLY C 1 115 ? 27.062 19.233 17.888 1.00 20.85 144 GLY C CA 1
ATOM 3712 C C . GLY C 1 115 ? 28.259 20.058 17.461 1.00 22.03 144 GLY C C 1
ATOM 3713 O O . GLY C 1 115 ? 28.541 20.179 16.281 1.00 22.11 144 GLY C O 1
ATOM 3714 N N . SER C 1 116 ? 28.989 20.579 18.452 1.00 23.69 145 SER C N 1
ATOM 3715 C CA . SER C 1 116 ? 30.097 21.520 18.244 1.00 24.65 145 SER C CA 1
ATOM 3716 C C . SER C 1 116 ? 31.229 20.972 17.383 1.00 24.86 145 SER C C 1
ATOM 3717 O O . SER C 1 116 ? 31.959 21.740 16.747 1.00 25.93 145 SER C O 1
ATOM 3720 N N . GLU C 1 117 ? 31.350 19.646 17.337 1.00 24.61 146 GLU C N 1
ATOM 3721 C CA . GLU C 1 117 ? 32.431 18.977 16.609 1.00 24.13 146 GLU C CA 1
ATOM 3722 C C . GLU C 1 117 ? 32.016 18.268 15.311 1.00 22.19 146 GLU C C 1
ATOM 3723 O O . GLU C 1 117 ? 32.711 17.367 14.845 1.00 21.73 146 GLU C O 1
ATOM 3729 N N . GLY C 1 118 ? 30.892 18.677 14.727 1.00 21.09 147 GLY C N 1
ATOM 3730 C CA . GLY C 1 118 ? 30.478 18.175 13.415 1.00 18.33 147 GLY C CA 1
ATOM 3731 C C . GLY C 1 118 ? 31.581 18.277 12.381 1.00 17.01 147 GLY C C 1
ATOM 3732 O O . GLY C 1 118 ? 32.292 19.273 12.315 1.00 16.35 147 GLY C O 1
ATOM 3733 N N . GLU C 1 119 ? 31.762 17.207 11.620 1.00 15.67 148 GLU C N 1
ATOM 3734 C CA . GLU C 1 119 ? 32.737 17.155 10.561 1.00 15.27 148 GLU C CA 1
ATOM 3735 C C . GLU C 1 119 ? 32.446 18.258 9.531 1.00 14.65 148 GLU C C 1
ATOM 3736 O O . GLU C 1 119 ? 31.333 18.326 9.000 1.00 13.76 148 GLU C O 1
ATOM 3742 N N . PRO C 1 120 ? 33.430 19.156 9.275 1.00 14.57 149 PRO C N 1
ATOM 3743 C CA . PRO C 1 120 ? 33.200 20.279 8.334 1.00 13.97 149 PRO C CA 1
ATOM 3744 C C . PRO C 1 120 ? 32.628 19.901 6.968 1.00 13.54 149 PRO C C 1
ATOM 3745 O O . PRO C 1 120 ? 31.709 20.594 6.494 1.00 13.17 149 PRO C O 1
ATOM 3749 N N . ALA C 1 121 ? 33.142 18.825 6.364 1.00 12.65 150 ALA C N 1
ATOM 3750 C CA . ALA C 1 121 ? 32.627 18.349 5.074 1.00 12.61 150 ALA C CA 1
ATOM 3751 C C . ALA C 1 121 ? 31.130 18.086 5.125 1.00 11.98 150 ALA C C 1
ATOM 3752 O O . ALA C 1 121 ? 30.396 18.431 4.184 1.00 11.80 150 ALA C O 1
ATOM 3754 N N . PHE C 1 122 ? 30.676 17.449 6.204 1.00 11.00 151 PHE C N 1
ATOM 3755 C CA . PHE C 1 122 ? 29.236 17.156 6.321 1.00 9.93 151 PHE C CA 1
ATOM 3756 C C . PHE C 1 122 ? 28.446 18.391 6.742 1.00 10.62 151 PHE C C 1
ATOM 3757 O O . PHE C 1 122 ? 27.310 18.626 6.270 1.00 8.98 151 PHE C O 1
ATOM 3765 N N . ARG C 1 123 ? 29.035 19.234 7.582 1.00 9.84 152 ARG C N 1
ATOM 3766 C CA . ARG C 1 123 ? 28.350 20.508 7.869 1.00 10.69 152 ARG C CA 1
ATOM 3767 C C . ARG C 1 123 ? 28.118 21.334 6.609 1.00 10.89 152 ARG C C 1
ATOM 3768 O O . ARG C 1 123 ? 27.132 22.099 6.532 1.00 11.13 152 ARG C O 1
ATOM 3776 N N . PHE C 1 124 ? 29.028 21.196 5.635 1.00 11.19 153 PHE C N 1
ATOM 3777 C CA . PHE C 1 124 ? 28.874 21.879 4.357 1.00 10.55 153 PHE C CA 1
ATOM 3778 C C . PHE C 1 124 ? 27.543 21.463 3.727 1.00 10.22 153 PHE C C 1
ATOM 3779 O O . PHE C 1 124 ? 26.827 22.285 3.221 1.00 8.57 153 PHE C O 1
ATOM 3787 N N . LEU C 1 125 ? 27.232 20.170 3.770 1.00 9.22 154 LEU C N 1
ATOM 3788 C CA . LEU C 1 125 ? 25.977 19.663 3.177 1.00 9.34 154 LEU C CA 1
ATOM 3789 C C . LEU C 1 125 ? 24.750 20.216 3.907 1.00 9.78 154 LEU C C 1
ATOM 3790 O O . LEU C 1 125 ? 23.753 20.605 3.281 1.00 11.03 154 LEU C O 1
ATOM 3795 N N . VAL C 1 126 ? 24.844 20.260 5.226 1.00 9.87 155 VAL C N 1
ATOM 3796 C CA . VAL C 1 126 ? 23.790 20.812 6.112 1.00 11.00 155 VAL C CA 1
ATOM 3797 C C . VAL C 1 126 ? 23.535 22.316 5.877 1.00 12.27 155 VAL C C 1
ATOM 3798 O O . VAL C 1 126 ? 22.390 22.715 5.672 1.00 12.76 155 VAL C O 1
ATOM 3802 N N . ASP C 1 127 ? 24.592 23.126 5.934 1.00 13.36 156 ASP C N 1
ATOM 3803 C CA . ASP C 1 127 ? 24.538 24.575 5.620 1.00 14.70 156 ASP C CA 1
ATOM 3804 C C . ASP C 1 127 ? 23.901 24.849 4.252 1.00 15.48 156 ASP C C 1
ATOM 3805 O O . ASP C 1 127 ? 23.014 25.690 4.149 1.00 17.01 156 ASP C O 1
ATOM 3810 N N . SER C 1 128 ? 24.359 24.133 3.222 1.00 15.04 157 SER C N 1
ATOM 3811 C CA . SER C 1 128 ? 23.871 24.310 1.856 1.00 15.06 157 SER C CA 1
ATOM 3812 C C . SER C 1 128 ? 22.396 23.955 1.689 1.00 14.94 157 SER C C 1
ATOM 3813 O O . SER C 1 128 ? 21.645 24.730 1.114 1.00 14.92 157 SER C O 1
ATOM 3816 N N . SER C 1 129 ? 21.994 22.782 2.184 1.00 14.03 158 SER C N 1
ATOM 3817 C CA . SER C 1 129 ? 20.617 22.301 2.033 1.00 14.31 158 SER C CA 1
ATOM 3818 C C . SER C 1 129 ? 19.665 22.920 3.068 1.00 14.57 158 SER C C 1
ATOM 3819 O O . SER C 1 129 ? 18.438 22.834 2.907 1.00 13.93 158 SER C O 1
ATOM 3822 N N . LYS C 1 130 ? 20.241 23.519 4.124 1.00 14.26 159 LYS C N 1
ATOM 3823 C CA . LYS C 1 130 ? 19.535 24.004 5.336 1.00 15.45 159 LYS C CA 1
ATOM 3824 C C . LYS C 1 130 ? 18.802 22.886 6.076 1.00 15.35 159 LYS C C 1
ATOM 3825 O O . LYS C 1 130 ? 17.817 23.120 6.787 1.00 16.38 159 LYS C O 1
ATOM 3831 N N . LYS C 1 131 ? 19.277 21.657 5.900 1.00 14.66 160 LYS C N 1
ATOM 3832 C CA . LYS C 1 131 ? 18.629 20.510 6.541 1.00 13.91 160 LYS C CA 1
ATOM 3833 C C . LYS C 1 131 ? 19.655 19.613 7.182 1.00 12.33 160 LYS C C 1
ATOM 3834 O O . LYS C 1 131 ? 20.476 18.998 6.490 1.00 12.45 160 LYS C O 1
ATOM 3840 N N . GLU C 1 132 ? 19.595 19.531 8.506 1.00 11.64 161 GLU C N 1
ATOM 3841 C CA . GLU C 1 132 ? 20.478 18.661 9.269 1.00 9.69 161 GLU C CA 1
ATOM 3842 C C . GLU C 1 132 ? 19.816 17.282 9.390 1.00 8.77 161 GLU C C 1
ATOM 3843 O O . GLU C 1 132 ? 18.587 17.188 9.655 1.00 8.09 161 GLU C O 1
ATOM 3849 N N . PRO C 1 133 ? 20.595 16.203 9.192 1.00 7.64 162 PRO C N 1
ATOM 3850 C CA . PRO C 1 133 ? 19.959 14.894 9.350 1.00 7.23 162 PRO C CA 1
ATOM 3851 C C . PRO C 1 133 ? 19.315 14.691 10.729 1.00 7.81 162 PRO C C 1
ATOM 3852 O O . PRO C 1 133 ? 19.854 15.175 11.750 1.00 6.30 162 PRO C O 1
ATOM 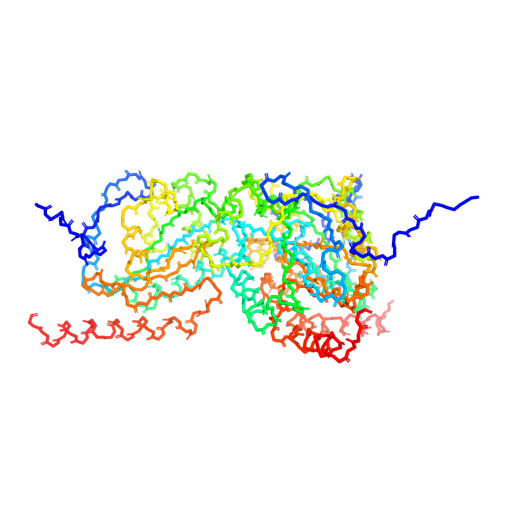3856 N N . ARG C 1 134 ? 18.179 13.990 10.740 1.00 6.67 163 ARG C N 1
ATOM 3857 C CA A ARG C 1 134 ? 17.445 13.681 11.974 0.50 7.43 163 ARG C CA 1
ATOM 3858 C CA B ARG C 1 134 ? 17.500 13.688 12.003 0.50 6.82 163 ARG C CA 1
ATOM 3859 C C . ARG C 1 134 ? 17.529 12.194 12.297 1.00 7.55 163 ARG C C 1
ATOM 3860 O O . ARG C 1 134 ? 16.988 11.725 13.297 1.00 8.61 163 ARG C O 1
ATOM 3875 N N . TRP C 1 135 ? 18.185 11.443 11.428 1.00 7.32 164 TRP C N 1
ATOM 3876 C CA . TRP C 1 135 ? 18.352 10.023 11.665 1.00 7.67 164 TRP C CA 1
ATOM 3877 C C . TRP C 1 135 ? 19.476 9.546 10.763 1.00 6.55 164 TRP C C 1
ATOM 3878 O O . TRP C 1 135 ? 20.104 10.337 10.036 1.00 6.09 164 TRP C O 1
ATOM 3889 N N . ASN C 1 136 ? 19.739 8.252 10.822 1.00 6.05 165 ASN C N 1
ATOM 3890 C CA . ASN C 1 136 ? 20.608 7.593 9.859 1.00 4.87 165 ASN C CA 1
ATOM 3891 C C . ASN C 1 136 ? 20.010 7.640 8.450 1.00 4.77 165 ASN C C 1
ATOM 3892 O O . ASN C 1 136 ? 18.767 7.671 8.275 1.00 5.98 165 ASN C O 1
ATOM 3897 N N . PHE C 1 137 ? 20.899 7.701 7.460 1.00 3.90 166 PHE C N 1
ATOM 3898 C CA . PHE C 1 137 ? 20.570 7.558 6.023 1.00 4.93 166 PHE C CA 1
ATOM 3899 C C . PHE C 1 137 ? 19.834 8.709 5.338 1.00 4.81 166 PHE C C 1
ATOM 3900 O O . PHE C 1 137 ? 19.016 8.476 4.414 1.00 4.92 166 PHE C O 1
ATOM 3908 N N . TRP C 1 138 ? 20.073 9.932 5.812 1.00 4.52 167 TRP C N 1
ATOM 3909 C CA . TRP C 1 138 ? 19.747 11.107 4.983 1.00 5.39 167 TRP C CA 1
ATOM 3910 C C . TRP C 1 138 ? 20.727 11.122 3.818 1.00 5.37 167 TRP C C 1
ATOM 3911 O O . TRP C 1 138 ? 21.838 10.584 3.952 1.00 4.57 167 TRP C O 1
ATOM 3922 N N . LYS C 1 139 ? 20.294 11.690 2.686 1.00 4.05 168 LYS C N 1
ATOM 3923 C CA . LYS C 1 139 ? 21.050 11.615 1.427 1.00 4.51 168 LYS C CA 1
ATOM 3924 C C . LYS C 1 139 ? 21.105 12.968 0.740 1.00 5.09 168 LYS C C 1
ATOM 3925 O O . LYS C 1 139 ? 20.096 13.643 0.636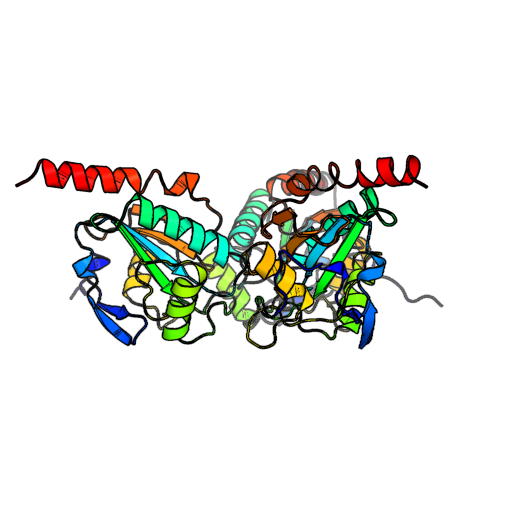 1.00 5.45 168 LYS C O 1
ATOM 3931 N N . TYR C 1 140 ? 22.305 13.362 0.311 1.00 3.87 169 TYR C N 1
ATOM 3932 C CA . TYR C 1 140 ? 22.527 14.700 -0.253 1.00 3.41 169 TYR C CA 1
ATOM 3933 C C . TYR C 1 140 ? 23.185 14.492 -1.599 1.00 3.66 169 TYR C C 1
ATOM 3934 O O . TYR C 1 140 ? 24.227 13.832 -1.672 1.00 4.28 169 TYR C O 1
ATOM 3943 N N . LEU C 1 141 ? 22.547 14.995 -2.644 1.00 3.50 170 LEU C N 1
ATOM 3944 C CA . LEU C 1 141 ? 23.115 14.959 -4.011 1.00 4.38 170 LEU C CA 1
ATOM 3945 C C . LEU C 1 141 ? 23.998 16.175 -4.317 1.00 5.52 170 LEU C C 1
ATOM 3946 O O . LEU C 1 141 ? 23.547 17.319 -4.271 1.00 7.42 170 LEU C O 1
ATOM 3951 N N . VAL C 1 142 ? 25.282 15.902 -4.605 1.00 7.35 171 VAL C N 1
ATOM 3952 C CA . VAL C 1 142 ? 26.293 16.908 -4.966 1.00 6.15 171 VAL C CA 1
ATOM 3953 C C . VAL C 1 142 ? 26.599 16.870 -6.464 1.00 6.75 171 VAL C C 1
ATOM 3954 O O . VAL C 1 142 ? 26.903 15.821 -7.004 1.00 6.99 171 VAL C O 1
ATOM 3958 N N . ASN C 1 143 ? 26.500 18.016 -7.140 1.00 8.89 172 ASN C N 1
ATOM 3959 C CA . ASN C 1 143 ? 26.779 18.069 -8.576 1.00 9.81 172 ASN C CA 1
ATOM 3960 C C . ASN C 1 143 ? 28.283 18.084 -8.889 1.00 11.08 172 ASN C C 1
ATOM 3961 O O . ASN C 1 143 ? 29.114 18.158 -7.976 1.00 10.85 172 ASN C O 1
ATOM 3966 N N . PRO C 1 144 ? 28.646 17.986 -10.170 1.00 12.59 173 PRO C N 1
ATOM 3967 C CA . PRO C 1 144 ? 30.068 17.971 -10.524 1.00 13.88 173 PRO C CA 1
ATOM 3968 C C . PRO C 1 144 ? 30.827 19.198 -9.988 1.00 14.44 173 PRO C C 1
ATOM 3969 O O . PRO C 1 144 ? 32.049 19.130 -9.706 1.00 14.64 173 PRO C O 1
ATOM 3973 N N . GLU C 1 145 ? 30.097 20.294 -9.798 1.00 15.58 174 GLU C N 1
ATOM 3974 C CA . GLU C 1 145 ? 30.659 21.535 -9.239 1.00 16.27 174 GLU C CA 1
ATOM 3975 C C . GLU C 1 145 ? 30.793 21.575 -7.673 1.00 15.59 174 GLU C C 1
ATOM 3976 O O . GLU C 1 145 ? 31.243 22.568 -7.101 1.00 14.99 174 GLU C O 1
ATOM 3982 N N . GLY C 1 146 ? 30.418 20.503 -6.976 1.00 13.96 175 GLY C N 1
ATOM 3983 C CA . GLY C 1 146 ? 30.526 20.487 -5.496 1.00 12.26 175 GLY C CA 1
ATOM 3984 C C . GLY C 1 146 ? 29.383 21.113 -4.701 1.00 11.43 175 GLY C C 1
ATOM 3985 O O . GLY C 1 146 ? 29.505 21.351 -3.472 1.00 9.31 175 GLY C O 1
ATOM 3986 N N . GLN C 1 147 ? 28.263 21.361 -5.395 1.00 10.96 176 GLN C N 1
ATOM 3987 C CA . GLN C 1 147 ? 27.097 22.033 -4.827 1.00 10.72 176 GLN C CA 1
ATOM 3988 C C . GLN C 1 147 ? 26.027 21.000 -4.505 1.00 9.91 176 GLN C C 1
ATOM 3989 O O . GLN C 1 147 ? 25.862 20.035 -5.260 1.00 8.32 176 GLN C O 1
ATOM 3995 N N . VAL C 1 148 ? 25.330 21.192 -3.379 1.00 9.62 177 VAL C N 1
ATOM 3996 C CA . VAL C 1 148 ? 24.181 20.353 -3.052 1.00 9.34 177 VAL C CA 1
ATOM 3997 C C . VAL C 1 148 ? 22.998 20.838 -3.893 1.00 10.00 177 VAL C C 1
ATOM 3998 O O . VAL C 1 148 ? 22.656 22.020 -3.870 1.00 10.82 177 VAL C O 1
ATOM 4002 N N . VAL C 1 149 ? 22.391 19.928 -4.626 1.00 9.71 178 VAL C N 1
ATOM 4003 C CA . VAL C 1 149 ? 21.253 20.237 -5.460 1.00 11.32 178 VAL C CA 1
ATOM 4004 C C . VAL C 1 149 ? 19.936 19.657 -4.976 1.00 10.64 178 VAL C C 1
ATOM 4005 O O . VAL C 1 149 ? 18.882 20.191 -5.303 1.00 11.33 178 VAL C O 1
ATOM 4009 N N . LYS C 1 150 ? 19.984 18.563 -4.215 1.00 9.84 179 LYS C N 1
ATOM 4010 C CA . LYS C 1 150 ? 18.777 18.008 -3.598 1.00 10.35 179 LYS C CA 1
ATOM 4011 C C . LYS C 1 150 ? 19.170 17.186 -2.373 1.00 9.63 179 LYS C C 1
ATOM 4012 O O . LYS C 1 150 ? 20.348 16.856 -2.187 1.00 8.97 179 LYS C O 1
ATOM 4018 N N . PHE C 1 151 ? 18.200 16.914 -1.510 1.00 9.31 180 PHE C N 1
ATOM 4019 C CA . PHE C 1 151 ? 18.410 16.000 -0.398 1.00 9.91 180 PHE C CA 1
ATOM 4020 C C . PHE C 1 151 ? 17.146 15.158 -0.262 1.00 8.97 180 PHE C C 1
ATOM 4021 O O . PHE C 1 151 ? 16.056 15.531 -0.776 1.00 8.41 180 PHE C O 1
ATOM 4029 N N . TRP C 1 152 ? 17.286 14.022 0.416 1.00 8.29 181 TRP C N 1
ATOM 4030 C CA . TRP C 1 152 ? 16.174 13.101 0.646 1.00 8.00 181 TRP C CA 1
ATOM 4031 C C . TRP C 1 152 ? 16.205 12.588 2.061 1.00 9.01 181 TRP C C 1
ATOM 4032 O O . TRP C 1 152 ? 17.279 12.346 2.649 1.00 7.55 181 TRP C O 1
ATOM 4043 N N . ARG C 1 153 ? 15.005 12.427 2.605 1.00 8.54 182 ARG C N 1
ATOM 4044 C CA . ARG C 1 153 ? 14.835 11.829 3.910 1.00 9.98 182 ARG C CA 1
ATOM 4045 C C . ARG C 1 153 ? 14.977 10.316 3.777 1.00 10.44 182 ARG C C 1
ATOM 4046 O O . ARG C 1 153 ? 14.815 9.757 2.661 1.00 10.25 182 ARG C O 1
ATOM 4054 N N . PRO C 1 154 ? 15.345 9.653 4.889 1.00 11.04 183 PRO C N 1
ATOM 4055 C CA . PRO C 1 154 ? 15.742 8.253 4.897 1.00 11.78 183 PRO C CA 1
ATOM 4056 C C . PRO C 1 154 ? 14.769 7.327 4.221 1.00 13.34 183 PRO C C 1
ATOM 4057 O O . PRO C 1 154 ? 15.203 6.410 3.545 1.00 15.98 183 PRO C O 1
ATOM 4061 N N . GLU C 1 155 ? 13.488 7.605 4.377 1.00 14.77 184 GLU C N 1
ATOM 4062 C CA . GLU C 1 155 ? 12.404 6.743 3.918 1.00 16.73 184 GLU C CA 1
ATOM 4063 C C . GLU C 1 155 ? 11.906 7.080 2.499 1.00 15.93 184 GLU C C 1
ATOM 4064 O O . GLU C 1 155 ? 10.891 6.542 2.063 1.00 16.94 184 GLU C O 1
ATOM 4070 N N . GLU C 1 156 ? 12.577 7.973 1.789 1.00 1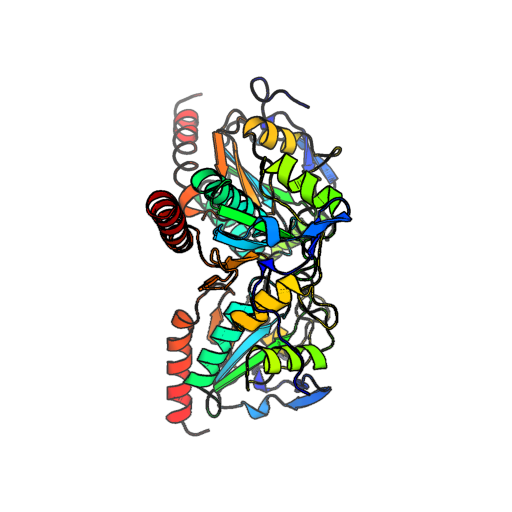4.46 185 GLU C N 1
ATOM 4071 C CA . GLU C 1 156 ? 12.255 8.115 0.367 1.00 13.74 185 GLU C CA 1
ATOM 4072 C C . GLU C 1 156 ? 12.951 6.982 -0.414 1.00 13.65 185 GLU C C 1
ATOM 4073 O O . GLU C 1 156 ? 14.139 6.698 -0.179 1.00 12.33 185 GLU C O 1
ATOM 4079 N N . PRO C 1 157 ? 12.218 6.304 -1.325 1.00 13.07 186 PRO C N 1
ATOM 4080 C CA . PRO C 1 157 ? 12.798 5.133 -2.014 1.00 13.28 186 PRO C CA 1
ATOM 4081 C C . PRO C 1 157 ? 13.829 5.542 -3.080 1.00 12.89 186 PRO C C 1
ATOM 4082 O O . PRO C 1 157 ? 13.772 6.660 -3.574 1.00 12.32 186 PRO C O 1
ATOM 4086 N N . ILE C 1 158 ? 14.750 4.665 -3.467 1.00 14.64 187 ILE C N 1
ATOM 4087 C CA . ILE C 1 158 ? 15.726 5.080 -4.506 1.00 15.59 187 ILE C CA 1
ATOM 4088 C C . ILE C 1 158 ? 15.098 5.422 -5.863 1.00 15.78 187 ILE C C 1
ATOM 4089 O O . ILE C 1 158 ? 15.697 6.166 -6.641 1.00 15.77 187 ILE C O 1
ATOM 4094 N N . GLU C 1 159 ? 13.892 4.922 -6.141 1.00 14.84 188 GLU C N 1
ATOM 4095 C CA . GLU C 1 159 ? 13.214 5.277 -7.399 1.00 16.01 188 GLU C CA 1
ATOM 4096 C C . GLU C 1 159 ? 12.985 6.798 -7.583 1.00 14.88 188 GLU C C 1
ATOM 4097 O O . GLU C 1 159 ? 12.950 7.296 -8.719 1.00 15.17 188 GLU C O 1
ATOM 4103 N N . VAL C 1 160 ? 12.873 7.543 -6.482 1.00 12.60 189 VAL C N 1
ATOM 4104 C CA . VAL C 1 160 ? 12.638 8.983 -6.573 1.00 11.12 189 VAL C CA 1
ATOM 4105 C C . VAL C 1 160 ? 13.988 9.716 -6.622 1.00 10.18 189 VAL C C 1
ATOM 4106 O O . VAL C 1 160 ? 14.021 10.927 -6.805 1.00 10.08 189 VAL C O 1
ATOM 4110 N N . ILE C 1 161 ? 15.082 8.984 -6.440 1.00 10.06 190 ILE C N 1
ATOM 4111 C CA . ILE C 1 161 ? 16.429 9.599 -6.442 1.00 9.34 190 ILE C CA 1
ATOM 4112 C C . ILE C 1 161 ? 17.074 9.447 -7.835 1.00 9.37 190 ILE C C 1
ATOM 4113 O O . ILE C 1 161 ? 17.856 10.313 -8.279 1.00 8.36 190 ILE C O 1
ATOM 4118 N N . ARG C 1 162 ? 16.761 8.345 -8.505 1.00 8.64 191 ARG C N 1
ATOM 4119 C CA . ARG C 1 162 ? 17.338 8.020 -9.834 1.00 9.19 191 ARG C CA 1
ATOM 4120 C C . ARG C 1 162 ? 17.270 9.161 -10.866 1.00 8.87 191 ARG C C 1
ATOM 4121 O O . ARG C 1 162 ? 18.281 9.448 -11.520 1.00 8.71 191 ARG C O 1
ATOM 4129 N N . PRO C 1 163 ? 16.094 9.817 -11.035 1.00 8.85 192 PRO C N 1
ATOM 4130 C CA . PRO C 1 163 ? 16.034 10.828 -12.108 1.00 8.70 192 PRO C CA 1
ATOM 4131 C C . PRO C 1 163 ? 17.017 11.995 -11.911 1.00 8.56 192 PRO C C 1
ATOM 4132 O O . PRO C 1 163 ? 17.613 12.482 -12.873 1.00 6.10 192 PRO C O 1
ATOM 4136 N N . ASP C 1 164 ? 17.186 12.427 -10.668 1.00 7.37 193 ASP C N 1
ATOM 4137 C CA . ASP C 1 164 ? 18.123 13.520 -10.415 1.00 8.60 193 ASP C CA 1
ATOM 4138 C C . ASP C 1 164 ? 19.566 13.096 -10.622 1.00 7.66 193 ASP C C 1
ATOM 4139 O O . ASP C 1 164 ? 20.380 13.892 -11.084 1.00 8.44 193 ASP C O 1
ATOM 4144 N N . ILE C 1 165 ? 19.881 11.854 -10.260 1.00 7.47 194 ILE C N 1
ATOM 4145 C CA . ILE C 1 165 ? 21.215 11.310 -10.477 1.00 6.21 194 ILE C CA 1
ATOM 4146 C C . ILE C 1 165 ? 21.459 11.194 -11.976 1.00 6.94 194 ILE C C 1
ATOM 4147 O O . ILE C 1 165 ? 22.484 11.633 -12.442 1.00 6.53 194 ILE C O 1
ATOM 4152 N N . ALA C 1 166 ? 20.488 10.624 -12.709 1.00 6.65 195 ALA C N 1
ATOM 4153 C CA . ALA C 1 166 ? 20.614 10.413 -14.163 1.00 7.53 195 ALA C CA 1
ATOM 4154 C C . ALA C 1 166 ? 20.863 11.743 -14.876 1.00 7.35 195 ALA C C 1
ATOM 4155 O O . ALA C 1 166 ? 21.680 11.813 -15.798 1.00 8.08 195 ALA C O 1
ATOM 4157 N N . ALA C 1 167 ? 20.154 12.790 -14.451 1.00 7.04 196 ALA C N 1
ATOM 4158 C CA . ALA C 1 167 ? 20.259 14.116 -15.061 1.00 7.16 196 ALA C CA 1
ATOM 4159 C C . ALA C 1 167 ? 21.675 14.694 -14.924 1.00 7.75 196 ALA C C 1
ATOM 4160 O O . ALA C 1 167 ? 22.250 15.229 -15.879 1.00 8.13 196 ALA C O 1
ATOM 4162 N N . LEU C 1 168 ? 22.241 14.570 -13.734 1.00 7.17 197 LEU C N 1
ATOM 4163 C CA . LEU C 1 168 ? 23.612 15.059 -13.487 1.00 8.34 197 LEU C CA 1
ATOM 4164 C C . LEU C 1 168 ? 24.675 14.225 -14.182 1.00 7.81 197 LEU C C 1
ATOM 4165 O O . LEU C 1 168 ? 25.618 14.797 -14.716 1.00 8.38 197 LEU C O 1
ATOM 4170 N N . VAL C 1 169 ? 24.507 12.896 -14.211 1.00 8.32 198 VAL C N 1
ATOM 4171 C CA . VAL C 1 169 ? 25.424 12.017 -14.939 1.00 8.69 198 VAL C CA 1
ATOM 4172 C C . VAL C 1 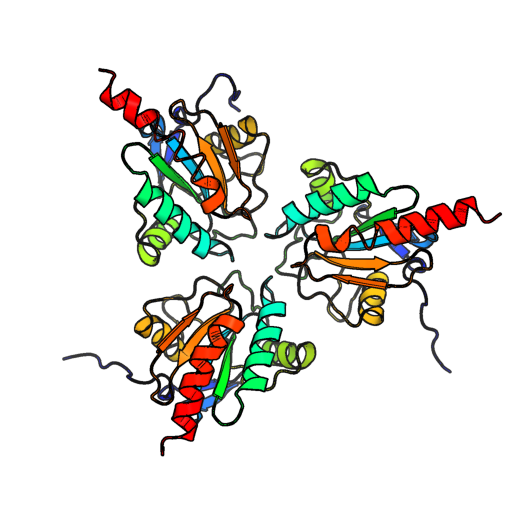169 ? 25.455 12.357 -16.435 1.00 8.64 198 VAL C C 1
ATOM 4173 O O . VAL C 1 169 ? 26.526 12.369 -17.058 1.00 7.87 198 VAL C O 1
ATOM 4177 N N . ARG C 1 170 ? 24.286 12.635 -17.008 1.00 8.60 199 ARG C N 1
ATOM 4178 C CA . ARG C 1 170 ? 24.217 13.080 -18.394 1.00 8.70 199 ARG C CA 1
ATOM 4179 C C . ARG C 1 170 ? 25.116 14.302 -18.598 1.00 8.72 199 ARG C C 1
ATOM 4180 O O . ARG C 1 170 ? 25.820 14.392 -19.612 1.00 7.28 199 ARG C O 1
ATOM 4188 N N . GLN C 1 171 ? 25.115 15.221 -17.625 1.00 8.14 200 GLN C N 1
ATOM 4189 C CA . GLN C 1 171 ? 25.908 16.459 -17.695 1.00 9.87 200 GLN C CA 1
ATOM 4190 C C . GLN C 1 171 ? 27.420 16.221 -17.638 1.00 9.80 200 GLN C C 1
ATOM 4191 O O . GLN C 1 171 ? 28.191 16.909 -18.343 1.00 10.45 200 GLN C O 1
ATOM 4197 N N . VAL C 1 172 ? 27.824 15.265 -16.807 1.00 10.08 201 VAL C N 1
ATOM 4198 C CA . VAL C 1 172 ? 29.218 14.792 -16.730 1.00 10.60 201 VAL C CA 1
ATOM 4199 C C . VAL C 1 172 ? 29.653 14.303 -18.126 1.00 11.22 201 VAL C C 1
ATOM 4200 O O . VAL C 1 172 ? 30.716 14.685 -18.631 1.00 11.68 201 VAL C O 1
ATOM 4204 N N . ILE C 1 173 ? 28.818 13.485 -18.742 1.00 11.29 202 ILE C N 1
ATOM 4205 C CA . ILE C 1 173 ? 29.152 12.874 -20.045 1.00 12.30 202 ILE C CA 1
ATOM 4206 C C . ILE C 1 173 ? 29.197 13.895 -21.165 1.00 12.69 202 ILE C C 1
ATOM 4207 O O . ILE C 1 173 ? 30.037 13.794 -22.090 1.00 12.54 202 ILE C O 1
ATOM 4212 N N . ILE C 1 174 ? 28.308 14.879 -21.100 1.00 13.08 203 ILE C N 1
ATOM 4213 C CA . ILE C 1 174 ? 28.243 15.877 -22.174 1.00 14.99 203 ILE C CA 1
ATOM 4214 C C . ILE C 1 174 ? 29.321 16.929 -22.093 1.00 15.24 203 ILE C C 1
ATOM 4215 O O . ILE C 1 174 ? 29.845 17.369 -23.125 1.00 15.14 203 ILE C O 1
ATOM 4220 N N . LYS C 1 175 ? 29.626 17.362 -20.868 1.00 14.50 204 LYS C N 1
ATOM 4221 C CA . LYS C 1 175 ? 30.517 18.499 -20.677 1.00 16.04 204 LYS C CA 1
ATOM 4222 C C . LYS C 1 175 ? 31.961 18.076 -20.543 1.00 15.53 204 LYS C C 1
ATOM 4223 O O . LYS C 1 175 ? 32.249 16.976 -20.117 1.00 15.72 204 LYS C O 1
ATOM 4229 N N . LYS C 1 176 ? 32.860 18.970 -20.937 1.00 16.67 205 LYS C N 1
ATOM 4230 C CA . LYS C 1 176 ? 34.280 18.820 -20.654 1.00 17.85 205 LYS C CA 1
ATOM 4231 C C . LYS C 1 176 ? 34.674 19.376 -19.272 1.00 19.66 205 LYS C C 1
ATOM 4232 O O . LYS C 1 176 ? 34.274 20.499 -18.902 1.00 20.70 205 LYS C O 1
ATOM 4238 N N . LYS C 1 177 ? 35.452 18.592 -18.524 1.00 21.55 206 LYS C N 1
ATOM 4239 C CA . LYS C 1 177 ? 35.951 19.005 -17.185 1.00 23.19 206 LYS C CA 1
ATOM 4240 C C . LYS C 1 177 ? 37.134 19.962 -17.314 1.00 23.63 206 LYS C C 1
ATOM 4241 O O . LYS C 1 177 ? 36.993 21.091 -17.786 1.00 24.51 206 LYS C O 1
#

Solvent-accessible surface area: 24933 Å² total; per-residue (Å²): 215,151,170,116,189,96,109,20,0,1,56,33,116,5,110,21,4,101,34,140,85,33,47,0,92,131,16,126,23,48,0,0,0,0,0,0,0,0,17,36,4,19,4,0,9,85,10,0,55,3,3,66,88,2,12,152,102,29,18,99,71,48,0,5,0,0,0,1,0,0,48,52,5,35,133,4,0,80,140,94,9,124,82,1,22,56,45,0,78,174,34,11,45,5,113,0,32,3,3,70,53,16,120,0,44,65,119,126,17,40,79,1,1,66,22,0,8,86,52,19,158,63,38,0,40,21,0,0,4,11,0,1,0,29,34,139,0,60,28,78,86,56,5,59,9,70,60,66,50,136,75,2,80,80,41,0,37,56,45,10,169,98,7,56,68,113,123,168,132,76,230,230,67,146,37,183,133,46,26,0,0,58,25,116,5,103,19,4,93,37,135,78,42,42,0,96,126,12,129,27,41,0,0,0,0,0,0,0,0,17,34,3,12,3,0,14,106,7,0,69,6,0,57,80,0,12,146,96,28,21,94,65,42,0,5,0,0,0,2,0,0,45,55,5,32,129,2,0,77,138,81,9,116,83,1,27,68,39,0,74,167,49,14,44,5,110,0,30,4,5,68,52,16,112,0,53,60,118,135,14,42,69,2,2,56,3,0,8,42,33,23,145,69,31,0,41,22,0,0,2,3,0,0,0,27,26,116,0,53,25,75,92,52,4,43,14,78,53,64,28,105,66,0,63,88,43,0,27,56,48,7,156,110,8,56,70,125,95,169,133,80,233,232,143,186,106,178,90,111,23,0,4,54,29,121,6,100,15,2,107,32,143,82,21,42,0,109,122,21,147,13,54,0,0,0,0,0,0,0,0,18,31,3,14,1,0,13,95,11,0,76,11,0,61,104,0,12,143,81,29,19,106,70,62,1,8,0,0,0,2,0,0,48,51,4,34,131,3,0,78,139,79,9,123,74,1,16,66,45,0,78,179,39,15,41,4,113,0,35,4,3,74,54,17,122,0,37,62,120,130,12,45,82,1,1,63,18,0,10,85,53,21,169,74,36,0,19,22,0,0,2,4,0,0,0,22,16,100,0,56,27,69,96,47,4,58,8,75,64,67,34,121,66,0,101,83,49,0,45,53,31,14,142,52,11,113,102,117,202,156

CATH classification: 3.40.30.10

Foldseek 3Di:
DDDDDDDFLQQDWAAFLVGDIDRSVVLALAKEKEFEAFCADPLHVQQLQLQQVLCVVQDDPRYAYEYAYELPAVNRHVDFSNVVVVSSCVVRVHDGTHGGHAYCDDPGHDVSNVQQCVQVVHGAPHGTKIFIAASRRHTDDIDHSPDDSVVVNVVNVVRSVVSVVCVVPDD/DDDQVVDFLQQDWAAFLVGDIDGSVVLQLAKEKEFEAFCADPLRPLQLQLQLVVCVVQDDPRYAYEYAYECPAVNRHVDRSNVVVVSSCVPRVHPGTYGGHAYCDDDRHDVSNVSQCNQVVHGANHGTKIFIAASRRHTDDIHHSPDHSVVVVVVNCVRSVVSVVCVVPDD/DDDDDDDFLQQDWFAFLVRDIDRSVVLQLAKEKEFAAFCADPLRVQLLQQQQVVCVVQDDPRYAYEYEYELPAVRRHVDRSNVVVVSSCVVRVHDGTYGGHAYCDDPGHDPSNVQQCVQAVDGANHGTKIFMAASNRHTDDIDHRPDGCVVVVVVNVVRSVVSVPDDD

Secondary structure (DSSP, 8-state):
--------GGG-EEEBTTS-EEEGGGGTTSEEEEEEE-SSSTTHHHHHHHHHHHHHHHTTTSEEEEEEE---STT---S-HHHHHHHHHHHH---S-BB-----SSTT--HHHHHHHHHHT---SSTT-EEEE-TTS-EEEEE-TT--GGGTHHHHHHHHHHHHHHHHH--/---GGG--GGG-EEEBTTS-EEEGGGGTTSEEEEEEE-SSSTTHHHHHHHHHHHHHHHTTTSEEEEEEE-S-STT---S-HHHHHHHHHHHH---S-BB-----SSTT--HHHHHHHHHHT---SSTT-EEEE-TTS-EEEEE-TTS-GGGTHHHHHHHHHHHHHHHHH--/--------GGG-EEEBTTS-EEEGGGGTTSEEEEEEE-SSSTTHHHHHHHHHHHHHHHTTTSEEEEEEE---STT---S-HHHHHHHHHHHH---S-BB-----SSTT--HHHHHHHHHHT---SSTT-EEEE-TTS-EEEEE-TTS-GGGTHHHHHHHHHHHHHS--